Protein AF-A0A914QC14-F1 (afdb_monomer_lite)

InterPro domains:
  IPR008758 Peptidase S28 [PF05577] (25-174)
  IPR008758 Peptidase S28 [PF05577] (259-379)
  IPR029058 Alpha/Beta hydrolase fold [G3DSA:3.40.50.1820] (35-181)
  IPR029058 Alpha/Beta hydrolase fold [G3DSA:3.40.50.1820] (249-381)
  IPR029058 Alpha/Beta hydrolase fold [SSF53474] (281-379)
  IPR042269 Serine carboxypeptidase S28, SKS domain [G3DSA:1.20.120.980] (27-76)

Sequence (382 aa):
MNKPSKNKVLNLGLLYSHSGVYNFGQQRYKDLVQYLNYTSFDDLDRSAMRSWIWQTCNEFGFFGTTDSGNSFFGSRISLNFYIDICMDVFGYNVEKIKAGIAKTLKVYGGMENYTGTNVIAPRGSIDPWSALALKASNDSSVIPYLIEEGSHCSDMSPPSESDSESMKNLKALILQNIKKWIGVSPINNFVDARSSNNKQKKLYGSQITWGKDSGFYKYKPSKKQLRRSFGRYLHKEILMKKFTENAAYMNITQNAISQPADHFNKTDAKEWNQRFWNNSVFYKSDGPVFLMIDGEGPGGPSFINDENSPFLTWAKRFGADTYFLEHRGYGESLPTSEQSMETLKYISSEQALADIANFIEAINEIRPNSKWITFGGSYKYN

pLDDT: mean 76.1, std 24.61, range [22.84, 96.94]

Secondary structure (DSSP, 8-state):
--PPPTT-EE--TTS--SS------SEEHHHHHHHHH--BTTSHHHHHHHHHHHHIIIII------TTS-STTTT-S-HHHHHHHHHHHH---HHHHHHHHHHHHHHH-HHHH----SEEEEEESS-GGGGGS----SSTTEEEEEETT--TTGGGSPP-TT--HHHHHHHHHHHHHHHHHHT----S----TT--------S---PPPPPP----------HHHHHHHSPPPP--------B---TTSTTEEEEEEEEES-SS-TT---EEEEEEEEE-TT--TT--EEEEEP-SS---GGGGT-TTSHHHHHHHHHT-EEEEEPPTTBTTB-SSSB--TTTGGG-SHHHHHHHHHHHHHHHHHHSTTPPEEEE--GGGG-

Structure (mmCIF, N/CA/C/O backbone):
data_AF-A0A914QC14-F1
#
_entry.id   AF-A0A914QC14-F1
#
loop_
_atom_site.group_PDB
_atom_site.id
_atom_site.type_symbol
_atom_site.label_atom_id
_atom_site.label_alt_id
_atom_site.label_comp_id
_atom_site.label_asym_id
_atom_site.label_entity_id
_atom_site.label_seq_id
_atom_site.pdbx_PDB_ins_code
_atom_site.Cartn_x
_atom_site.Cartn_y
_atom_site.Cartn_z
_atom_site.occupancy
_atom_site.B_iso_or_equiv
_atom_site.auth_seq_id
_atom_site.auth_comp_id
_atom_site.auth_asym_id
_atom_site.auth_atom_id
_atom_site.pdbx_PDB_model_num
ATOM 1 N N . MET A 1 1 ? 13.593 -0.260 -38.660 1.00 33.50 1 MET A N 1
ATOM 2 C CA . MET A 1 1 ? 14.173 -0.623 -37.349 1.00 33.50 1 MET A CA 1
ATOM 3 C C . MET A 1 1 ? 15.282 0.369 -37.029 1.00 33.50 1 MET A C 1
ATOM 5 O O . MET A 1 1 ? 16.351 0.248 -37.601 1.00 33.50 1 MET A O 1
ATOM 9 N N . ASN A 1 2 ? 15.030 1.360 -36.173 1.00 27.19 2 ASN A N 1
ATOM 10 C CA . ASN A 1 2 ? 16.069 2.260 -35.663 1.00 27.19 2 ASN A CA 1
ATOM 11 C C . ASN A 1 2 ? 16.095 2.118 -34.141 1.00 27.19 2 ASN A C 1
ATOM 13 O O . ASN A 1 2 ? 15.114 2.450 -33.481 1.00 27.19 2 ASN A O 1
ATOM 17 N N . LYS A 1 3 ? 17.200 1.596 -33.593 1.00 27.02 3 LYS A N 1
ATOM 18 C CA . LYS A 1 3 ? 17.468 1.656 -32.150 1.00 27.02 3 LYS A CA 1
ATOM 19 C C . LYS A 1 3 ? 17.546 3.136 -31.748 1.00 27.02 3 LYS A C 1
ATOM 21 O O . LYS A 1 3 ? 18.296 3.869 -32.399 1.00 27.02 3 LYS A O 1
ATOM 26 N N . PRO A 1 4 ? 16.823 3.604 -30.716 1.00 34.03 4 PRO A N 1
ATOM 27 C CA . PRO A 1 4 ? 16.999 4.964 -30.230 1.00 34.03 4 PRO A CA 1
ATOM 28 C C . PRO A 1 4 ? 18.440 5.154 -29.736 1.00 34.03 4 PRO A C 1
ATOM 30 O O . PRO A 1 4 ? 19.022 4.279 -29.098 1.00 34.03 4 PRO A O 1
ATOM 33 N N . SER A 1 5 ? 19.023 6.301 -30.076 1.00 34.12 5 SER A N 1
ATOM 34 C CA . SER A 1 5 ? 20.368 6.725 -29.683 1.00 34.12 5 SER A CA 1
ATOM 35 C C . SER A 1 5 ? 20.618 6.552 -28.174 1.00 34.12 5 SER A C 1
ATOM 37 O O . SER A 1 5 ? 19.885 7.099 -27.350 1.00 34.12 5 SER A O 1
ATOM 39 N N . LYS A 1 6 ? 21.711 5.853 -27.823 1.00 40.03 6 LYS A N 1
ATOM 40 C CA . LYS A 1 6 ? 22.209 5.598 -26.451 1.00 40.03 6 LYS A CA 1
ATOM 41 C C . LYS A 1 6 ? 22.672 6.860 -25.690 1.00 40.03 6 LYS A C 1
ATOM 43 O O . LYS A 1 6 ? 23.253 6.733 -24.615 1.00 40.03 6 LYS A O 1
ATOM 48 N N . ASN A 1 7 ? 22.424 8.057 -26.232 1.00 33.75 7 ASN A N 1
ATOM 49 C CA . ASN A 1 7 ? 22.867 9.350 -25.697 1.00 33.75 7 ASN A CA 1
ATOM 50 C C . ASN A 1 7 ? 21.709 10.239 -25.206 1.00 33.75 7 ASN A C 1
ATOM 52 O O . ASN A 1 7 ? 21.864 11.457 -25.127 1.00 33.75 7 ASN A O 1
ATOM 56 N N . LYS A 1 8 ? 20.535 9.679 -24.883 1.00 41.84 8 LYS A N 1
ATOM 57 C CA . LYS A 1 8 ? 19.473 10.467 -24.244 1.00 41.84 8 LYS A CA 1
ATOM 58 C C . LYS A 1 8 ? 19.845 10.748 -22.788 1.00 41.84 8 LYS A C 1
ATOM 60 O O . LYS A 1 8 ? 19.833 9.858 -21.943 1.00 41.84 8 LYS A O 1
ATOM 65 N N . VAL A 1 9 ? 20.198 12.000 -22.534 1.00 39.09 9 VAL A N 1
ATOM 66 C CA . VAL A 1 9 ? 20.352 12.566 -21.200 1.00 39.09 9 VAL A CA 1
ATOM 67 C C . VAL A 1 9 ? 18.965 13.005 -20.732 1.00 39.09 9 VAL A C 1
ATOM 69 O O . VAL A 1 9 ? 18.362 13.888 -21.342 1.00 39.09 9 VAL A O 1
ATOM 72 N N . LEU A 1 10 ? 18.437 12.364 -19.690 1.00 42.88 10 LEU A N 1
ATOM 73 C CA . LEU A 1 10 ? 17.152 12.715 -19.087 1.00 42.88 10 LEU A CA 1
ATOM 74 C C . LEU A 1 10 ? 17.399 13.240 -17.672 1.00 42.88 10 LEU A C 1
ATOM 76 O O . LEU A 1 10 ? 18.077 12.602 -16.873 1.00 42.88 10 LEU A O 1
ATOM 80 N N . ASN A 1 11 ? 16.839 14.412 -17.366 1.00 36.12 11 ASN A N 1
ATOM 81 C CA . ASN A 1 11 ? 16.725 14.881 -15.987 1.00 36.12 11 ASN A CA 1
ATOM 82 C C . ASN A 1 11 ? 15.661 14.006 -15.309 1.00 36.12 11 ASN A C 1
ATOM 84 O O . ASN A 1 11 ? 14.465 14.228 -15.484 1.00 36.12 11 ASN A O 1
ATOM 88 N N . LEU A 1 12 ? 16.110 12.966 -14.606 1.00 41.97 12 LEU A N 1
ATOM 89 C CA . LEU A 1 12 ? 15.279 11.957 -13.937 1.00 41.97 12 LEU A CA 1
ATOM 90 C C . LEU A 1 12 ? 14.643 12.457 -12.625 1.00 41.97 12 LEU A C 1
ATOM 92 O O . LEU A 1 12 ? 13.890 11.718 -11.998 1.00 41.97 12 LEU A O 1
ATOM 96 N N . GLY A 1 13 ? 14.869 13.723 -12.251 1.00 34.31 13 GLY A N 1
ATOM 97 C CA . GLY A 1 13 ? 14.436 14.327 -10.979 1.00 34.31 13 GLY A CA 1
ATOM 98 C C . GLY A 1 13 ? 12.939 14.474 -10.764 1.00 34.31 13 GLY A C 1
ATOM 99 O O . GLY A 1 13 ? 12.525 15.047 -9.767 1.00 34.31 13 GLY A O 1
ATOM 100 N N . LEU A 1 14 ? 12.133 13.970 -11.693 1.00 35.50 14 LEU A N 1
ATOM 101 C CA . LEU A 1 14 ? 10.677 14.055 -11.675 1.00 35.50 14 LEU A CA 1
ATOM 102 C C . LEU A 1 14 ? 9.990 12.689 -11.614 1.00 35.50 14 LEU A C 1
ATOM 104 O O . LEU A 1 14 ? 8.766 12.652 -11.566 1.00 35.50 14 LEU A O 1
ATOM 108 N N . LEU A 1 15 ? 10.735 11.578 -11.653 1.00 41.34 15 LEU A N 1
ATOM 109 C CA . LEU A 1 15 ? 10.117 10.257 -11.785 1.00 41.34 15 LEU A CA 1
ATOM 110 C C . LEU A 1 15 ? 9.819 9.563 -10.455 1.00 41.34 15 LEU A C 1
ATOM 112 O O . LEU A 1 15 ? 8.885 8.771 -10.417 1.00 41.34 15 LEU A O 1
ATOM 116 N N . TYR A 1 16 ? 10.531 9.890 -9.373 1.00 46.12 16 TYR A N 1
ATOM 117 C CA . TYR A 1 16 ? 10.336 9.234 -8.079 1.00 46.12 16 TYR A CA 1
ATOM 118 C C . TYR A 1 16 ? 10.616 10.199 -6.926 1.00 46.12 16 TYR A C 1
ATOM 120 O O . TYR A 1 16 ? 11.764 10.448 -6.574 1.00 46.12 16 TYR A O 1
ATOM 128 N N . SER A 1 17 ? 9.554 10.764 -6.352 1.00 33.94 17 SER A N 1
ATOM 129 C CA . SER A 1 17 ? 9.610 11.554 -5.120 1.00 33.94 17 SER A CA 1
ATOM 130 C C . SER A 1 17 ? 8.842 10.838 -4.012 1.00 33.94 17 SER A C 1
ATOM 132 O O . SER A 1 17 ? 7.795 11.308 -3.579 1.00 33.94 17 SER A O 1
ATOM 134 N N . HIS A 1 18 ? 9.325 9.680 -3.583 1.00 37.69 18 HIS A N 1
ATOM 135 C CA . HIS A 1 18 ? 8.995 9.131 -2.271 1.00 37.69 18 HIS A CA 1
ATOM 136 C C . HIS A 1 18 ? 10.332 8.731 -1.630 1.00 37.69 18 HIS A C 1
ATOM 138 O O . HIS A 1 18 ? 11.091 7.996 -2.241 1.00 37.69 18 HIS A O 1
ATOM 144 N N . SER A 1 19 ? 10.608 9.327 -0.464 1.00 33.00 19 SER A N 1
ATOM 145 C CA . SER A 1 19 ? 11.722 9.123 0.490 1.00 33.00 19 SER A CA 1
ATOM 146 C C . SER A 1 19 ? 13.089 9.821 0.363 1.00 33.00 19 SER A C 1
ATOM 148 O O . SER A 1 19 ? 13.803 9.813 1.361 1.00 33.00 19 SER A O 1
ATOM 150 N N . GLY A 1 20 ? 13.451 10.571 -0.686 1.00 32.38 20 GLY A N 1
ATOM 151 C CA . GLY A 1 20 ? 14.731 11.303 -0.615 1.00 32.38 20 GLY A CA 1
ATOM 152 C C . GLY A 1 20 ? 15.033 12.256 -1.762 1.00 32.38 20 GLY A C 1
ATOM 153 O O . GLY A 1 20 ? 14.750 11.969 -2.922 1.00 32.38 20 GLY A O 1
ATOM 154 N N . VAL A 1 21 ? 15.632 13.407 -1.440 1.00 31.19 21 VAL A N 1
ATOM 155 C CA . VAL A 1 21 ? 16.166 14.369 -2.416 1.00 31.19 21 VAL A CA 1
ATOM 156 C C . VAL A 1 21 ? 17.409 13.760 -3.069 1.00 31.19 21 VAL A C 1
ATOM 158 O O . VAL A 1 21 ? 18.541 14.099 -2.732 1.00 31.19 21 VAL A O 1
ATOM 161 N N . TYR A 1 22 ? 17.213 12.850 -4.018 1.00 40.28 22 TYR A N 1
ATOM 162 C CA . TYR A 1 22 ? 18.273 12.489 -4.946 1.00 40.28 22 TYR A CA 1
ATOM 163 C C . TYR A 1 22 ? 18.320 13.547 -6.040 1.00 40.28 22 TYR A C 1
ATOM 165 O O . TYR A 1 22 ? 17.370 13.769 -6.791 1.00 40.28 22 TYR A O 1
ATOM 173 N N . ASN A 1 23 ? 19.446 14.251 -6.092 1.00 33.97 23 ASN A N 1
ATOM 174 C CA . ASN A 1 23 ? 19.709 15.294 -7.067 1.00 33.97 23 ASN A CA 1
ATOM 175 C C . ASN A 1 23 ? 19.972 14.622 -8.423 1.00 33.97 23 ASN A C 1
ATOM 177 O O . ASN A 1 23 ? 21.114 14.378 -8.812 1.00 33.97 23 ASN A O 1
ATOM 181 N N . PHE A 1 24 ? 18.901 14.246 -9.122 1.00 46.12 24 PHE A N 1
ATOM 182 C CA . PHE A 1 24 ? 18.956 13.732 -10.485 1.00 46.12 24 PHE A CA 1
ATOM 183 C C . PHE A 1 24 ? 19.306 14.878 -11.441 1.00 46.12 24 PHE A C 1
ATOM 185 O O . PHE A 1 24 ? 18.479 15.343 -12.230 1.00 46.12 24 PHE A O 1
ATOM 192 N N . GLY A 1 25 ? 20.558 15.329 -11.380 1.00 42.22 25 GLY A N 1
ATOM 193 C CA . GLY A 1 25 ? 21.195 15.929 -12.538 1.00 42.22 25 GLY A CA 1
ATOM 194 C C . GLY A 1 25 ? 21.170 14.946 -13.710 1.00 42.22 25 GLY A C 1
ATOM 195 O O . GLY A 1 25 ? 20.875 13.764 -13.543 1.00 42.22 25 GLY A O 1
ATOM 196 N N . GLN A 1 26 ? 21.476 15.456 -14.898 1.00 46.25 26 GLN A N 1
ATOM 197 C CA . GLN A 1 26 ? 21.616 14.729 -16.160 1.00 46.25 26 GLN A CA 1
ATOM 198 C C . GLN A 1 26 ? 22.252 13.326 -16.010 1.00 46.25 26 GLN A C 1
ATOM 200 O O . GLN A 1 26 ? 23.460 13.170 -16.169 1.00 46.25 26 GLN A O 1
ATOM 205 N N . GLN A 1 27 ? 21.450 12.292 -15.744 1.00 55.34 27 GLN A N 1
ATOM 206 C CA . GLN A 1 27 ? 21.916 10.910 -15.727 1.00 55.34 27 GLN A CA 1
ATOM 207 C C . GLN A 1 27 ? 21.651 10.284 -17.086 1.00 55.34 27 GLN A C 1
ATOM 209 O O . GLN A 1 27 ? 20.599 10.474 -17.711 1.00 55.34 27 GLN A O 1
ATOM 214 N N . ARG A 1 28 ? 22.642 9.548 -17.585 1.00 71.38 28 ARG A N 1
ATOM 215 C CA . ARG A 1 28 ? 22.473 8.768 -18.805 1.00 71.38 28 ARG A CA 1
ATOM 216 C C . ARG A 1 28 ? 21.724 7.503 -18.423 1.00 71.38 28 ARG A C 1
ATOM 218 O O . ARG A 1 28 ? 21.950 6.943 -17.359 1.00 71.38 28 ARG A O 1
ATOM 225 N N . TYR A 1 29 ? 20.906 6.997 -19.336 1.00 81.81 29 TYR A N 1
ATOM 226 C CA . TYR A 1 29 ? 20.197 5.721 -19.187 1.00 81.81 29 TYR A CA 1
ATOM 227 C C . TYR A 1 29 ? 21.062 4.582 -18.596 1.00 81.81 29 TYR A C 1
ATOM 229 O O . TYR A 1 29 ? 20.603 3.815 -17.757 1.00 81.81 29 TYR A O 1
ATOM 237 N N . LYS A 1 30 ? 22.345 4.508 -18.980 1.00 84.00 30 LYS A N 1
ATOM 238 C CA . LYS A 1 30 ? 23.296 3.511 -18.460 1.00 84.00 30 LYS A CA 1
ATOM 239 C C . LYS A 1 30 ? 23.539 3.610 -16.953 1.00 84.00 30 LYS A C 1
ATOM 241 O O . LYS A 1 30 ? 23.704 2.578 -16.316 1.00 84.00 30 LYS A O 1
ATOM 246 N N . ASP A 1 31 ? 23.579 4.824 -16.415 1.00 86.00 31 ASP A N 1
ATOM 247 C CA . ASP A 1 31 ? 23.855 5.067 -15.001 1.00 86.00 31 ASP A CA 1
ATOM 248 C C . ASP A 1 31 ? 22.650 4.588 -14.158 1.00 86.00 31 ASP A C 1
ATOM 250 O O . ASP A 1 31 ? 22.834 3.925 -13.141 1.00 86.00 31 ASP A O 1
ATOM 254 N N . LEU A 1 32 ? 21.419 4.781 -14.661 1.00 85.00 32 LEU A N 1
ATOM 255 C CA . LEU A 1 32 ? 20.192 4.231 -14.066 1.00 85.00 32 LEU A CA 1
ATOM 256 C C . LEU A 1 32 ? 20.164 2.696 -14.094 1.00 85.00 32 LEU A C 1
ATOM 258 O O . LEU A 1 32 ? 19.855 2.073 -13.083 1.00 85.00 32 LEU A O 1
ATOM 262 N N . VAL A 1 33 ? 20.493 2.075 -15.231 1.00 89.88 33 VAL A N 1
ATOM 263 C CA . VAL A 1 33 ? 20.567 0.604 -15.326 1.00 89.88 33 VAL A CA 1
ATOM 264 C C . VAL A 1 33 ? 21.618 0.057 -14.361 1.00 89.88 33 VAL A C 1
ATOM 266 O O . VAL A 1 33 ? 21.366 -0.928 -13.674 1.00 89.88 33 VAL A O 1
ATOM 269 N N . GLN A 1 34 ? 22.778 0.710 -14.261 1.00 89.44 34 GLN A N 1
ATOM 270 C CA . GLN A 1 34 ? 23.809 0.324 -13.303 1.00 89.44 34 GLN A CA 1
ATOM 271 C C . GLN A 1 34 ? 23.307 0.458 -11.862 1.00 89.44 34 GLN A C 1
ATOM 273 O O . GLN A 1 34 ? 23.490 -0.473 -11.086 1.00 89.44 34 GLN A O 1
ATOM 278 N N . TYR A 1 35 ? 22.643 1.567 -11.526 1.00 88.69 35 TYR A N 1
ATOM 279 C CA . TYR A 1 35 ? 22.046 1.792 -10.211 1.00 88.69 35 TYR A CA 1
ATOM 280 C C . TYR A 1 35 ? 21.027 0.703 -9.853 1.00 88.69 35 TYR A C 1
ATOM 282 O O . TYR A 1 35 ? 21.094 0.131 -8.770 1.00 88.69 35 TYR A O 1
ATOM 290 N N . LEU A 1 36 ? 20.136 0.354 -10.784 1.00 90.88 36 LEU A N 1
ATOM 291 C CA . LEU A 1 36 ? 19.129 -0.681 -10.568 1.00 90.88 36 LEU A CA 1
ATOM 292 C C . LEU A 1 36 ? 19.715 -2.094 -10.538 1.00 90.88 36 LEU A C 1
ATOM 294 O O . LEU A 1 36 ? 19.098 -2.957 -9.934 1.00 90.88 36 LEU A O 1
ATOM 298 N N . ASN A 1 37 ? 20.872 -2.358 -11.152 1.00 92.56 37 ASN A N 1
ATOM 299 C CA . ASN A 1 37 ? 21.506 -3.683 -11.145 1.00 92.56 37 ASN A CA 1
ATOM 300 C C . ASN A 1 37 ? 22.151 -4.063 -9.803 1.00 92.56 37 ASN A C 1
ATOM 302 O O . ASN A 1 37 ? 22.494 -5.229 -9.614 1.00 92.56 37 ASN A O 1
ATOM 306 N N . TYR A 1 38 ? 22.311 -3.123 -8.869 1.00 91.19 38 TYR A N 1
ATOM 307 C CA . TYR A 1 38 ? 22.756 -3.451 -7.517 1.00 91.19 38 TYR A CA 1
ATOM 308 C C . TYR A 1 38 ? 21.649 -4.188 -6.755 1.00 91.19 38 TYR A C 1
ATOM 310 O O . TYR A 1 38 ? 20.534 -3.690 -6.628 1.00 91.19 38 TYR A O 1
ATOM 318 N N . THR A 1 39 ? 21.970 -5.375 -6.241 1.00 92.88 39 THR A N 1
ATOM 319 C CA . THR A 1 39 ? 21.023 -6.259 -5.537 1.00 92.88 39 THR A CA 1
ATOM 320 C C . THR A 1 39 ? 21.121 -6.166 -4.014 1.00 92.88 39 THR A C 1
ATOM 322 O O . THR A 1 39 ? 20.262 -6.696 -3.317 1.00 92.88 39 THR A O 1
ATOM 325 N N . SER A 1 40 ? 22.169 -5.527 -3.494 1.00 90.00 40 SER A N 1
ATOM 326 C CA . SER A 1 40 ? 22.460 -5.438 -2.062 1.00 90.00 40 SER A CA 1
ATOM 327 C C . SER A 1 40 ? 21.568 -4.415 -1.345 1.00 90.00 40 SER A C 1
ATOM 329 O O . SER A 1 40 ? 21.224 -3.376 -1.908 1.00 90.00 40 SER A O 1
ATOM 331 N N . PHE A 1 41 ? 21.257 -4.711 -0.079 1.00 87.38 41 PHE A N 1
ATOM 332 C CA . PHE A 1 41 ? 20.430 -3.903 0.827 1.00 87.38 41 PHE A CA 1
ATOM 333 C C . PHE A 1 41 ? 21.204 -2.847 1.637 1.00 87.38 41 PHE A C 1
ATOM 335 O O . PHE A 1 41 ? 20.702 -2.313 2.619 1.00 87.38 41 PHE A O 1
ATOM 342 N N . ASP A 1 42 ? 22.437 -2.539 1.242 1.00 87.81 42 ASP A N 1
ATOM 343 C CA . ASP A 1 42 ? 23.289 -1.494 1.836 1.00 87.81 42 ASP A CA 1
ATOM 344 C C . ASP A 1 42 ? 22.731 -0.075 1.642 1.00 87.81 42 ASP A C 1
ATOM 346 O O . ASP A 1 42 ? 23.087 0.836 2.385 1.00 87.81 42 ASP A O 1
ATOM 350 N N . ASP A 1 43 ? 21.853 0.104 0.657 1.00 87.69 43 ASP A N 1
ATOM 351 C CA . ASP A 1 43 ? 21.133 1.344 0.379 1.00 87.69 43 ASP A CA 1
ATOM 352 C C . ASP A 1 43 ? 19.634 1.019 0.276 1.00 87.69 43 ASP A C 1
ATOM 354 O O . ASP A 1 43 ? 19.181 0.380 -0.684 1.00 87.69 43 ASP A O 1
ATOM 358 N N . LEU A 1 44 ? 18.869 1.412 1.299 1.00 85.56 44 LEU A N 1
ATOM 359 C CA . LEU A 1 44 ? 17.443 1.091 1.405 1.00 85.56 44 LEU A CA 1
ATOM 360 C C . LEU A 1 44 ? 16.594 1.842 0.374 1.00 85.56 44 LEU A C 1
ATOM 362 O O . LEU A 1 44 ? 15.606 1.282 -0.099 1.00 85.56 44 LEU A O 1
ATOM 366 N N . ASP A 1 45 ? 16.989 3.052 -0.029 1.00 84.19 45 ASP A N 1
ATOM 367 C CA . ASP A 1 45 ? 16.281 3.813 -1.064 1.00 84.19 45 ASP A CA 1
ATOM 368 C C . ASP A 1 45 ? 16.509 3.179 -2.442 1.00 84.19 45 ASP A C 1
ATOM 370 O O . ASP A 1 45 ? 15.567 2.989 -3.218 1.00 84.19 45 ASP A O 1
ATOM 374 N N . ARG A 1 46 ? 17.744 2.747 -2.734 1.00 87.00 46 ARG A N 1
ATOM 375 C CA . ARG A 1 46 ? 18.044 1.973 -3.950 1.00 87.00 46 ARG A CA 1
ATOM 376 C C . ARG A 1 46 ? 17.275 0.661 -3.988 1.00 87.00 46 ARG A C 1
ATOM 378 O O . ARG A 1 46 ? 16.740 0.284 -5.032 1.00 87.00 46 ARG A O 1
ATOM 385 N N . SER A 1 47 ? 17.211 -0.020 -2.850 1.00 89.25 47 SER A N 1
ATOM 386 C CA . SER A 1 47 ? 16.503 -1.292 -2.717 1.00 89.25 47 SER A CA 1
ATOM 387 C C . SER A 1 47 ? 14.995 -1.117 -2.899 1.00 89.25 47 SER A C 1
ATOM 389 O O . SER A 1 47 ? 14.367 -1.887 -3.627 1.00 89.25 47 SER A O 1
ATOM 391 N N . ALA A 1 48 ? 14.415 -0.065 -2.312 1.00 89.25 48 ALA A N 1
ATOM 392 C CA . ALA A 1 48 ? 13.018 0.311 -2.507 1.00 89.25 48 ALA A CA 1
ATOM 393 C C . ALA A 1 48 ? 12.724 0.621 -3.983 1.00 89.25 48 ALA A C 1
ATOM 395 O O . ALA A 1 48 ? 11.752 0.110 -4.543 1.00 89.25 48 ALA A O 1
ATOM 396 N N . MET A 1 49 ? 13.606 1.375 -4.648 1.00 89.06 49 MET A N 1
ATOM 397 C CA . MET A 1 49 ? 13.494 1.663 -6.079 1.00 89.06 49 MET A CA 1
ATOM 398 C C . MET A 1 49 ? 13.512 0.378 -6.912 1.00 89.06 49 MET A C 1
ATOM 400 O O . MET A 1 49 ? 12.658 0.184 -7.776 1.00 89.06 49 MET A O 1
ATOM 404 N N . ARG A 1 50 ? 14.461 -0.529 -6.657 1.00 92.81 50 ARG A N 1
ATOM 405 C CA . ARG A 1 50 ? 14.551 -1.799 -7.387 1.00 92.81 50 ARG A CA 1
ATOM 406 C C . ARG A 1 50 ? 13.308 -2.666 -7.167 1.00 92.81 50 ARG A C 1
ATOM 408 O O . ARG A 1 50 ? 12.799 -3.198 -8.154 1.00 92.81 50 ARG A O 1
ATOM 415 N N . SER A 1 51 ? 12.786 -2.753 -5.938 1.00 92.88 51 SER A N 1
ATOM 416 C CA . SER A 1 51 ? 11.505 -3.417 -5.633 1.00 92.88 51 SER A CA 1
ATOM 417 C C . SER A 1 51 ? 10.352 -2.811 -6.429 1.00 92.88 51 SER A C 1
ATOM 419 O O . SER A 1 51 ? 9.609 -3.534 -7.091 1.00 92.88 51 SER A O 1
ATOM 421 N N . TRP A 1 52 ? 10.234 -1.483 -6.434 1.00 91.69 52 TRP A N 1
ATOM 422 C CA . TRP A 1 52 ? 9.158 -0.793 -7.135 1.00 91.69 52 TRP A CA 1
ATOM 423 C C . TRP A 1 52 ? 9.192 -1.021 -8.650 1.00 91.69 52 TRP A C 1
ATOM 425 O O . TRP A 1 52 ? 8.173 -1.365 -9.258 1.00 91.69 52 TRP A O 1
ATOM 435 N N . ILE A 1 53 ? 10.367 -0.879 -9.276 1.00 93.38 53 ILE A N 1
ATOM 436 C CA . ILE A 1 53 ? 10.506 -1.134 -10.715 1.00 93.38 53 ILE A CA 1
ATOM 437 C C . ILE A 1 53 ? 10.243 -2.610 -11.016 1.00 93.38 53 ILE A C 1
ATOM 439 O O . ILE A 1 53 ? 9.561 -2.908 -11.995 1.00 93.38 53 ILE A O 1
ATOM 443 N N . TRP A 1 54 ? 10.716 -3.531 -10.172 1.00 94.94 54 TRP A N 1
ATOM 444 C CA . TRP A 1 54 ? 10.422 -4.953 -10.317 1.00 94.94 54 TRP A CA 1
ATOM 445 C C . TRP A 1 54 ? 8.912 -5.218 -10.353 1.00 94.94 54 TRP A C 1
ATOM 447 O O . TRP A 1 54 ? 8.422 -5.815 -11.312 1.00 94.94 54 TRP A O 1
ATOM 457 N N . GLN A 1 55 ? 8.157 -4.721 -9.372 1.00 93.81 55 GLN A N 1
ATOM 458 C CA . GLN A 1 55 ? 6.708 -4.920 -9.330 1.00 93.81 55 GLN A CA 1
ATOM 459 C C . GLN A 1 55 ? 5.987 -4.208 -10.476 1.00 93.81 55 GLN A C 1
ATOM 461 O O . GLN A 1 55 ? 5.028 -4.725 -11.041 1.00 93.81 55 GLN A O 1
ATOM 466 N N . THR A 1 56 ? 6.487 -3.055 -10.906 1.00 93.12 56 THR A N 1
ATOM 467 C CA . THR A 1 56 ? 5.960 -2.352 -12.076 1.00 93.12 56 THR A CA 1
ATOM 468 C C . THR A 1 56 ? 6.179 -3.153 -13.367 1.00 93.12 56 THR A C 1
ATOM 470 O O . THR A 1 56 ? 5.262 -3.268 -14.180 1.00 93.12 56 THR A O 1
ATOM 473 N N . CYS A 1 57 ? 7.346 -3.774 -13.544 1.00 95.44 57 CYS A N 1
ATOM 474 C CA . CYS A 1 57 ? 7.647 -4.638 -14.689 1.00 95.44 57 CYS A CA 1
ATOM 475 C C . CYS A 1 57 ? 6.920 -5.995 -14.633 1.00 95.44 57 CYS A C 1
ATOM 477 O O . CYS A 1 57 ? 6.630 -6.574 -15.681 1.00 95.44 57 CYS A O 1
ATOM 479 N N . ASN A 1 58 ? 6.653 -6.518 -13.433 1.00 95.00 58 ASN A N 1
ATOM 480 C CA . ASN A 1 58 ? 6.105 -7.859 -13.223 1.00 95.00 58 ASN A CA 1
ATOM 481 C C . ASN A 1 58 ? 4.581 -7.887 -13.011 1.00 95.00 58 ASN A C 1
ATOM 483 O O . ASN A 1 58 ? 3.942 -8.865 -13.386 1.00 95.00 58 ASN A O 1
ATOM 487 N N . GLU A 1 59 ? 3.984 -6.849 -12.423 1.00 94.44 59 GLU A N 1
ATOM 488 C CA . GLU A 1 59 ? 2.590 -6.870 -11.958 1.00 94.44 59 GLU A CA 1
ATOM 489 C C . GLU A 1 59 ? 1.761 -5.673 -12.430 1.00 94.44 59 GLU A C 1
ATOM 491 O O . GLU A 1 59 ? 0.640 -5.884 -12.890 1.00 94.44 59 GLU A O 1
ATOM 496 N N . PHE A 1 60 ? 2.260 -4.439 -12.304 1.00 91.38 60 PHE A N 1
ATOM 497 C CA . PHE A 1 60 ? 1.386 -3.254 -12.381 1.00 91.38 60 PHE A CA 1
ATOM 498 C C . PHE A 1 60 ? 1.401 -2.533 -13.726 1.00 91.38 60 PHE A C 1
ATOM 500 O O . PHE A 1 60 ? 0.388 -1.971 -14.135 1.00 91.38 60 PHE A O 1
ATOM 507 N N . GLY A 1 61 ? 2.534 -2.520 -14.430 1.00 91.06 61 GLY A N 1
ATOM 508 C CA . GLY A 1 61 ? 2.675 -1.743 -15.663 1.00 91.06 61 GLY A CA 1
ATOM 509 C C . GLY A 1 61 ? 2.539 -0.232 -15.462 1.00 91.06 61 GLY A C 1
ATOM 510 O O . GLY A 1 61 ? 2.087 0.467 -16.369 1.00 91.06 61 GLY A O 1
ATOM 511 N N . PHE A 1 62 ? 2.900 0.271 -14.278 1.00 88.75 62 PHE A N 1
ATOM 512 C CA . PHE A 1 62 ? 2.821 1.678 -13.889 1.00 88.75 62 PHE A CA 1
ATOM 513 C C . PHE A 1 62 ? 3.883 2.539 -14.604 1.00 88.75 62 PHE A C 1
ATOM 515 O O . PHE A 1 62 ? 4.889 2.959 -14.036 1.00 88.75 62 PHE A O 1
ATOM 522 N N . PHE A 1 63 ? 3.686 2.783 -15.900 1.00 89.44 63 PHE A N 1
ATOM 523 C CA . PHE A 1 63 ? 4.636 3.513 -16.742 1.00 89.44 63 PHE A CA 1
ATOM 524 C C . PHE A 1 63 ? 4.144 4.933 -17.049 1.00 89.44 63 PHE A C 1
ATOM 526 O O . PHE A 1 63 ? 3.268 5.140 -17.892 1.00 89.44 63 PHE A O 1
ATOM 533 N N . GLY A 1 64 ? 4.737 5.929 -16.385 1.00 85.94 64 GLY A N 1
ATOM 534 C CA . GLY A 1 64 ? 4.450 7.351 -16.598 1.00 85.94 64 GLY A CA 1
ATOM 535 C C . GLY A 1 64 ? 5.046 7.879 -17.904 1.00 85.94 64 GLY A C 1
ATOM 536 O O . GLY A 1 64 ? 6.172 8.368 -17.933 1.00 85.94 64 GLY A O 1
ATOM 537 N N . THR A 1 65 ? 4.303 7.780 -19.006 1.00 85.88 65 THR A N 1
ATOM 538 C CA . THR A 1 65 ? 4.788 8.210 -20.329 1.00 85.88 65 THR A CA 1
ATOM 539 C C . THR A 1 65 ? 4.349 9.627 -20.686 1.00 85.88 65 THR A C 1
ATOM 541 O O . THR A 1 65 ? 3.339 10.142 -20.209 1.00 85.88 65 THR A O 1
ATOM 544 N N . THR A 1 66 ? 5.097 10.253 -21.591 1.00 86.81 66 THR A N 1
ATOM 545 C CA . THR A 1 66 ? 4.751 11.529 -22.222 1.00 86.81 66 THR A CA 1
ATOM 546 C C . THR A 1 66 ? 4.536 11.355 -23.731 1.00 86.81 66 THR A C 1
ATOM 548 O O . THR A 1 66 ? 4.642 12.314 -24.494 1.00 86.81 66 THR A O 1
ATOM 551 N N . ASP A 1 67 ? 4.240 10.131 -24.184 1.00 84.44 67 ASP A N 1
ATOM 552 C CA . ASP A 1 67 ? 4.116 9.775 -25.608 1.00 84.44 67 ASP A CA 1
ATOM 553 C C . ASP A 1 67 ? 3.022 10.565 -26.342 1.00 84.44 67 ASP A C 1
ATOM 555 O O . ASP A 1 67 ? 3.097 10.732 -27.557 1.00 84.44 67 ASP A O 1
ATOM 559 N N . SER A 1 68 ? 2.037 11.111 -25.619 1.00 84.38 68 SER A N 1
ATOM 560 C CA . SER A 1 68 ? 0.995 11.959 -26.209 1.00 84.38 68 SER A CA 1
ATOM 561 C C . SER A 1 68 ? 1.527 13.277 -26.778 1.00 84.38 68 SER A C 1
ATOM 563 O O . SER A 1 68 ? 0.835 13.905 -27.572 1.00 84.38 68 SER A O 1
ATOM 565 N N . GLY A 1 69 ? 2.705 13.744 -26.341 1.00 81.88 69 GLY A N 1
ATOM 566 C CA . GLY A 1 69 ? 3.275 15.041 -26.726 1.00 81.88 69 GLY A CA 1
ATOM 567 C C . GLY A 1 69 ? 2.525 16.267 -26.186 1.00 81.88 69 GLY A C 1
ATOM 568 O O . GLY A 1 69 ? 3.058 17.370 -26.238 1.00 81.88 69 GLY A O 1
ATOM 569 N N . ASN A 1 70 ? 1.337 16.077 -25.607 1.00 81.25 70 ASN A N 1
ATOM 570 C CA . ASN A 1 70 ? 0.432 17.138 -25.153 1.00 81.25 70 ASN A CA 1
ATOM 571 C C . ASN A 1 70 ? 0.731 17.644 -23.732 1.00 81.25 70 ASN A C 1
ATOM 573 O O . ASN A 1 70 ? -0.013 18.460 -23.195 1.00 81.25 70 ASN A O 1
ATOM 577 N N . SER A 1 71 ? 1.790 17.141 -23.095 1.00 80.94 71 SER A N 1
ATOM 578 C CA . SER A 1 71 ? 2.214 17.594 -21.768 1.00 80.94 71 SER A CA 1
ATOM 579 C C . SER A 1 71 ? 3.274 18.691 -21.870 1.00 80.94 71 SER A C 1
ATOM 581 O O . SER A 1 71 ? 3.988 18.790 -22.868 1.00 80.94 71 SER A O 1
ATOM 583 N N . PHE A 1 72 ? 3.461 19.458 -20.794 1.00 80.06 72 PHE A N 1
ATOM 584 C CA . PHE A 1 72 ? 4.570 20.414 -20.677 1.00 80.06 72 PHE A CA 1
ATOM 585 C C . PHE A 1 72 ? 5.955 19.752 -20.859 1.00 80.06 72 PHE A C 1
ATOM 587 O O . PHE A 1 72 ? 6.925 20.406 -21.235 1.00 80.06 72 PHE A O 1
ATOM 594 N N . PHE A 1 73 ? 6.048 18.434 -20.650 1.00 78.06 73 PHE A N 1
ATOM 595 C CA . PHE A 1 73 ? 7.269 17.648 -20.835 1.00 78.06 73 PHE A CA 1
ATOM 596 C C . PHE A 1 73 ? 7.520 17.214 -22.293 1.00 78.06 73 PHE A C 1
ATOM 598 O O . PHE A 1 73 ? 8.559 16.610 -22.583 1.00 78.06 73 PHE A O 1
ATOM 605 N N . GLY A 1 74 ? 6.609 17.527 -23.225 1.00 81.88 74 GLY A N 1
ATOM 606 C CA . GLY A 1 74 ? 6.680 17.101 -24.624 1.00 81.88 74 GLY A CA 1
ATOM 607 C C . GLY A 1 74 ? 6.648 15.576 -24.757 1.00 81.88 74 GLY A C 1
ATOM 608 O O . GLY A 1 74 ? 5.917 14.911 -24.034 1.00 81.88 74 GLY A O 1
ATOM 609 N N . SER A 1 75 ? 7.457 15.007 -25.656 1.00 82.12 75 SER A N 1
ATOM 610 C CA . SER A 1 75 ? 7.543 13.559 -25.931 1.00 82.12 75 SER A CA 1
ATOM 611 C C . SER A 1 75 ? 8.874 12.937 -25.470 1.00 82.12 75 SER A C 1
ATOM 613 O O . SER A 1 75 ? 9.519 12.181 -26.203 1.00 82.12 75 SER A O 1
ATOM 615 N N . ARG A 1 76 ? 9.366 13.332 -24.287 1.00 78.69 76 ARG A N 1
ATOM 616 C CA . ARG A 1 76 ? 10.712 12.966 -23.810 1.00 78.69 76 ARG A CA 1
ATOM 617 C C . ARG A 1 76 ? 10.799 11.570 -23.190 1.00 78.69 76 ARG A C 1
ATOM 619 O O . ARG A 1 76 ? 11.850 10.942 -23.328 1.00 78.69 76 ARG A O 1
ATOM 626 N N . ILE A 1 77 ? 9.735 11.093 -22.542 1.00 82.69 77 ILE A N 1
ATOM 627 C CA . ILE A 1 77 ? 9.707 9.803 -21.835 1.00 82.69 77 ILE A CA 1
ATOM 628 C C . ILE A 1 77 ? 8.700 8.890 -22.535 1.00 82.69 77 ILE A C 1
ATOM 630 O O . ILE A 1 77 ? 7.495 9.026 -22.348 1.00 82.69 77 ILE A O 1
ATOM 634 N N . SER A 1 78 ? 9.197 7.972 -23.361 1.00 88.31 78 SER A N 1
ATOM 635 C CA . SER A 1 78 ? 8.353 7.019 -24.092 1.00 88.31 78 SER A CA 1
ATOM 636 C C . SER A 1 78 ? 8.150 5.719 -23.328 1.00 88.31 78 SER A C 1
ATOM 638 O O . SER A 1 78 ? 9.035 5.328 -22.574 1.00 88.31 78 SER A O 1
ATOM 640 N N . LEU A 1 79 ? 7.097 4.961 -23.627 1.00 89.56 79 LEU A N 1
ATOM 641 C CA . LEU A 1 79 ? 6.889 3.615 -23.079 1.00 89.56 79 LEU A CA 1
ATOM 642 C C . LEU A 1 79 ? 8.114 2.700 -23.256 1.00 89.56 79 LEU A C 1
ATOM 644 O O . LEU A 1 79 ? 8.478 1.963 -22.343 1.00 89.56 79 LEU A O 1
ATOM 648 N N . ASN A 1 80 ? 8.803 2.807 -24.399 1.00 90.44 80 ASN A N 1
ATOM 649 C CA . ASN A 1 80 ? 10.019 2.037 -24.669 1.00 90.44 80 ASN A CA 1
ATOM 650 C C . ASN A 1 80 ? 11.129 2.282 -23.640 1.00 90.44 80 ASN A C 1
ATOM 652 O O . ASN A 1 80 ? 11.887 1.369 -23.370 1.00 90.44 80 ASN A O 1
ATOM 656 N N . PHE A 1 81 ? 11.199 3.463 -23.017 1.00 90.12 81 PHE A N 1
ATOM 657 C CA . PHE A 1 81 ? 12.187 3.731 -21.969 1.00 90.12 81 PHE A CA 1
ATOM 658 C C . PHE A 1 81 ? 12.002 2.784 -20.778 1.00 90.12 81 PHE A C 1
ATOM 660 O O . PHE A 1 81 ? 12.972 2.225 -20.279 1.00 90.12 81 PHE A O 1
ATOM 667 N N . TYR A 1 82 ? 10.756 2.561 -20.358 1.00 91.69 82 TYR A N 1
ATOM 668 C CA . TYR A 1 82 ? 10.450 1.642 -19.266 1.00 91.69 82 TYR A CA 1
ATOM 669 C C . TYR A 1 82 ? 10.591 0.179 -19.679 1.00 91.69 82 TYR A C 1
ATOM 671 O O . TYR A 1 82 ? 11.115 -0.619 -18.908 1.00 91.69 82 TYR A O 1
ATOM 679 N N . ILE A 1 83 ? 10.169 -0.170 -20.900 1.00 93.94 83 ILE A N 1
ATOM 680 C CA . ILE A 1 83 ? 10.364 -1.522 -21.444 1.00 93.94 83 ILE A CA 1
ATOM 681 C C . ILE A 1 83 ? 11.857 -1.861 -21.497 1.00 93.94 83 ILE A C 1
ATOM 683 O O . ILE A 1 83 ? 12.236 -2.959 -21.099 1.00 93.94 83 ILE A O 1
ATOM 687 N N . ASP A 1 84 ? 12.693 -0.922 -21.941 1.00 93.50 84 ASP A N 1
ATOM 688 C CA . ASP A 1 84 ? 14.141 -1.100 -22.006 1.00 93.50 84 ASP A CA 1
ATOM 689 C C . ASP A 1 84 ? 14.715 -1.310 -20.592 1.00 93.50 84 ASP A C 1
ATOM 691 O O . ASP A 1 84 ? 15.490 -2.242 -20.403 1.00 93.50 84 ASP A O 1
ATOM 695 N N . ILE A 1 85 ? 14.266 -0.560 -19.570 1.00 93.56 85 ILE A N 1
ATOM 696 C CA . ILE A 1 85 ? 14.664 -0.800 -18.165 1.00 93.56 85 ILE A CA 1
ATOM 697 C C . ILE A 1 85 ? 14.266 -2.211 -17.716 1.00 93.56 85 ILE A C 1
ATOM 699 O O . ILE A 1 85 ? 15.095 -2.946 -17.179 1.00 93.56 85 ILE A O 1
ATOM 703 N N . CYS A 1 86 ? 13.011 -2.612 -17.944 1.00 96.06 86 CYS A N 1
ATOM 704 C CA . CYS A 1 86 ? 12.529 -3.942 -17.573 1.00 96.06 86 CYS A CA 1
ATOM 705 C C . CYS A 1 86 ? 13.335 -5.056 -18.258 1.00 96.06 86 CYS A C 1
ATOM 707 O O . CYS A 1 86 ? 13.625 -6.094 -17.655 1.00 96.06 86 CYS A O 1
ATOM 709 N N . MET A 1 87 ? 13.720 -4.839 -19.515 1.00 95.75 87 MET A N 1
ATOM 710 C CA . MET A 1 87 ? 14.503 -5.784 -20.297 1.00 95.75 87 MET A CA 1
ATOM 711 C C . MET A 1 87 ? 15.968 -5.831 -19.847 1.00 95.75 87 MET A C 1
ATOM 713 O O . MET A 1 87 ? 16.488 -6.923 -19.632 1.00 95.75 87 MET A O 1
ATOM 717 N N . ASP A 1 88 ? 16.616 -4.682 -19.668 1.00 94.81 88 ASP A N 1
ATOM 718 C CA . ASP A 1 88 ? 18.047 -4.583 -19.366 1.00 94.81 88 ASP A CA 1
ATOM 719 C C . ASP A 1 88 ? 18.380 -4.938 -17.908 1.00 94.81 88 ASP A C 1
ATOM 721 O O . ASP A 1 88 ? 19.470 -5.444 -17.645 1.00 94.81 88 ASP A O 1
ATOM 725 N N . VAL A 1 89 ? 17.460 -4.691 -16.966 1.00 94.56 89 VAL A N 1
ATOM 726 C CA . VAL A 1 89 ? 17.663 -4.965 -15.529 1.00 94.56 89 VAL A CA 1
ATOM 727 C C . VAL A 1 89 ? 17.115 -6.335 -15.123 1.00 94.56 89 VAL A C 1
ATOM 729 O O . VAL A 1 89 ? 17.742 -7.040 -14.333 1.00 94.56 89 VAL A O 1
ATOM 732 N N . PHE A 1 90 ? 15.946 -6.726 -15.645 1.00 95.62 90 PHE A N 1
ATOM 733 C CA . PHE A 1 90 ? 15.233 -7.930 -15.193 1.00 95.62 90 PHE A CA 1
ATOM 734 C C . PHE A 1 90 ? 15.048 -8.994 -16.285 1.00 95.62 90 PHE A C 1
ATOM 736 O O . PHE A 1 90 ? 14.560 -10.089 -16.006 1.00 95.62 90 PHE A O 1
ATOM 743 N N . GLY A 1 91 ? 15.407 -8.717 -17.544 1.00 94.88 91 GLY A N 1
ATOM 744 C CA . GLY A 1 91 ? 15.175 -9.647 -18.656 1.00 94.88 91 GLY A CA 1
ATOM 745 C C . GLY A 1 91 ? 13.691 -9.824 -19.006 1.00 94.88 91 GLY A C 1
ATOM 746 O O . GLY A 1 91 ? 13.283 -10.885 -19.503 1.00 94.88 91 GLY A O 1
ATOM 747 N N . TYR A 1 92 ? 12.856 -8.824 -18.697 1.00 94.12 92 TYR A N 1
ATOM 748 C CA . TYR A 1 92 ? 11.414 -8.847 -18.942 1.00 94.12 92 TYR A CA 1
ATOM 749 C C . TYR A 1 92 ? 11.091 -8.101 -20.233 1.00 94.12 92 TYR A C 1
ATOM 751 O O . TYR A 1 92 ? 11.194 -6.882 -20.317 1.00 94.12 92 TYR A O 1
ATOM 759 N N . ASN A 1 93 ? 10.697 -8.860 -21.255 1.00 94.44 93 ASN A N 1
ATOM 760 C CA . ASN A 1 93 ? 10.224 -8.308 -22.518 1.00 94.44 93 ASN A CA 1
ATOM 761 C C . ASN A 1 93 ? 8.743 -7.889 -22.420 1.00 94.44 93 ASN A C 1
ATOM 763 O O . ASN A 1 93 ? 8.046 -8.187 -21.449 1.00 94.44 93 ASN A O 1
ATOM 767 N N . VAL A 1 94 ? 8.240 -7.242 -23.474 1.00 95.88 94 VAL A N 1
ATOM 768 C CA . VAL A 1 94 ? 6.850 -6.755 -23.549 1.00 95.88 94 VAL A CA 1
ATOM 769 C C . VAL A 1 94 ? 5.818 -7.859 -23.297 1.00 95.88 94 VAL A C 1
ATOM 771 O O . VAL A 1 94 ? 4.786 -7.601 -22.681 1.00 95.88 94 VAL A O 1
ATOM 774 N N . GLU A 1 95 ? 6.075 -9.083 -23.757 1.00 96.75 95 GLU A N 1
ATOM 775 C CA . GLU A 1 95 ? 5.159 -10.213 -23.576 1.00 96.75 95 GLU A CA 1
ATOM 776 C C . GLU A 1 95 ? 5.044 -10.618 -22.105 1.00 96.75 95 GLU A C 1
ATOM 778 O O . GLU A 1 95 ? 3.929 -10.762 -21.604 1.00 96.75 95 GLU A O 1
ATOM 783 N N . LYS A 1 96 ? 6.175 -10.727 -21.394 1.00 95.69 96 LYS A N 1
ATOM 784 C CA . LYS A 1 96 ? 6.192 -11.008 -19.951 1.00 95.69 96 LYS A CA 1
ATOM 785 C C . LYS A 1 96 ? 5.493 -9.911 -19.154 1.00 95.69 96 LYS A C 1
ATOM 787 O O . LYS A 1 96 ? 4.657 -10.230 -18.315 1.00 95.69 96 LYS A O 1
ATOM 792 N N . ILE A 1 97 ? 5.776 -8.644 -19.465 1.00 96.44 97 ILE A N 1
ATOM 793 C CA . ILE A 1 97 ? 5.152 -7.491 -18.798 1.00 96.44 97 ILE A CA 1
ATOM 794 C C . ILE A 1 97 ? 3.626 -7.544 -18.971 1.00 96.44 97 ILE A C 1
ATOM 796 O O . ILE A 1 97 ? 2.878 -7.494 -17.997 1.00 96.44 97 ILE A O 1
ATOM 800 N N . LYS A 1 98 ? 3.141 -7.722 -20.208 1.00 96.94 98 LYS A N 1
ATOM 801 C CA . LYS A 1 98 ? 1.699 -7.832 -20.490 1.00 96.94 98 LYS A CA 1
ATOM 802 C C . LYS A 1 98 ? 1.054 -9.027 -19.793 1.00 96.94 98 LYS A C 1
ATOM 804 O O . LYS A 1 98 ? -0.062 -8.900 -19.296 1.00 96.94 98 LYS A O 1
ATOM 809 N N . ALA A 1 99 ? 1.728 -10.176 -19.766 1.00 96.88 99 ALA A N 1
ATOM 810 C CA . ALA A 1 99 ? 1.225 -11.370 -19.094 1.00 96.88 99 ALA A CA 1
ATOM 811 C C . ALA A 1 99 ? 1.099 -11.159 -17.578 1.00 96.88 99 ALA A C 1
ATOM 813 O O . ALA A 1 99 ? 0.089 -11.551 -16.992 1.00 96.88 99 ALA A O 1
ATOM 814 N N . GLY A 1 100 ? 2.085 -10.497 -16.970 1.00 95.81 100 GLY A N 1
ATOM 815 C CA . GLY A 1 100 ? 2.074 -10.094 -15.567 1.00 95.81 100 GLY A CA 1
ATOM 816 C C . GLY A 1 100 ? 0.892 -9.188 -15.231 1.00 95.81 100 GLY A C 1
ATOM 817 O O . GLY A 1 100 ? 0.058 -9.542 -14.401 1.00 95.81 100 GLY A O 1
ATOM 818 N N . ILE A 1 101 ? 0.729 -8.096 -15.983 1.00 95.06 101 ILE A N 1
ATOM 819 C CA . ILE A 1 101 ? -0.399 -7.160 -15.830 1.00 95.06 101 ILE A CA 1
ATOM 820 C C . ILE A 1 101 ? -1.743 -7.874 -15.998 1.00 95.06 101 ILE A C 1
ATOM 822 O O . ILE A 1 101 ? -2.660 -7.689 -15.199 1.00 95.06 101 ILE A O 1
ATOM 826 N N . ALA A 1 102 ? -1.875 -8.734 -17.011 1.00 95.69 102 ALA A N 1
ATOM 827 C CA . ALA A 1 102 ? -3.098 -9.499 -17.228 1.00 95.69 102 ALA A CA 1
ATOM 828 C C . ALA A 1 102 ? -3.396 -10.464 -16.067 1.00 95.69 102 ALA A C 1
ATOM 830 O O . ALA A 1 102 ? -4.562 -10.640 -15.709 1.00 95.69 102 ALA A O 1
ATOM 831 N N . LYS A 1 103 ? -2.366 -11.071 -15.455 1.00 94.88 103 LYS A N 1
ATOM 832 C CA . LYS A 1 103 ? -2.516 -11.895 -14.245 1.00 94.88 103 LYS A CA 1
ATOM 833 C C . LYS A 1 103 ? -3.033 -11.040 -13.085 1.00 94.88 103 LYS A C 1
ATOM 835 O O . LYS A 1 103 ? -4.034 -11.418 -12.481 1.00 94.88 103 LYS A O 1
ATOM 840 N N . THR A 1 104 ? -2.409 -9.895 -12.822 1.00 93.06 104 THR A N 1
ATOM 841 C CA . THR A 1 104 ? -2.797 -8.945 -11.765 1.00 93.06 104 THR A CA 1
ATOM 842 C C . THR A 1 104 ? -4.246 -8.486 -11.931 1.00 93.06 104 THR A C 1
ATOM 844 O O . THR A 1 104 ? -5.062 -8.656 -11.026 1.00 93.06 104 THR A O 1
ATOM 847 N N . LEU A 1 105 ? -4.620 -8.006 -13.122 1.00 92.31 105 LEU A N 1
ATOM 848 C CA . LEU A 1 105 ? -5.983 -7.553 -13.420 1.00 92.31 105 LEU A CA 1
ATOM 849 C C . LEU A 1 105 ? -7.018 -8.673 -13.303 1.00 92.31 105 LEU A C 1
ATOM 851 O O . LEU A 1 105 ? -8.144 -8.428 -12.882 1.00 92.31 105 LEU A O 1
ATOM 855 N N . LYS A 1 106 ? -6.654 -9.913 -13.640 1.00 92.75 106 LYS A N 1
ATOM 856 C CA . LYS A 1 106 ? -7.545 -11.067 -13.473 1.00 92.75 106 LYS A CA 1
ATOM 857 C C . LYS A 1 106 ? -7.832 -11.377 -12.002 1.00 92.75 106 LYS A C 1
ATOM 859 O O . LYS A 1 106 ? -8.903 -11.900 -11.705 1.00 92.75 106 LYS A O 1
ATOM 864 N N . VAL A 1 107 ? -6.883 -11.104 -11.107 1.00 90.12 107 VAL A N 1
ATOM 865 C CA . VAL A 1 107 ? -7.030 -11.353 -9.667 1.00 90.12 107 VAL A CA 1
ATOM 866 C C . VAL A 1 107 ? -7.758 -10.197 -8.983 1.00 90.12 107 VAL A C 1
ATOM 868 O O . VAL A 1 107 ? -8.711 -10.443 -8.249 1.00 90.12 107 VAL A O 1
ATOM 871 N N . TYR A 1 108 ? -7.342 -8.954 -9.240 1.00 89.75 108 TYR A N 1
ATOM 872 C CA . TYR A 1 108 ? -7.816 -7.781 -8.492 1.00 89.75 108 TYR A CA 1
ATOM 873 C C . TYR A 1 108 ? -8.911 -6.976 -9.208 1.00 89.75 108 TYR A C 1
ATOM 875 O O . TYR A 1 108 ? -9.570 -6.143 -8.591 1.00 89.75 108 TYR A O 1
ATOM 883 N N . GLY A 1 109 ? -9.128 -7.211 -10.504 1.00 88.69 109 GLY A N 1
ATOM 884 C CA . GLY A 1 109 ? -10.190 -6.584 -11.298 1.00 88.69 109 GLY A CA 1
ATOM 885 C C . GLY A 1 109 ? -9.900 -5.158 -11.783 1.00 88.69 109 GLY A C 1
ATOM 886 O O . GLY A 1 109 ? -10.558 -4.688 -12.716 1.00 88.69 109 GLY A O 1
ATOM 887 N N . GLY A 1 110 ? -8.907 -4.481 -11.201 1.00 87.00 110 GLY A N 1
ATOM 888 C CA . GLY A 1 110 ? -8.558 -3.096 -11.526 1.00 87.00 110 GLY A CA 1
ATOM 889 C C . GLY A 1 110 ? -9.723 -2.122 -11.306 1.00 87.00 110 GLY A C 1
ATOM 890 O O . GLY A 1 110 ? -10.657 -2.397 -10.553 1.00 87.00 110 GLY A O 1
ATOM 891 N N . MET A 1 111 ? -9.698 -0.986 -12.006 1.00 85.81 111 MET A N 1
ATOM 892 C CA . MET A 1 111 ? -10.703 0.081 -11.865 1.00 85.81 111 MET A CA 1
ATOM 893 C C . MET A 1 111 ? -12.135 -0.301 -12.253 1.00 85.81 111 MET A C 1
ATOM 895 O O . MET A 1 111 ? -13.070 0.382 -11.844 1.00 85.81 111 MET A O 1
ATOM 899 N N . GLU A 1 112 ? -12.317 -1.301 -13.113 1.00 84.31 112 GLU A N 1
ATOM 900 C CA . GLU A 1 112 ? -13.625 -1.598 -13.712 1.00 84.31 112 GLU A CA 1
ATOM 901 C C . GLU A 1 112 ? -14.290 -2.826 -13.091 1.00 84.31 112 GLU A C 1
ATOM 903 O O . GLU A 1 112 ? -15.514 -2.895 -13.028 1.00 84.31 112 GLU A O 1
ATOM 908 N N . ASN A 1 113 ? -13.494 -3.788 -12.612 1.00 88.12 113 ASN A N 1
ATOM 909 C CA . ASN A 1 113 ? -13.990 -5.080 -12.139 1.00 88.12 113 ASN A CA 1
ATOM 910 C C . ASN A 1 113 ? -13.613 -5.360 -10.681 1.00 88.12 113 ASN A C 1
ATOM 912 O O . ASN A 1 113 ? -13.524 -6.521 -10.290 1.00 88.12 113 ASN A O 1
ATOM 916 N N . TYR A 1 114 ? -13.375 -4.323 -9.875 1.00 89.31 114 TYR A N 1
ATOM 917 C CA . TYR A 1 114 ? -13.112 -4.477 -8.447 1.00 89.31 114 TYR A CA 1
ATOM 918 C C . TYR A 1 114 ? -14.264 -5.216 -7.745 1.00 89.31 114 TYR A C 1
ATOM 920 O O . TYR A 1 114 ? -15.422 -4.802 -7.823 1.00 89.31 114 TYR A O 1
ATOM 928 N N . THR A 1 115 ? -13.952 -6.306 -7.037 1.00 89.25 115 THR A N 1
ATOM 929 C CA . THR A 1 115 ? -14.952 -7.167 -6.371 1.00 89.25 115 THR A CA 1
ATOM 930 C C . THR A 1 115 ? -14.863 -7.166 -4.845 1.00 89.25 115 THR A C 1
ATOM 932 O O . THR A 1 115 ? -15.467 -8.024 -4.198 1.00 89.25 115 THR A O 1
ATOM 935 N N . GLY A 1 116 ? -14.064 -6.276 -4.254 1.00 89.00 116 GLY A N 1
ATOM 936 C CA . GLY A 1 116 ? -13.986 -6.150 -2.800 1.00 89.00 116 GLY A CA 1
ATOM 937 C C . GLY A 1 116 ? -15.270 -5.577 -2.195 1.00 89.00 116 GLY A C 1
ATOM 938 O O . GLY A 1 116 ? -16.176 -5.137 -2.900 1.00 89.00 116 GLY A O 1
ATOM 939 N N . THR A 1 117 ? -15.343 -5.579 -0.867 1.00 92.75 117 THR A N 1
ATOM 940 C CA . THR A 1 117 ? -16.495 -5.082 -0.099 1.00 92.75 117 THR A CA 1
ATOM 941 C C . THR A 1 117 ? -16.016 -4.236 1.068 1.00 92.75 117 THR A C 1
ATOM 943 O O . THR A 1 117 ? -14.927 -4.485 1.579 1.00 92.75 117 THR A O 1
ATOM 946 N N . ASN A 1 118 ? -16.860 -3.328 1.555 1.00 94.12 118 ASN A N 1
ATOM 947 C CA . ASN A 1 118 ? -16.583 -2.458 2.702 1.00 94.12 118 ASN A CA 1
ATOM 948 C C . ASN A 1 118 ? -15.334 -1.588 2.493 1.00 94.12 118 ASN A C 1
ATOM 950 O O . ASN A 1 118 ? -14.412 -1.603 3.306 1.00 94.12 118 ASN A O 1
ATOM 954 N N . VAL A 1 119 ? -15.314 -0.828 1.398 1.00 94.44 119 VAL A N 1
ATOM 955 C CA . VAL A 1 119 ? -14.182 0.034 1.035 1.00 94.44 119 VAL A CA 1
ATOM 956 C C . VAL A 1 119 ? -14.673 1.441 0.753 1.00 94.44 119 VAL A C 1
ATOM 958 O O . VAL A 1 119 ? -15.628 1.633 0.007 1.00 94.44 119 VAL A O 1
ATOM 961 N N . ILE A 1 120 ? -14.008 2.437 1.332 1.00 94.88 120 ILE A N 1
ATOM 962 C CA . ILE A 1 120 ? -14.116 3.820 0.868 1.00 94.88 120 ILE A CA 1
ATOM 963 C C . ILE A 1 120 ? -12.877 4.101 0.039 1.00 94.88 120 ILE A C 1
ATOM 965 O O . ILE A 1 120 ? -11.763 3.780 0.438 1.00 94.88 120 ILE A O 1
ATOM 969 N N . ALA A 1 121 ? -13.120 4.671 -1.128 1.00 93.50 121 ALA A N 1
ATOM 970 C CA . ALA A 1 121 ? -12.204 4.740 -2.242 1.00 93.50 121 ALA A CA 1
ATOM 971 C C . ALA A 1 121 ? -12.030 6.216 -2.653 1.00 93.50 121 ALA A C 1
ATOM 973 O O . ALA A 1 121 ? -12.577 6.641 -3.679 1.00 93.50 121 ALA A O 1
ATOM 974 N N . PRO A 1 122 ? -11.388 7.045 -1.804 1.00 93.50 122 PRO A N 1
ATOM 975 C CA . PRO A 1 122 ? -11.256 8.466 -2.067 1.00 93.50 122 PRO A CA 1
ATOM 976 C C . PRO A 1 122 ? -10.220 8.730 -3.162 1.00 93.50 122 PRO A C 1
ATOM 978 O O . PRO A 1 122 ? -9.173 8.094 -3.219 1.00 93.50 122 PRO A O 1
ATOM 981 N N . ARG A 1 123 ? -10.503 9.702 -4.029 1.00 92.06 123 ARG A N 1
ATOM 982 C CA . ARG A 1 123 ? -9.570 10.192 -5.049 1.00 92.06 123 ARG A CA 1
ATOM 983 C C . ARG A 1 123 ? -9.658 11.705 -5.168 1.00 92.06 123 ARG A C 1
ATOM 985 O O . ARG A 1 123 ? -10.749 12.269 -5.115 1.00 92.06 123 ARG A O 1
ATOM 992 N N . GLY A 1 124 ? -8.521 12.362 -5.356 1.00 92.69 124 GLY A N 1
ATOM 993 C CA . GLY A 1 124 ? -8.458 13.805 -5.571 1.00 92.69 124 GLY A CA 1
ATOM 994 C C . GLY A 1 124 ? -8.905 14.211 -6.976 1.00 92.69 124 GLY A C 1
ATOM 995 O O . GLY A 1 124 ? -8.704 13.463 -7.926 1.00 92.69 124 GLY A O 1
ATOM 996 N N . SER A 1 125 ? -9.510 15.382 -7.148 1.00 93.31 125 SER A N 1
ATOM 997 C CA . SER A 1 125 ? -9.826 15.923 -8.488 1.00 93.31 125 SER A CA 1
ATOM 998 C C . SER A 1 125 ? -8.603 16.505 -9.200 1.00 93.31 125 SER A C 1
ATOM 1000 O O . SER A 1 125 ? -8.541 16.464 -10.426 1.00 93.31 125 SER A O 1
ATOM 1002 N N . ILE A 1 126 ? -7.615 16.988 -8.439 1.00 92.12 126 ILE A N 1
ATOM 1003 C CA . ILE A 1 126 ? -6.344 17.516 -8.961 1.00 92.12 126 ILE A CA 1
ATOM 1004 C C . ILE A 1 126 ? -5.189 16.512 -8.830 1.00 92.12 126 ILE A C 1
ATOM 1006 O O . ILE A 1 126 ? -4.057 16.816 -9.199 1.00 92.12 126 ILE A O 1
ATOM 1010 N N . ASP A 1 127 ? -5.465 15.317 -8.302 1.00 89.75 127 ASP A N 1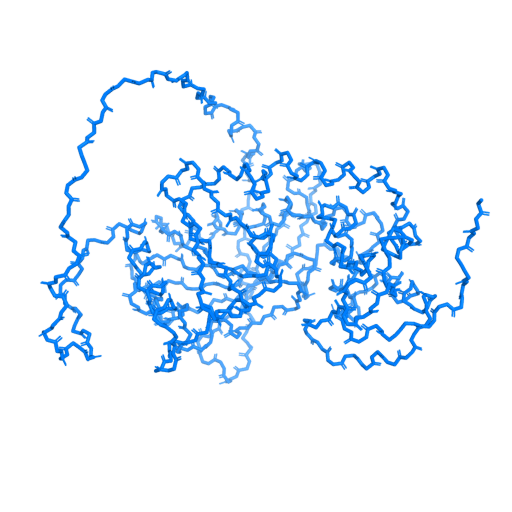
ATOM 1011 C CA . ASP A 1 127 ? -4.503 14.221 -8.243 1.00 89.75 127 ASP A CA 1
ATOM 1012 C C . ASP A 1 127 ? -4.368 13.567 -9.635 1.00 89.75 127 ASP A C 1
ATOM 1014 O O . ASP A 1 127 ? -5.353 13.008 -10.132 1.00 89.75 127 ASP A O 1
ATOM 1018 N N . PRO A 1 128 ? -3.181 13.582 -10.275 1.00 86.75 128 PRO A N 1
ATOM 1019 C CA . PRO A 1 128 ? -2.985 12.916 -11.564 1.00 86.75 128 PRO A CA 1
ATOM 1020 C C . PRO A 1 128 ? -3.301 11.412 -11.513 1.00 86.75 128 PRO A C 1
ATOM 1022 O O . PRO A 1 128 ? -3.719 10.839 -12.521 1.00 86.75 128 PRO A O 1
ATOM 1025 N N . TRP A 1 129 ? -3.180 10.776 -10.343 1.00 85.12 129 TRP A N 1
ATOM 1026 C CA . TRP A 1 129 ? -3.478 9.355 -10.154 1.00 85.12 129 TRP A CA 1
ATOM 1027 C C . TRP A 1 129 ? -4.976 9.046 -10.086 1.00 85.12 129 TRP A C 1
ATOM 1029 O O . TRP A 1 129 ? -5.383 7.903 -10.272 1.00 85.12 129 TRP A O 1
ATOM 1039 N N . SER A 1 130 ? -5.829 10.063 -9.939 1.00 86.62 130 SER A N 1
ATOM 1040 C CA . SER A 1 130 ? -7.293 9.928 -9.952 1.00 86.62 130 SER A CA 1
ATOM 1041 C C . SER A 1 130 ? -7.831 9.301 -11.241 1.00 86.62 130 SER A C 1
ATOM 1043 O O . SER A 1 130 ? -8.907 8.698 -11.254 1.00 86.62 130 SER A O 1
ATOM 1045 N N . ALA A 1 131 ? -7.072 9.407 -12.337 1.00 86.06 131 ALA A N 1
ATOM 1046 C CA . ALA A 1 131 ? -7.392 8.755 -13.600 1.00 86.06 131 ALA A CA 1
ATOM 1047 C C . ALA A 1 131 ? -7.429 7.221 -13.488 1.00 86.06 131 ALA A C 1
ATOM 1049 O O . ALA A 1 131 ? -8.222 6.608 -14.211 1.00 86.06 131 ALA A O 1
ATOM 1050 N N . LEU A 1 132 ? -6.611 6.661 -12.585 1.00 85.75 132 LEU A N 1
ATOM 1051 C CA . LEU A 1 132 ? -6.403 5.233 -12.323 1.00 85.75 132 LEU A CA 1
ATOM 1052 C C . LEU A 1 132 ? -7.187 4.706 -11.106 1.00 85.75 132 LEU A C 1
ATOM 1054 O O . LEU A 1 132 ? -7.122 3.521 -10.800 1.00 85.75 132 LEU A O 1
ATOM 1058 N N . ALA A 1 133 ? -7.933 5.566 -10.415 1.00 86.19 133 ALA A N 1
ATOM 1059 C CA . ALA A 1 133 ? -8.706 5.177 -9.244 1.00 86.19 133 ALA A CA 1
ATOM 1060 C C . ALA A 1 133 ? -10.058 4.550 -9.624 1.00 86.19 133 ALA A C 1
ATOM 1062 O O . ALA A 1 133 ? -10.642 4.874 -10.660 1.00 86.19 133 ALA A O 1
ATOM 1063 N N . LEU A 1 134 ? -10.599 3.706 -8.738 1.00 88.94 134 LEU A N 1
ATOM 1064 C CA . LEU A 1 134 ? -11.962 3.175 -8.834 1.00 88.94 134 LEU A CA 1
ATOM 1065 C C . LEU A 1 134 ? -12.981 4.317 -9.010 1.00 88.94 134 LEU A C 1
ATOM 1067 O O . LEU A 1 134 ? -13.006 5.265 -8.223 1.00 88.94 134 LEU A O 1
ATOM 1071 N N . LYS A 1 135 ? -13.828 4.235 -10.044 1.00 87.31 135 LYS A N 1
ATOM 1072 C CA . LYS A 1 135 ? -14.824 5.284 -10.368 1.00 87.31 135 LYS A CA 1
ATOM 1073 C C . LYS A 1 135 ? -16.256 4.865 -10.070 1.00 87.31 135 LYS A C 1
ATOM 1075 O O . LYS A 1 135 ? -17.091 5.720 -9.796 1.00 87.31 135 LYS A O 1
ATOM 1080 N N . ALA A 1 136 ? -16.531 3.569 -10.122 1.00 87.94 136 ALA A N 1
ATOM 1081 C CA . ALA A 1 136 ? -17.839 2.992 -9.866 1.00 87.94 136 ALA A CA 1
ATOM 1082 C C . ALA A 1 136 ? -17.671 1.599 -9.255 1.00 87.94 136 ALA A C 1
ATOM 1084 O O . ALA A 1 136 ? -16.648 0.950 -9.452 1.00 87.94 136 ALA A O 1
ATOM 1085 N N . SER A 1 137 ? -18.683 1.141 -8.525 1.00 88.62 137 SER A N 1
ATOM 1086 C CA . SER A 1 137 ? -18.771 -0.233 -8.039 1.00 88.62 137 SER A CA 1
ATOM 1087 C C . SER A 1 137 ? -20.218 -0.705 -8.102 1.00 88.62 137 SER A C 1
ATOM 1089 O O . SER A 1 137 ? -21.143 0.082 -7.906 1.00 88.62 137 SER A O 1
ATOM 1091 N N . ASN A 1 138 ? -20.405 -2.001 -8.352 1.00 87.81 138 ASN A N 1
ATOM 1092 C CA . ASN A 1 138 ? -21.714 -2.651 -8.278 1.00 87.81 138 ASN A CA 1
ATOM 1093 C C . ASN A 1 138 ? -22.090 -3.043 -6.838 1.00 87.81 138 ASN A C 1
ATOM 1095 O O . ASN A 1 138 ? -23.243 -3.392 -6.579 1.00 87.81 138 ASN A O 1
ATOM 1099 N N . ASP A 1 139 ? -21.136 -3.007 -5.903 1.00 90.62 139 ASP A N 1
ATOM 1100 C CA . ASP A 1 139 ? -21.379 -3.315 -4.497 1.00 90.62 139 ASP A CA 1
ATOM 1101 C C . ASP A 1 139 ? -21.647 -2.038 -3.690 1.00 90.62 139 ASP A C 1
ATOM 1103 O O . ASP A 1 139 ? -20.808 -1.146 -3.604 1.00 90.62 139 ASP A O 1
ATOM 1107 N N . SER A 1 140 ? -22.811 -1.980 -3.039 1.00 90.31 140 SER A N 1
ATOM 1108 C CA . SER A 1 140 ? -23.246 -0.836 -2.220 1.00 90.31 140 SER A CA 1
ATOM 1109 C C . SER A 1 140 ? -22.360 -0.523 -1.003 1.00 90.31 140 SER A C 1
ATOM 1111 O O . SER A 1 140 ? -22.509 0.534 -0.390 1.00 90.31 140 SER A O 1
ATOM 1113 N N . SER A 1 141 ? -21.483 -1.447 -0.603 1.00 91.44 141 SER A N 1
ATOM 1114 C CA . SER A 1 141 ? -20.516 -1.261 0.483 1.00 91.44 141 SER A CA 1
ATOM 1115 C C . SER A 1 141 ? -19.188 -0.658 0.020 1.00 91.44 141 SER A C 1
ATOM 1117 O O . SER A 1 141 ? -18.345 -0.343 0.862 1.00 91.44 141 SER A O 1
ATOM 1119 N N . VAL A 1 142 ? -19.002 -0.501 -1.292 1.00 93.88 142 VAL A N 1
ATOM 1120 C CA . VAL A 1 142 ? -17.830 0.128 -1.896 1.00 93.88 142 VAL A CA 1
ATOM 1121 C C . VAL A 1 142 ? -18.210 1.524 -2.363 1.00 93.88 142 VAL A C 1
ATOM 1123 O O . VAL A 1 142 ? -19.122 1.691 -3.169 1.00 93.88 142 VAL A O 1
ATOM 1126 N N . ILE A 1 143 ? -17.510 2.533 -1.853 1.00 94.69 143 ILE A N 1
ATOM 1127 C CA . ILE A 1 143 ? -17.836 3.940 -2.070 1.00 94.69 143 ILE A CA 1
ATOM 1128 C C . ILE A 1 143 ? -16.650 4.641 -2.738 1.00 94.69 143 ILE A C 1
ATOM 1130 O O . ILE A 1 143 ? -15.775 5.161 -2.040 1.00 94.69 143 ILE A O 1
ATOM 1134 N N . PRO A 1 144 ? -16.609 4.685 -4.081 1.00 93.75 144 PRO A N 1
ATOM 1135 C CA . PRO A 1 144 ? -15.754 5.614 -4.809 1.00 93.75 144 PRO A CA 1
ATOM 1136 C C . PRO A 1 144 ? -16.150 7.052 -4.464 1.00 93.75 144 PRO A C 1
ATOM 1138 O O . PRO A 1 144 ? -17.327 7.403 -4.561 1.00 93.75 144 PRO A O 1
ATOM 1141 N N . TYR A 1 145 ? -15.194 7.889 -4.064 1.00 94.94 145 TYR A N 1
ATOM 1142 C CA . TYR A 1 145 ? -15.477 9.264 -3.646 1.00 94.94 145 TYR A CA 1
ATOM 1143 C C . TYR A 1 145 ? -14.495 10.250 -4.280 1.00 94.94 145 TYR A C 1
ATOM 1145 O O . TYR A 1 145 ? -13.288 10.134 -4.095 1.00 94.94 145 TYR A O 1
ATOM 1153 N N . LEU A 1 146 ? -15.003 11.241 -5.016 1.00 94.88 146 LEU A N 1
ATOM 1154 C CA . LEU A 1 146 ? -14.184 12.314 -5.580 1.00 94.88 146 LEU A CA 1
ATOM 1155 C C . LEU A 1 146 ? -14.089 13.473 -4.587 1.00 94.88 146 LEU A C 1
ATOM 1157 O O . LEU A 1 146 ? -15.102 14.038 -4.184 1.00 94.88 146 LEU A O 1
ATOM 1161 N N . ILE A 1 147 ? -12.869 13.833 -4.205 1.00 94.69 147 ILE A N 1
ATOM 1162 C CA . ILE A 1 147 ? -12.581 14.997 -3.378 1.00 94.69 147 ILE A CA 1
ATOM 1163 C C . ILE A 1 147 ? -12.336 16.194 -4.299 1.00 94.69 147 ILE A C 1
ATOM 1165 O O . ILE A 1 147 ? -11.281 16.303 -4.935 1.00 94.69 147 ILE A O 1
ATOM 1169 N N . GLU A 1 148 ? -13.299 17.111 -4.357 1.00 94.00 148 GLU A N 1
ATOM 1170 C CA . GLU A 1 148 ? -13.105 18.387 -5.050 1.00 94.00 148 GLU A CA 1
ATOM 1171 C C . GLU A 1 148 ? -11.955 19.175 -4.407 1.00 94.00 148 GLU A C 1
ATOM 1173 O O . GLU A 1 148 ? -11.865 19.268 -3.179 1.00 94.00 148 GLU A O 1
ATOM 1178 N N . GLU A 1 149 ? -11.047 19.662 -5.258 1.00 90.69 149 GLU A N 1
ATOM 1179 C CA . GLU A 1 149 ? -9.758 20.293 -4.918 1.00 90.69 149 GLU A CA 1
ATOM 1180 C C . GLU A 1 149 ? -8.779 19.401 -4.129 1.00 90.69 149 GLU A C 1
ATOM 1182 O O . GLU A 1 149 ? -7.702 19.843 -3.731 1.00 90.69 149 GLU A O 1
ATOM 1187 N N . GLY A 1 150 ? -9.111 18.122 -3.928 1.00 89.69 150 GLY A N 1
ATOM 1188 C CA . GLY A 1 150 ? -8.251 17.172 -3.233 1.00 89.69 150 GLY A CA 1
ATOM 1189 C C . GLY A 1 150 ? -7.001 16.836 -4.042 1.00 89.69 150 GLY A C 1
ATOM 1190 O O . GLY A 1 150 ? -7.096 16.449 -5.210 1.00 89.69 150 GLY A O 1
ATOM 1191 N N . SER A 1 151 ? -5.840 16.945 -3.400 1.00 89.56 151 SER A N 1
ATOM 1192 C CA . SER A 1 151 ? -4.561 16.445 -3.908 1.00 89.56 151 SER A CA 1
ATOM 1193 C C . SER A 1 151 ? -4.309 15.008 -3.440 1.00 89.56 151 SER A C 1
ATOM 1195 O O . SER A 1 151 ? -5.137 14.406 -2.744 1.00 89.56 151 SER A O 1
ATOM 1197 N N . HIS A 1 152 ? -3.167 14.451 -3.838 1.00 86.19 152 HIS A N 1
ATOM 1198 C CA . HIS A 1 152 ? -2.796 13.070 -3.562 1.00 86.19 152 HIS A CA 1
ATOM 1199 C C . HIS A 1 152 ? -2.828 12.722 -2.065 1.00 86.19 152 HIS A C 1
ATOM 1201 O O . HIS A 1 152 ? -2.130 13.349 -1.270 1.00 86.19 152 HIS A O 1
ATOM 1207 N N . CYS A 1 153 ? -3.649 11.729 -1.697 1.00 86.38 153 CYS A N 1
ATOM 1208 C CA . CYS A 1 153 ? -3.840 11.236 -0.322 1.00 86.38 153 CYS A CA 1
ATOM 1209 C C . CYS A 1 153 ? -4.120 12.338 0.725 1.00 86.38 153 CYS A C 1
ATOM 1211 O O . CYS A 1 153 ? -3.833 12.179 1.914 1.00 86.38 153 CYS A O 1
ATOM 1213 N N . SER A 1 154 ? -4.666 13.480 0.295 1.00 88.00 154 SER A N 1
ATOM 1214 C CA . SER A 1 154 ? -4.949 14.637 1.159 1.00 88.00 154 SER A CA 1
ATOM 1215 C C . SER A 1 154 ? -5.946 14.329 2.281 1.00 88.00 154 SER A C 1
ATOM 1217 O O . SER A 1 154 ? -5.935 14.982 3.323 1.00 88.00 154 SER A O 1
ATOM 1219 N N . ASP A 1 155 ? -6.768 13.296 2.114 1.00 87.44 155 ASP A N 1
ATOM 1220 C CA . ASP A 1 155 ? -7.697 12.784 3.119 1.00 87.44 155 ASP A CA 1
ATOM 1221 C C . ASP A 1 155 ? -7.001 12.190 4.349 1.00 87.44 155 ASP A C 1
ATOM 1223 O O . ASP A 1 155 ? -7.580 12.191 5.438 1.00 87.44 155 ASP A O 1
ATOM 1227 N N . MET A 1 156 ? -5.741 11.767 4.206 1.00 86.69 156 MET A N 1
ATOM 1228 C CA . MET A 1 156 ? -4.926 11.252 5.307 1.00 86.69 156 MET A CA 1
ATOM 1229 C C . MET A 1 156 ? -4.357 12.359 6.208 1.00 86.69 156 MET A C 1
ATOM 1231 O O . MET A 1 156 ? -3.806 12.058 7.266 1.00 86.69 156 MET A O 1
ATOM 1235 N N . SER A 1 157 ? -4.492 13.632 5.823 1.00 85.81 157 SER A N 1
ATOM 1236 C CA . SER A 1 157 ? -4.023 14.769 6.623 1.00 85.81 157 SER A CA 1
ATOM 1237 C C . SER A 1 157 ? -5.017 15.150 7.732 1.00 85.81 157 SER A C 1
ATOM 1239 O O . SER A 1 157 ? -6.233 14.993 7.546 1.00 85.81 157 SER A O 1
ATOM 1241 N N . PRO A 1 158 ? -4.540 15.690 8.876 1.00 84.81 158 PRO A N 1
ATOM 1242 C CA . PRO A 1 158 ? -5.392 16.186 9.958 1.00 84.81 158 PRO A CA 1
ATOM 1243 C C . PRO A 1 158 ? -6.547 17.071 9.464 1.00 84.81 158 PRO A C 1
ATOM 1245 O O . PRO A 1 158 ? -6.392 17.792 8.477 1.00 84.81 158 PRO A O 1
ATOM 1248 N N . PRO A 1 159 ? -7.731 17.034 10.104 1.00 84.50 159 PRO A N 1
ATOM 1249 C CA . PRO A 1 159 ? -8.789 18.006 9.837 1.00 84.50 159 PRO A CA 1
ATOM 1250 C C . PRO A 1 159 ? -8.277 19.444 9.966 1.00 84.50 159 PRO A C 1
ATOM 1252 O O . PRO A 1 159 ? -7.691 19.800 10.986 1.00 84.50 159 PRO A O 1
ATOM 1255 N N . SER A 1 160 ? -8.539 20.268 8.953 1.00 85.81 160 SER A N 1
ATOM 1256 C CA . SER A 1 160 ? -8.187 21.691 8.943 1.00 85.81 160 SER A CA 1
ATOM 1257 C C . SER A 1 160 ? -9.428 22.563 8.759 1.00 85.81 160 SER A C 1
ATOM 1259 O O . SER A 1 160 ? -10.394 22.172 8.100 1.00 85.81 160 SER A O 1
ATOM 1261 N N . GLU A 1 161 ? -9.407 23.787 9.292 1.00 87.31 161 GLU A N 1
ATOM 1262 C CA . GLU A 1 161 ? -10.456 24.780 9.014 1.00 87.31 161 GLU A CA 1
ATOM 1263 C C . GLU A 1 161 ? -10.511 25.139 7.518 1.00 87.31 161 GLU A C 1
ATOM 1265 O O . GLU A 1 161 ? -11.595 25.398 6.987 1.00 87.31 161 GLU A O 1
ATOM 1270 N N . SER A 1 162 ? -9.363 25.048 6.834 1.00 89.00 162 SER A N 1
ATOM 1271 C CA . SER A 1 162 ? -9.214 25.245 5.389 1.00 89.00 162 SER A CA 1
ATOM 1272 C C . SER A 1 162 ? -9.675 24.057 4.537 1.00 89.00 162 SER A C 1
ATOM 1274 O O . SER A 1 162 ? -9.607 24.152 3.315 1.00 89.00 162 SER A O 1
ATOM 1276 N N . ASP A 1 163 ? -10.105 22.938 5.137 1.00 90.56 163 ASP A N 1
ATOM 1277 C CA . ASP A 1 163 ? -10.589 21.785 4.371 1.00 90.56 163 ASP A CA 1
ATOM 1278 C C . ASP A 1 163 ? -11.805 22.184 3.520 1.00 90.56 163 ASP A C 1
ATOM 1280 O O . ASP A 1 163 ? -12.748 22.827 4.010 1.00 90.56 163 ASP A O 1
ATOM 1284 N N . SER A 1 164 ? -11.805 21.748 2.255 1.00 93.19 164 SER A N 1
ATOM 1285 C CA . SER A 1 164 ? -12.951 21.910 1.362 1.00 93.19 164 SER A CA 1
ATOM 1286 C C . SER A 1 164 ? -14.182 21.201 1.936 1.00 93.19 164 SER A C 1
ATOM 1288 O O . SER A 1 164 ? -14.081 20.241 2.708 1.00 93.19 164 SER A O 1
ATOM 1290 N N . GLU A 1 165 ? -15.376 21.643 1.545 1.00 94.56 165 GLU A N 1
ATOM 1291 C CA . GLU A 1 165 ? -16.615 20.995 1.994 1.00 94.56 165 GLU A CA 1
ATOM 1292 C C . GLU A 1 165 ? -16.653 19.514 1.577 1.00 94.56 165 GLU A C 1
ATOM 1294 O O . GLU A 1 165 ? -17.087 18.649 2.336 1.00 94.56 165 GLU A O 1
ATOM 1299 N N . SER A 1 166 ? -16.099 19.197 0.401 1.00 94.38 166 SER A N 1
ATOM 1300 C CA . SER A 1 166 ? -15.957 17.822 -0.080 1.00 94.38 166 SER A CA 1
ATOM 1301 C C . SER A 1 166 ? -15.074 16.968 0.836 1.00 94.38 166 SER A C 1
ATOM 1303 O O . SER A 1 166 ? -15.415 15.815 1.108 1.00 94.38 166 SER A O 1
ATOM 1305 N N . MET A 1 167 ? -13.970 17.527 1.343 1.00 93.88 167 MET A N 1
ATOM 1306 C CA . MET A 1 167 ? -13.075 16.856 2.291 1.00 93.88 167 MET A CA 1
ATOM 1307 C C . MET A 1 167 ? -13.751 16.632 3.651 1.00 93.88 167 MET A C 1
ATOM 1309 O O . MET A 1 167 ? -13.677 15.539 4.217 1.00 93.88 167 MET A O 1
ATOM 1313 N N . LYS A 1 168 ? -14.470 17.639 4.165 1.00 93.06 168 LYS A N 1
ATOM 1314 C CA . LYS A 1 168 ? -15.233 17.530 5.422 1.00 93.06 168 LYS A CA 1
ATOM 1315 C C . LYS A 1 168 ? -16.294 16.430 5.333 1.00 93.06 168 LYS A C 1
ATOM 1317 O O . LYS A 1 168 ? -16.386 15.587 6.230 1.00 93.06 168 LYS A O 1
ATOM 1322 N N . ASN A 1 169 ? -17.026 16.383 4.219 1.00 94.69 169 ASN A N 1
ATOM 1323 C CA . ASN A 1 169 ? -18.016 15.344 3.940 1.00 94.69 169 ASN A CA 1
ATOM 1324 C C . ASN A 1 169 ? -17.390 13.946 3.866 1.00 94.69 169 ASN A C 1
ATOM 1326 O O . ASN A 1 169 ? -17.924 13.014 4.471 1.00 94.69 169 ASN A O 1
ATOM 1330 N N . LEU A 1 170 ? -16.234 13.797 3.210 1.00 94.81 170 LEU A N 1
ATOM 1331 C CA . LEU A 1 170 ? -15.504 12.528 3.173 1.00 94.81 170 LEU A CA 1
ATOM 1332 C C . LEU A 1 170 ? -15.092 12.066 4.577 1.00 94.81 170 LEU A C 1
ATOM 1334 O O . LEU A 1 170 ? -15.365 10.928 4.955 1.00 94.81 170 LEU A O 1
ATOM 1338 N N . LYS A 1 171 ? -14.468 12.936 5.380 1.00 92.06 171 LYS A N 1
ATOM 1339 C CA . LYS A 1 171 ? -14.026 12.584 6.742 1.00 92.06 171 LYS A CA 1
ATOM 1340 C C . LYS A 1 171 ? -15.213 12.160 7.622 1.00 92.06 171 LYS A C 1
ATOM 1342 O O . LYS A 1 171 ? -15.110 11.192 8.380 1.00 92.06 171 LYS A O 1
ATOM 1347 N N . ALA A 1 172 ? -16.367 12.819 7.484 1.00 92.50 172 ALA A N 1
ATOM 1348 C CA . ALA A 1 172 ? -17.605 12.418 8.153 1.00 92.50 172 ALA A CA 1
ATOM 1349 C C . ALA A 1 172 ? -18.138 11.060 7.651 1.00 92.50 172 ALA A C 1
ATOM 1351 O O . ALA A 1 172 ? -18.553 10.224 8.458 1.00 92.50 172 ALA A O 1
ATOM 1352 N N . LEU A 1 173 ? -18.093 10.815 6.339 1.00 94.31 173 LEU A N 1
ATOM 1353 C CA . LEU A 1 173 ? -18.501 9.554 5.716 1.00 94.31 173 LEU A CA 1
ATOM 1354 C C . LEU A 1 173 ? -17.628 8.375 6.171 1.00 94.31 173 LEU A C 1
ATOM 1356 O O . LEU A 1 173 ? -18.163 7.308 6.488 1.00 94.31 173 LEU A O 1
ATOM 1360 N N . ILE A 1 174 ? -16.308 8.567 6.252 1.00 93.69 174 ILE A N 1
ATOM 1361 C CA . ILE A 1 174 ? -15.368 7.562 6.768 1.00 93.69 174 ILE A CA 1
ATOM 1362 C C . ILE A 1 174 ? -15.726 7.213 8.211 1.00 93.69 174 ILE A C 1
ATOM 1364 O O . ILE A 1 174 ? -15.942 6.046 8.531 1.00 93.69 174 ILE A O 1
ATOM 1368 N N . LEU A 1 175 ? -15.908 8.220 9.067 1.00 91.50 175 LEU A N 1
ATOM 1369 C CA . LEU A 1 175 ? -16.325 8.024 10.457 1.00 91.50 175 LEU A CA 1
ATOM 1370 C C . LEU A 1 175 ? -17.637 7.239 10.595 1.00 91.50 175 LEU A C 1
ATOM 1372 O O . LEU A 1 175 ? -17.765 6.395 11.486 1.00 91.50 175 LEU A O 1
ATOM 1376 N N . GLN A 1 176 ? -18.629 7.522 9.748 1.00 92.38 176 GLN A N 1
ATOM 1377 C CA . GLN A 1 176 ? -19.909 6.811 9.758 1.00 92.38 176 GLN A CA 1
ATOM 1378 C C . GLN A 1 176 ? -19.760 5.346 9.334 1.00 92.38 176 GLN A C 1
ATOM 1380 O O . GLN A 1 176 ? -20.361 4.465 9.952 1.00 92.38 176 GLN A O 1
ATOM 1385 N N . ASN A 1 177 ? -18.943 5.067 8.319 1.00 94.12 177 ASN A N 1
ATOM 1386 C CA . ASN A 1 177 ? -18.712 3.699 7.864 1.00 94.12 177 ASN A CA 1
ATOM 1387 C C . ASN A 1 177 ? -17.867 2.898 8.849 1.00 94.12 177 ASN A C 1
ATOM 1389 O O . ASN A 1 177 ? -18.223 1.757 9.125 1.00 94.12 177 ASN A O 1
ATOM 1393 N N . ILE A 1 178 ? -16.850 3.502 9.473 1.00 93.31 178 ILE A N 1
ATOM 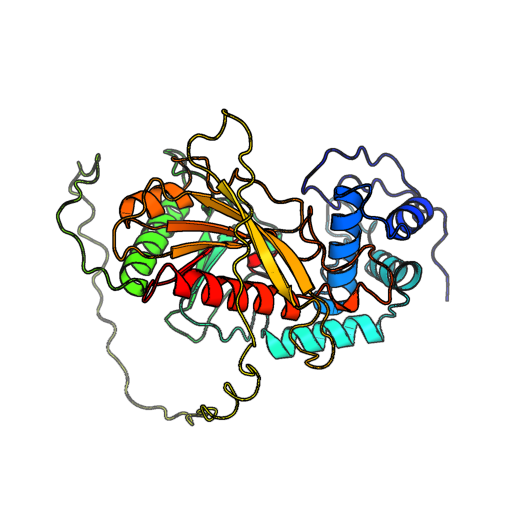1394 C CA . ILE A 1 178 ? -16.107 2.859 10.563 1.00 93.31 178 ILE A CA 1
ATOM 1395 C C . ILE A 1 178 ? -17.084 2.419 11.658 1.00 93.31 178 ILE A C 1
ATOM 1397 O O . ILE A 1 178 ? -17.101 1.237 11.987 1.00 93.31 178 ILE A O 1
ATOM 1401 N N . LYS A 1 179 ? -17.967 3.311 12.144 1.00 91.50 179 LYS A N 1
ATOM 1402 C CA . LYS A 1 179 ? -19.016 2.974 13.136 1.00 91.50 179 LYS A CA 1
ATOM 1403 C C . LYS A 1 179 ? -19.864 1.779 12.704 1.00 91.50 179 LYS A C 1
ATOM 1405 O O . LYS A 1 179 ? -20.077 0.854 13.488 1.00 91.50 179 LYS A O 1
ATOM 1410 N N . LYS A 1 180 ? -20.332 1.799 11.453 1.00 91.38 180 LYS A N 1
ATOM 1411 C CA . LYS A 1 180 ? -21.149 0.733 10.865 1.00 91.38 180 LYS A CA 1
ATOM 1412 C C . LYS A 1 180 ? -20.395 -0.599 10.821 1.00 91.38 180 LYS A C 1
ATOM 1414 O O . LYS A 1 180 ? -20.965 -1.620 11.188 1.00 91.38 180 LYS A O 1
ATOM 1419 N N . TRP A 1 181 ? -19.136 -0.599 10.387 1.00 92.50 181 TRP A N 1
ATOM 1420 C CA . TRP A 1 181 ? -18.336 -1.812 10.200 1.00 92.50 181 TRP A CA 1
ATOM 1421 C C . TRP A 1 181 ? -17.879 -2.438 11.518 1.00 92.50 181 TRP A C 1
ATOM 1423 O O . TRP A 1 181 ? -17.887 -3.663 11.642 1.00 92.50 181 TRP A O 1
ATOM 1433 N N . ILE A 1 182 ? -17.554 -1.623 12.525 1.00 90.94 182 ILE A N 1
ATOM 1434 C CA . ILE A 1 182 ? -17.206 -2.125 13.863 1.00 90.94 182 ILE A CA 1
ATOM 1435 C C . ILE A 1 182 ? -18.443 -2.505 14.698 1.00 90.94 182 ILE A C 1
ATOM 1437 O O . ILE A 1 182 ? -18.299 -3.114 15.752 1.00 90.94 182 ILE A O 1
ATOM 1441 N N . GLY A 1 183 ? -19.65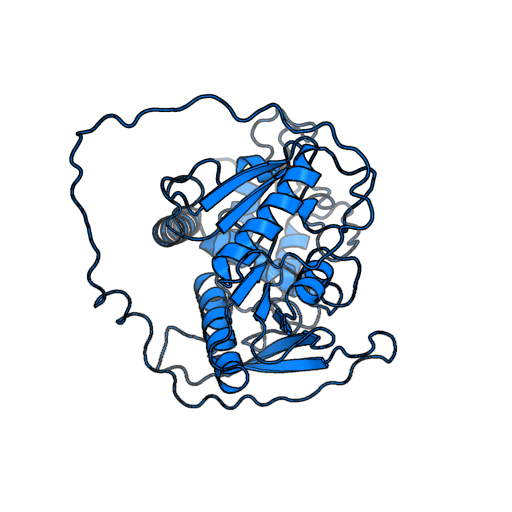7 -2.182 14.234 1.00 83.50 183 GLY A N 1
ATOM 1442 C CA . GLY A 1 183 ? -20.911 -2.538 14.907 1.00 83.50 183 GLY A CA 1
ATOM 1443 C C . GLY A 1 183 ? -21.275 -1.645 16.099 1.00 83.50 183 GLY A C 1
ATOM 1444 O O . GLY A 1 183 ? -22.077 -2.045 16.941 1.00 83.50 183 GLY A O 1
ATOM 1445 N N . VAL A 1 184 ? -20.715 -0.434 16.185 1.00 66.00 184 VAL A N 1
ATOM 1446 C CA . VAL A 1 184 ? -21.032 0.531 17.247 1.00 66.00 184 VAL A CA 1
ATOM 1447 C C . VAL A 1 184 ? -22.287 1.317 16.848 1.00 66.00 184 VAL A C 1
ATOM 1449 O O . VAL A 1 184 ? -22.269 2.100 15.896 1.00 66.00 184 VAL A O 1
ATOM 1452 N N . SER A 1 185 ? -23.389 1.117 17.583 1.00 42.47 185 SER A N 1
ATOM 1453 C CA . SER A 1 185 ? -24.587 1.973 17.484 1.00 42.47 185 SER A CA 1
ATOM 1454 C C . SER A 1 185 ? -24.234 3.428 17.837 1.00 42.47 185 SER A C 1
ATOM 1456 O O . SER A 1 185 ? -23.277 3.637 18.584 1.00 42.47 185 SER A O 1
ATOM 1458 N N . PRO A 1 186 ? -24.955 4.454 17.333 1.00 38.88 186 PRO A N 1
ATOM 1459 C CA . PRO A 1 186 ? -24.608 5.853 17.583 1.00 38.88 186 PRO A CA 1
ATOM 1460 C C . PRO A 1 186 ? -24.486 6.131 19.089 1.00 38.88 186 PRO A C 1
ATOM 1462 O O . PRO A 1 186 ? -25.477 6.131 19.814 1.00 38.88 186 PRO A O 1
ATOM 1465 N N . ILE A 1 187 ? -23.261 6.344 19.575 1.00 40.50 187 ILE A N 1
ATOM 1466 C CA . ILE A 1 187 ? -23.026 6.765 20.957 1.00 40.50 187 ILE A CA 1
ATOM 1467 C C . ILE A 1 187 ? -23.495 8.219 21.061 1.00 40.50 187 ILE A C 1
ATOM 1469 O O . ILE A 1 187 ? -22.839 9.118 20.538 1.00 40.50 187 ILE A O 1
ATOM 1473 N N . ASN A 1 188 ? -24.622 8.443 21.740 1.00 35.53 188 ASN A N 1
ATOM 1474 C CA . ASN A 1 188 ? -25.233 9.762 21.963 1.00 35.53 188 ASN A CA 1
ATOM 1475 C C . ASN A 1 188 ? -24.450 10.680 22.924 1.00 35.53 188 ASN A C 1
ATOM 1477 O O . ASN A 1 188 ? -24.903 11.782 23.207 1.00 35.53 188 ASN A O 1
ATOM 1481 N N . ASN A 1 189 ? -23.273 10.274 23.408 1.00 33.00 189 ASN A N 1
ATOM 1482 C CA . ASN A 1 189 ? -22.522 11.005 24.435 1.00 33.00 189 ASN A CA 1
ATOM 1483 C C . ASN A 1 189 ? -21.153 11.504 23.952 1.00 33.00 189 ASN A C 1
ATOM 1485 O O . ASN A 1 189 ? -20.171 11.439 24.685 1.00 33.00 189 ASN A O 1
ATOM 1489 N N . PHE A 1 190 ? -21.081 12.024 22.728 1.00 37.62 190 PHE A N 1
ATOM 1490 C CA . PHE A 1 190 ? -19.973 12.893 22.334 1.00 37.62 190 PHE A CA 1
ATOM 1491 C C . PHE A 1 190 ? -20.540 14.221 21.855 1.00 37.62 190 PHE A C 1
ATOM 1493 O O . PHE A 1 190 ? -21.111 14.314 20.772 1.00 37.62 190 PHE A O 1
ATOM 1500 N N . VAL A 1 191 ? -20.396 15.235 22.705 1.00 29.97 191 VAL A N 1
ATOM 1501 C CA . VAL A 1 191 ? -20.586 16.631 22.327 1.00 29.97 191 VAL A CA 1
ATOM 1502 C C . VAL A 1 191 ? -19.469 16.957 21.341 1.00 29.97 191 VAL A C 1
ATOM 1504 O O . VAL A 1 191 ? -18.308 17.058 21.736 1.00 29.97 191 VAL A O 1
ATOM 1507 N N . ASP A 1 192 ? -19.806 17.077 20.057 1.00 33.25 192 ASP A N 1
ATOM 1508 C CA . ASP A 1 192 ? -18.929 17.736 19.094 1.00 33.25 192 ASP A CA 1
ATOM 1509 C C . ASP A 1 192 ? -18.710 19.162 19.612 1.00 33.25 192 ASP A C 1
ATOM 1511 O O . ASP A 1 192 ? -19.627 19.994 19.628 1.00 33.25 192 ASP A O 1
ATOM 1515 N N . ALA A 1 193 ? -17.498 19.448 20.084 1.00 33.44 193 ALA A N 1
ATOM 1516 C CA . ALA A 1 193 ? -17.084 20.818 20.306 1.00 33.44 193 ALA A CA 1
ATOM 1517 C C . ALA A 1 193 ? -17.197 21.537 18.951 1.00 33.44 193 ALA A C 1
ATOM 1519 O O . ALA A 1 193 ? -16.420 21.264 18.039 1.00 33.44 193 ALA A O 1
ATOM 1520 N N . ARG A 1 194 ? -18.189 22.437 18.860 1.00 34.94 194 ARG A N 1
ATOM 1521 C CA . ARG A 1 194 ? -18.643 23.246 17.704 1.00 34.94 194 ARG A CA 1
ATOM 1522 C C . ARG A 1 194 ? -19.866 22.752 16.910 1.00 34.94 194 ARG A C 1
ATOM 1524 O O . ARG A 1 194 ? -20.054 23.152 15.766 1.00 34.94 194 ARG A O 1
ATOM 1531 N N . SER A 1 195 ? -20.809 22.060 17.550 1.00 31.41 195 SER A N 1
ATOM 1532 C CA . SER A 1 195 ? -22.227 22.148 17.150 1.00 31.41 195 SER A CA 1
ATOM 1533 C C . SER A 1 195 ? -22.899 23.373 17.796 1.00 31.41 195 SER A C 1
ATOM 1535 O O . SER A 1 195 ? -23.692 23.258 18.731 1.00 31.41 195 SER A O 1
ATOM 1537 N N . SER A 1 196 ? -22.621 24.565 17.275 1.00 31.23 196 SER A N 1
ATOM 1538 C CA . SER A 1 196 ? -23.494 25.726 17.468 1.00 31.23 196 SER A CA 1
ATOM 1539 C C . SER A 1 196 ? -23.724 26.396 16.119 1.00 31.23 196 SER A C 1
ATOM 1541 O O . SER A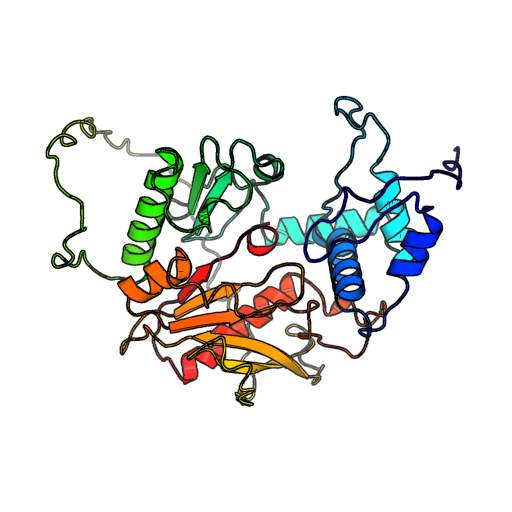 1 196 ? -23.066 27.373 15.784 1.00 31.23 196 SER A O 1
ATOM 1543 N N . ASN A 1 197 ? -24.621 25.825 15.316 1.00 27.39 197 ASN A N 1
ATOM 1544 C CA . ASN A 1 197 ? -25.638 26.601 14.607 1.00 27.39 197 ASN A CA 1
ATOM 1545 C C . ASN A 1 197 ? -26.655 25.666 13.939 1.00 27.39 197 ASN A C 1
ATOM 1547 O O . ASN A 1 197 ? -26.395 25.000 12.940 1.00 27.39 197 ASN A O 1
ATOM 1551 N N . ASN A 1 198 ? -27.859 25.651 14.512 1.00 33.56 198 ASN A N 1
ATOM 1552 C CA . ASN A 1 198 ? -29.065 25.074 13.930 1.00 33.56 198 ASN A CA 1
ATOM 1553 C C . ASN A 1 198 ? -29.391 25.780 12.604 1.00 33.56 198 ASN A C 1
ATOM 1555 O O . ASN A 1 198 ? -30.046 26.820 12.627 1.00 33.56 198 ASN A O 1
ATOM 1559 N N . LYS A 1 199 ? -28.953 25.239 11.456 1.00 29.53 199 LYS A N 1
ATOM 1560 C CA . LYS A 1 199 ? -29.469 25.637 10.125 1.00 29.53 199 LYS A CA 1
ATOM 1561 C C . LYS A 1 199 ? -29.178 24.654 8.972 1.00 29.53 199 LYS A C 1
ATOM 1563 O O . LYS A 1 199 ? -29.097 25.071 7.826 1.00 29.53 199 LYS A O 1
ATOM 1568 N N . GLN A 1 200 ? -29.098 23.345 9.231 1.00 31.91 200 GLN A N 1
ATOM 1569 C CA . GLN A 1 200 ? -28.939 22.323 8.171 1.00 31.91 200 GLN A CA 1
ATOM 1570 C C . GLN A 1 200 ? -29.980 21.191 8.253 1.00 31.91 200 GLN A C 1
ATOM 1572 O O . GLN A 1 200 ? -29.711 20.026 7.991 1.00 31.91 200 GLN A O 1
ATOM 1577 N N . LYS A 1 201 ? -31.226 21.540 8.591 1.00 29.28 201 LYS A N 1
ATOM 1578 C CA . LYS A 1 201 ? -32.382 20.630 8.531 1.00 29.28 201 LYS A CA 1
ATOM 1579 C C . LYS A 1 201 ? -33.263 20.955 7.317 1.00 29.28 201 LYS A C 1
ATOM 1581 O O . LYS A 1 201 ? -34.422 21.321 7.467 1.00 29.28 201 LYS A O 1
ATOM 1586 N N . LYS A 1 202 ? -32.700 20.906 6.105 1.00 27.41 202 LYS A N 1
ATOM 1587 C CA . LYS A 1 202 ? -33.469 20.978 4.847 1.00 27.41 202 LYS A CA 1
ATOM 1588 C C . LYS A 1 202 ? -32.566 20.640 3.660 1.00 27.41 202 LYS A C 1
ATOM 1590 O O . LYS A 1 202 ? -32.013 21.554 3.075 1.00 27.41 202 LYS A O 1
ATOM 1595 N N . LEU A 1 203 ? -32.373 19.352 3.353 1.00 28.05 203 LEU A N 1
ATOM 1596 C CA . LEU A 1 203 ? -31.943 18.863 2.024 1.00 28.05 203 LEU A CA 1
ATOM 1597 C C . LEU A 1 203 ? -31.868 17.323 1.955 1.00 28.05 203 LEU A C 1
ATOM 1599 O O . LEU A 1 203 ? -30.967 16.774 1.353 1.00 28.05 203 LEU A O 1
ATOM 1603 N N . TYR A 1 204 ? -32.821 16.598 2.545 1.00 27.03 204 TYR A N 1
ATOM 1604 C CA . TYR A 1 204 ? -33.068 15.198 2.168 1.00 27.03 204 TYR A CA 1
ATOM 1605 C C . TYR A 1 204 ? -34.567 14.939 2.256 1.00 27.03 204 TYR A C 1
ATOM 1607 O O . TYR A 1 204 ? -35.117 14.615 3.304 1.00 27.03 204 TYR A O 1
ATOM 1615 N N . GLY A 1 205 ? -35.236 15.190 1.138 1.00 25.00 205 GLY A N 1
ATOM 1616 C CA . GLY A 1 205 ? -36.665 15.005 0.966 1.00 25.00 205 GLY A CA 1
ATOM 1617 C C . GLY A 1 205 ? -36.976 14.835 -0.511 1.00 25.00 205 GLY A C 1
ATOM 1618 O O . GLY A 1 205 ? -37.384 15.781 -1.169 1.00 25.00 205 GLY A O 1
ATOM 1619 N N . SER A 1 206 ? -36.753 13.637 -1.036 1.00 26.64 206 SER A N 1
ATOM 1620 C CA . SER A 1 206 ? -37.604 13.065 -2.080 1.00 26.64 206 SER A CA 1
ATOM 1621 C C . SER A 1 206 ? -37.413 11.551 -2.093 1.00 26.64 206 SER A C 1
ATOM 1623 O O . SER A 1 206 ? -36.306 11.025 -2.170 1.00 26.64 206 SER A O 1
ATOM 1625 N N . GLN A 1 207 ? -38.534 10.866 -1.893 1.00 26.47 207 GLN A N 1
ATOM 1626 C CA . GLN A 1 207 ? -38.681 9.421 -1.924 1.00 26.47 207 GLN A CA 1
ATOM 1627 C C . GLN A 1 207 ? -38.385 8.913 -3.339 1.00 26.47 207 GLN A C 1
ATOM 1629 O O . GLN A 1 207 ? -39.012 9.371 -4.291 1.00 26.47 207 GLN A O 1
ATOM 1634 N N . ILE A 1 208 ? -37.488 7.937 -3.472 1.00 25.86 208 ILE A N 1
ATOM 1635 C CA . ILE A 1 208 ? -37.388 7.111 -4.679 1.00 25.86 208 ILE A CA 1
ATOM 1636 C C . ILE A 1 208 ? -38.081 5.783 -4.362 1.00 25.86 208 ILE A C 1
ATOM 1638 O O . ILE A 1 208 ? -37.708 5.076 -3.425 1.00 25.86 208 ILE A O 1
ATOM 1642 N N . THR A 1 209 ? -39.144 5.487 -5.105 1.00 22.84 209 THR A N 1
ATOM 1643 C CA . THR A 1 209 ? -39.919 4.247 -5.027 1.00 22.84 209 THR A CA 1
ATOM 1644 C C . THR A 1 209 ? -39.247 3.145 -5.849 1.00 22.84 209 THR A C 1
ATOM 1646 O O . THR A 1 209 ? -38.740 3.378 -6.943 1.00 22.84 209 THR A O 1
ATOM 1649 N N . TRP A 1 210 ? -39.222 1.929 -5.301 1.00 24.89 210 TRP A N 1
ATOM 1650 C CA . TRP A 1 210 ? -38.582 0.757 -5.901 1.00 24.89 210 TRP A CA 1
ATOM 1651 C C . TRP A 1 210 ? -39.480 0.118 -6.967 1.00 24.89 210 TRP A C 1
ATOM 1653 O O . TRP A 1 210 ? -40.576 -0.348 -6.654 1.00 24.89 210 TRP A O 1
ATOM 1663 N N . GLY A 1 211 ? -38.993 0.041 -8.207 1.00 24.66 211 GLY A N 1
ATOM 1664 C CA . GLY A 1 211 ? -39.545 -0.837 -9.238 1.00 24.66 211 GLY A CA 1
ATOM 1665 C C . GLY A 1 211 ? -39.109 -2.282 -8.994 1.00 24.66 211 GLY A C 1
ATOM 1666 O O . GLY A 1 211 ? -37.921 -2.558 -8.832 1.00 24.66 211 GLY A O 1
ATOM 1667 N N . LYS A 1 212 ? -40.081 -3.196 -8.921 1.00 30.89 212 LYS A N 1
ATOM 1668 C CA . LYS A 1 212 ? -39.858 -4.645 -8.918 1.00 30.89 212 LYS A CA 1
ATOM 1669 C C . LYS A 1 212 ? -39.562 -5.122 -10.345 1.00 30.89 212 LYS A C 1
ATOM 1671 O O . LYS A 1 212 ? -40.076 -4.553 -11.299 1.00 30.89 212 LYS A O 1
ATOM 1676 N N . ASP A 1 213 ? -38.795 -6.206 -10.410 1.00 29.66 213 ASP A N 1
ATOM 1677 C CA . ASP A 1 213 ? -38.563 -7.086 -11.561 1.00 29.66 213 ASP A CA 1
ATOM 1678 C C . ASP A 1 213 ? -37.432 -6.713 -12.532 1.00 29.66 213 ASP A C 1
ATOM 1680 O O . ASP A 1 213 ? -37.612 -6.031 -13.532 1.00 29.66 213 ASP A O 1
ATOM 1684 N N . SER A 1 214 ? -36.274 -7.336 -12.303 1.00 25.17 214 SER A N 1
ATOM 1685 C CA . SER A 1 214 ? -35.512 -7.990 -13.374 1.00 25.17 214 SER A CA 1
ATOM 1686 C C . SER A 1 214 ? -34.555 -9.004 -12.746 1.00 25.17 214 SER A C 1
ATOM 1688 O O . SER A 1 214 ? -33.618 -8.643 -12.030 1.00 25.17 214 SER A O 1
ATOM 1690 N N . GLY A 1 215 ? -34.850 -10.288 -12.947 1.00 31.14 215 GLY A N 1
ATOM 1691 C CA . GLY A 1 215 ? -34.052 -11.397 -12.444 1.00 31.14 215 GLY A CA 1
ATOM 1692 C C . GLY A 1 215 ? -32.662 -11.440 -13.075 1.00 31.14 215 GLY A C 1
ATOM 1693 O O . GLY A 1 215 ? -32.520 -11.347 -14.289 1.00 31.14 215 GLY A O 1
ATOM 1694 N N . PHE A 1 216 ? -31.646 -11.652 -12.238 1.00 22.94 216 PHE A N 1
ATOM 1695 C CA . PHE A 1 216 ? -30.290 -11.973 -12.670 1.00 22.94 216 PHE A CA 1
ATOM 1696 C C . PHE A 1 216 ? -29.761 -13.169 -11.877 1.00 22.94 216 PHE A C 1
ATOM 1698 O O . PHE A 1 216 ? -29.942 -13.282 -10.660 1.00 22.94 216 PHE A O 1
ATOM 1705 N N . TYR A 1 217 ? -29.145 -14.096 -12.607 1.00 22.86 217 TYR A N 1
ATOM 1706 C CA . TYR A 1 217 ? -28.588 -15.345 -12.110 1.00 22.86 217 TYR A CA 1
ATOM 1707 C C . TYR A 1 217 ? -27.572 -15.091 -10.986 1.00 22.86 217 TYR A C 1
ATOM 1709 O O . TYR A 1 217 ? -26.528 -14.475 -11.186 1.00 22.86 217 TYR A O 1
ATOM 1717 N N . LYS A 1 218 ? -27.861 -15.619 -9.791 1.00 24.19 218 LYS A N 1
ATOM 1718 C CA . LYS A 1 218 ? -26.917 -15.673 -8.668 1.00 24.19 218 LYS A CA 1
ATOM 1719 C C . LYS A 1 218 ? -25.831 -16.707 -8.963 1.00 24.19 218 LYS A C 1
ATOM 1721 O O . LYS A 1 218 ? -25.996 -17.880 -8.630 1.00 24.19 218 LYS A O 1
ATOM 1726 N N . TYR A 1 219 ? -24.695 -16.280 -9.507 1.00 25.55 219 TYR A N 1
ATOM 1727 C CA . TYR A 1 219 ? -23.466 -17.057 -9.374 1.00 25.55 219 TYR A CA 1
ATOM 1728 C C . TYR A 1 219 ? -22.928 -16.873 -7.949 1.00 25.55 219 TYR A C 1
ATOM 1730 O O . TYR A 1 219 ? -22.346 -15.849 -7.606 1.00 25.55 219 TYR A O 1
ATOM 1738 N N . LYS A 1 220 ? -23.184 -17.858 -7.081 1.00 24.11 220 LYS A N 1
ATOM 1739 C CA . LYS A 1 220 ? -22.517 -17.996 -5.781 1.00 24.11 220 LYS A CA 1
ATOM 1740 C C . LYS A 1 220 ? -21.309 -18.915 -5.979 1.00 24.11 220 LYS A C 1
ATOM 1742 O O . LYS A 1 220 ? -21.528 -20.120 -6.127 1.00 24.11 220 LYS A O 1
ATOM 1747 N N . PRO A 1 221 ? -20.057 -18.426 -5.939 1.00 26.06 221 PRO A N 1
ATOM 1748 C CA . PRO A 1 221 ? -18.928 -19.335 -5.860 1.00 26.06 221 PRO A CA 1
ATOM 1749 C C . PRO A 1 221 ? -19.047 -20.138 -4.561 1.00 26.06 221 PRO A C 1
ATOM 1751 O O . PRO A 1 221 ? -19.361 -19.607 -3.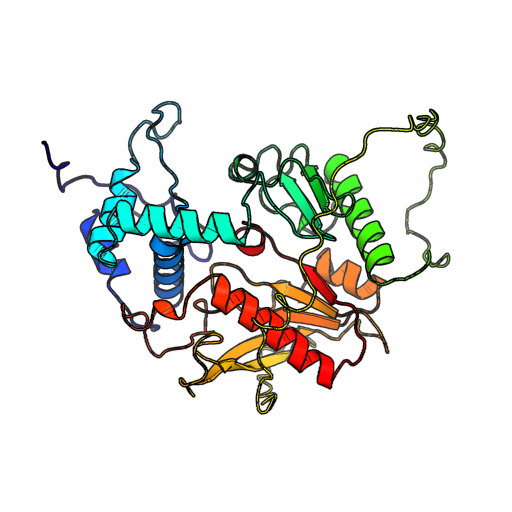490 1.00 26.06 221 PRO A O 1
ATOM 1754 N N . SER A 1 222 ? -18.862 -21.454 -4.658 1.00 23.97 222 SER A N 1
ATOM 1755 C CA . SER A 1 222 ? -18.964 -22.325 -3.492 1.00 23.97 222 SER A CA 1
ATOM 1756 C C . SER A 1 222 ? -17.892 -21.934 -2.466 1.00 23.97 222 SER A C 1
ATOM 1758 O O . SER A 1 222 ? -16.715 -21.790 -2.803 1.00 23.97 222 SER A O 1
ATOM 1760 N N . LYS A 1 223 ? -18.266 -21.848 -1.181 1.00 32.28 223 LYS A N 1
ATOM 1761 C CA . LYS A 1 223 ? -17.353 -21.633 -0.033 1.00 32.28 223 LYS A CA 1
ATOM 1762 C C . LYS A 1 223 ? -16.164 -22.620 0.017 1.00 32.28 223 LYS A C 1
ATOM 1764 O O . LYS A 1 223 ? -15.255 -22.460 0.825 1.00 32.28 223 LYS A O 1
ATOM 1769 N N . LYS A 1 224 ? -16.170 -23.656 -0.829 1.00 28.91 224 LYS A N 1
ATOM 1770 C CA . LYS A 1 224 ? -15.137 -24.687 -0.947 1.00 28.91 224 LYS A CA 1
ATOM 1771 C C . LYS A 1 224 ? -13.941 -24.256 -1.814 1.00 28.91 224 LYS A C 1
ATOM 1773 O O . LYS A 1 224 ? -12.871 -24.829 -1.640 1.00 28.91 224 LYS A O 1
ATOM 1778 N N . GLN A 1 225 ? -14.084 -23.257 -2.694 1.00 28.67 225 GLN A N 1
ATOM 1779 C CA . GLN A 1 225 ? -12.962 -22.712 -3.482 1.00 28.67 225 GLN A CA 1
ATOM 1780 C C . GLN A 1 225 ? -12.101 -21.730 -2.673 1.00 28.67 225 GLN A C 1
ATOM 1782 O O . GLN A 1 225 ? -10.886 -21.878 -2.666 1.00 28.67 225 GLN A O 1
ATOM 1787 N N . LEU A 1 226 ? -12.713 -20.837 -1.888 1.00 30.45 226 LEU A N 1
ATOM 1788 C CA . LEU A 1 226 ? -11.994 -19.903 -1.002 1.00 30.45 226 LEU A CA 1
ATOM 1789 C C . LEU A 1 226 ? -11.250 -20.592 0.159 1.00 30.45 226 LEU A C 1
ATOM 1791 O O . LEU A 1 226 ? -10.245 -20.084 0.635 1.00 30.45 226 LEU A O 1
ATOM 1795 N N . ARG A 1 227 ? -11.694 -21.781 0.598 1.00 30.89 227 ARG A N 1
ATOM 1796 C CA . ARG A 1 227 ? -10.983 -22.573 1.626 1.00 30.89 227 ARG A CA 1
ATOM 1797 C C . ARG A 1 227 ? -9.820 -23.406 1.078 1.00 30.89 227 ARG A C 1
ATOM 1799 O O . ARG A 1 227 ? -9.108 -24.014 1.868 1.00 30.89 227 ARG A O 1
ATOM 1806 N N . ARG A 1 228 ? -9.644 -23.501 -0.246 1.00 30.70 228 ARG A N 1
ATOM 1807 C CA . ARG A 1 228 ? -8.555 -24.287 -0.852 1.00 30.70 228 ARG A CA 1
ATOM 1808 C C . ARG A 1 228 ? -7.263 -23.488 -1.048 1.00 30.70 228 ARG A C 1
ATOM 1810 O O . ARG A 1 228 ? -6.222 -24.121 -1.174 1.00 30.70 228 ARG A O 1
ATOM 1817 N N . SER A 1 229 ? -7.317 -22.156 -1.023 1.00 33.84 229 SER A N 1
ATOM 1818 C CA . SER A 1 229 ? -6.142 -21.278 -1.143 1.00 33.84 229 SER A CA 1
ATOM 1819 C C . SER A 1 229 ? -5.446 -20.985 0.190 1.00 33.84 229 SER A C 1
ATOM 1821 O O . SER A 1 229 ? -4.244 -20.766 0.197 1.00 33.84 229 SER A O 1
ATOM 1823 N N . PHE A 1 230 ? -6.148 -21.067 1.322 1.00 36.12 230 PHE A N 1
ATOM 1824 C CA . PHE A 1 230 ? -5.565 -20.827 2.647 1.00 36.12 230 PHE A CA 1
ATOM 1825 C C . PHE A 1 230 ? -5.403 -22.149 3.406 1.00 36.12 230 PHE A C 1
ATOM 1827 O O . PHE A 1 230 ? -6.313 -22.639 4.079 1.00 36.12 230 PHE A O 1
ATOM 1834 N N . GLY A 1 231 ? -4.248 -22.791 3.211 1.00 33.06 231 GLY A N 1
ATOM 1835 C CA . GLY A 1 231 ? -3.835 -23.954 3.994 1.00 33.06 231 GLY A CA 1
ATOM 1836 C C . GLY A 1 231 ? -3.564 -23.566 5.448 1.00 33.06 231 GLY A C 1
ATOM 1837 O O . GLY A 1 231 ? -3.085 -22.475 5.711 1.00 33.06 231 GLY A O 1
ATOM 1838 N N . ARG A 1 232 ? -3.879 -24.466 6.386 1.00 36.00 232 ARG A N 1
ATOM 1839 C CA . ARG A 1 232 ? -3.607 -24.309 7.825 1.00 36.00 232 ARG A CA 1
ATOM 1840 C C . ARG A 1 232 ? -2.119 -23.999 8.041 1.00 36.00 232 ARG A C 1
ATOM 1842 O O . ARG A 1 232 ? -1.294 -24.848 7.709 1.00 36.00 232 ARG A O 1
ATOM 1849 N N . TYR A 1 233 ? -1.811 -22.818 8.567 1.00 41.06 233 TYR A N 1
ATOM 1850 C CA . TYR A 1 233 ? -0.455 -22.402 8.924 1.00 41.06 233 TYR A CA 1
ATOM 1851 C C . TYR A 1 233 ? 0.003 -23.117 10.207 1.00 41.06 233 TYR A C 1
ATOM 1853 O O . TYR A 1 233 ? -0.756 -23.229 11.173 1.00 41.06 233 TYR A O 1
ATOM 1861 N N . LEU A 1 234 ? 1.220 -23.670 10.167 1.00 35.03 234 LEU A N 1
ATOM 1862 C CA . LEU A 1 234 ? 1.924 -24.281 11.297 1.00 35.03 234 LEU A CA 1
ATOM 1863 C C . LEU A 1 234 ? 2.609 -23.174 12.124 1.00 35.03 234 LEU A C 1
ATOM 1865 O O . LEU A 1 234 ? 3.162 -22.255 11.540 1.00 35.03 234 LEU A O 1
ATOM 1869 N N . HIS A 1 235 ? 2.547 -23.303 13.454 1.00 33.16 235 HIS A N 1
ATOM 1870 C CA . HIS A 1 235 ? 3.251 -22.549 14.510 1.00 33.16 235 HIS A CA 1
ATOM 1871 C C . HIS A 1 235 ? 3.468 -21.032 14.339 1.00 33.16 235 HIS A C 1
ATOM 1873 O O . HIS A 1 235 ? 4.458 -20.568 13.791 1.00 33.16 235 HIS A O 1
ATOM 1879 N N . LYS A 1 236 ? 2.571 -20.259 14.964 1.00 43.81 236 LYS A N 1
ATOM 1880 C CA . LYS A 1 236 ? 2.704 -18.820 15.207 1.00 43.81 236 LYS A CA 1
ATOM 1881 C C . LYS A 1 236 ? 3.510 -18.578 16.484 1.00 43.81 236 LYS A C 1
ATOM 1883 O O . LYS A 1 236 ? 2.945 -18.452 17.565 1.00 43.81 236 LYS A O 1
ATOM 1888 N N . GLU A 1 237 ? 4.833 -18.521 16.386 1.00 37.81 237 GLU A N 1
ATOM 1889 C CA . GLU A 1 237 ? 5.606 -17.822 17.415 1.00 37.81 237 GLU A CA 1
ATOM 1890 C C . GLU A 1 237 ? 5.651 -16.339 17.047 1.00 37.81 237 GLU A C 1
ATOM 1892 O O . GLU A 1 237 ? 6.407 -15.908 16.177 1.00 37.81 237 GLU A O 1
ATOM 1897 N N . ILE A 1 238 ? 4.835 -15.528 17.727 1.00 42.72 238 ILE A N 1
ATOM 1898 C CA . ILE A 1 238 ? 5.087 -14.089 17.781 1.00 42.72 238 ILE A CA 1
ATOM 1899 C C . ILE A 1 238 ? 6.352 -13.913 18.624 1.00 42.72 238 ILE A C 1
ATOM 1901 O O . ILE A 1 238 ? 6.288 -13.742 19.842 1.00 42.72 238 ILE A O 1
ATOM 1905 N N . LEU A 1 239 ? 7.519 -13.952 17.985 1.00 38.88 239 LEU A N 1
ATOM 1906 C CA . LEU A 1 239 ? 8.749 -13.465 18.595 1.00 38.88 239 LEU A CA 1
ATOM 1907 C C . LEU A 1 239 ? 8.647 -11.938 18.689 1.00 38.88 239 LEU A C 1
ATOM 1909 O O . LEU A 1 239 ? 9.208 -11.209 17.876 1.00 38.88 239 LEU A O 1
ATOM 1913 N N . MET A 1 240 ? 7.907 -11.443 19.689 1.00 39.53 240 MET A N 1
ATOM 1914 C CA . MET A 1 240 ? 7.887 -10.024 20.047 1.00 39.53 240 MET A CA 1
ATOM 1915 C C . MET A 1 240 ? 9.271 -9.631 20.558 1.00 39.53 240 MET A C 1
ATOM 1917 O O . MET A 1 240 ? 9.533 -9.594 21.761 1.00 39.53 240 MET A O 1
ATOM 1921 N N . LYS A 1 241 ? 10.190 -9.332 19.648 1.00 39.94 241 LYS A N 1
ATOM 1922 C CA . LYS A 1 241 ? 11.432 -8.671 20.012 1.00 39.94 241 LYS A CA 1
ATOM 1923 C C . LYS A 1 241 ? 11.117 -7.183 20.126 1.00 39.94 241 LYS A C 1
ATOM 1925 O O . LYS A 1 241 ? 11.051 -6.487 19.118 1.00 39.94 241 LYS A O 1
ATOM 1930 N N . LYS A 1 242 ? 10.857 -6.718 21.354 1.00 38.38 242 LYS A N 1
ATOM 1931 C CA . LYS A 1 242 ? 10.704 -5.286 21.641 1.00 38.38 242 LYS A CA 1
ATOM 1932 C C . LYS A 1 242 ? 12.001 -4.577 21.268 1.00 38.38 242 LYS A C 1
ATOM 1934 O O . LYS A 1 242 ? 13.020 -4.771 21.929 1.00 38.38 242 LYS A O 1
ATOM 1939 N N . PHE A 1 243 ? 11.940 -3.726 20.257 1.00 43.16 243 PHE A N 1
ATOM 1940 C CA . PHE A 1 243 ? 12.938 -2.698 20.023 1.00 43.16 243 PHE A CA 1
ATOM 1941 C C . PHE A 1 243 ? 12.348 -1.387 20.546 1.00 43.16 243 PHE A C 1
ATOM 1943 O O . PHE A 1 243 ? 11.393 -0.841 19.996 1.00 43.16 243 PHE A O 1
ATOM 1950 N N . THR A 1 244 ? 12.851 -0.917 21.686 1.00 40.16 244 THR A N 1
ATOM 1951 C CA . THR A 1 244 ? 12.546 0.431 22.177 1.00 40.16 244 THR A CA 1
ATOM 1952 C C . THR A 1 244 ? 13.361 1.425 21.365 1.00 40.16 244 THR A C 1
ATOM 1954 O O . THR A 1 244 ? 14.569 1.530 21.573 1.00 40.16 244 THR A O 1
ATOM 1957 N N . GLU A 1 245 ? 12.720 2.140 20.443 1.00 45.59 245 GLU A N 1
ATOM 1958 C CA . GLU A 1 245 ? 13.320 3.308 19.798 1.00 45.59 245 GLU A CA 1
ATOM 1959 C C . GLU A 1 245 ? 12.979 4.602 20.550 1.00 45.59 245 GLU A C 1
ATOM 1961 O O . GLU A 1 245 ? 11.930 4.715 21.176 1.00 45.59 245 GLU A O 1
ATOM 1966 N N . ASN A 1 246 ? 13.933 5.536 20.483 1.00 43.84 246 ASN A N 1
ATOM 1967 C CA . ASN A 1 246 ? 13.951 6.948 20.884 1.00 43.84 246 ASN A CA 1
ATOM 1968 C C . ASN A 1 246 ? 12.851 7.497 21.818 1.00 43.84 246 ASN A C 1
ATOM 1970 O O . ASN A 1 246 ? 11.667 7.528 21.497 1.00 43.84 246 ASN A O 1
ATOM 1974 N N . ALA A 1 247 ? 13.299 8.166 22.888 1.00 46.19 247 ALA A N 1
ATOM 1975 C CA . ALA A 1 247 ? 12.482 8.917 23.853 1.00 46.19 247 ALA A CA 1
ATOM 1976 C C . ALA A 1 247 ? 11.574 10.021 23.251 1.00 46.19 247 ALA A C 1
ATOM 1978 O O . ALA A 1 247 ? 10.768 10.602 23.973 1.00 46.19 247 ALA A O 1
ATOM 1979 N N . ALA A 1 248 ? 11.691 10.315 21.950 1.00 49.94 248 ALA A N 1
ATOM 1980 C CA . ALA A 1 248 ? 10.842 11.262 21.226 1.00 49.94 248 ALA A CA 1
ATOM 1981 C C . ALA A 1 248 ? 9.425 10.725 20.936 1.00 49.94 248 ALA A C 1
ATOM 1983 O O . ALA A 1 248 ? 8.503 11.519 20.761 1.00 49.94 248 ALA A O 1
ATOM 1984 N N . TYR A 1 249 ? 9.240 9.401 20.909 1.00 56.00 249 TYR A N 1
ATOM 1985 C CA . TYR A 1 249 ? 7.978 8.746 20.554 1.00 56.00 249 TYR A CA 1
ATOM 1986 C C . TYR A 1 249 ? 7.398 8.014 21.769 1.00 56.00 249 TYR A C 1
ATOM 1988 O O . TYR A 1 249 ? 7.462 6.787 21.874 1.00 56.00 249 TYR A O 1
ATOM 1996 N N . MET A 1 250 ? 6.881 8.767 22.746 1.00 55.69 250 MET A N 1
ATOM 1997 C CA . MET A 1 250 ? 6.302 8.170 23.954 1.00 55.69 250 MET A CA 1
ATOM 1998 C C . MET A 1 250 ? 5.188 7.171 23.580 1.00 55.69 250 MET A C 1
ATOM 2000 O O . MET A 1 250 ? 4.214 7.537 22.933 1.00 55.69 250 MET A O 1
ATOM 2004 N N . ASN A 1 251 ? 5.324 5.920 24.039 1.00 73.62 251 ASN A N 1
ATOM 2005 C CA . ASN A 1 251 ? 4.361 4.808 23.922 1.00 73.62 251 ASN A CA 1
ATOM 2006 C C . ASN A 1 251 ? 4.286 4.042 22.585 1.00 73.62 251 ASN A C 1
ATOM 2008 O O . ASN A 1 251 ? 3.426 3.168 22.458 1.00 73.62 251 ASN A O 1
ATOM 2012 N N . ILE A 1 252 ? 5.187 4.279 21.627 1.00 86.19 252 ILE A N 1
ATOM 2013 C CA . ILE A 1 252 ? 5.278 3.451 20.412 1.00 86.19 252 ILE A CA 1
ATOM 2014 C C . ILE A 1 252 ? 6.301 2.335 20.624 1.00 86.19 252 ILE A C 1
ATOM 2016 O O . ILE A 1 252 ? 7.406 2.572 21.107 1.00 86.19 252 ILE A O 1
ATOM 2020 N N . THR A 1 253 ? 5.947 1.106 20.250 1.00 86.94 253 THR A N 1
ATOM 2021 C CA . THR A 1 253 ? 6.891 -0.020 20.250 1.00 86.94 253 THR A CA 1
ATOM 2022 C C . THR A 1 253 ? 7.147 -0.496 18.834 1.00 86.94 253 THR A C 1
ATOM 2024 O O . THR A 1 253 ? 6.200 -0.732 18.085 1.00 86.94 253 THR A O 1
ATOM 2027 N N . GLN A 1 254 ? 8.420 -0.661 18.477 1.00 88.56 254 GLN A N 1
ATOM 2028 C CA . GLN A 1 254 ? 8.811 -1.377 17.272 1.00 88.56 254 GLN A CA 1
ATOM 2029 C C . GLN A 1 254 ? 8.975 -2.858 17.608 1.00 88.56 254 GLN A C 1
ATOM 2031 O O . GLN A 1 254 ? 9.621 -3.225 18.592 1.00 88.56 254 GLN A O 1
ATOM 2036 N N . ASN A 1 255 ? 8.383 -3.710 16.785 1.00 89.00 255 ASN A N 1
ATOM 2037 C CA . ASN A 1 255 ? 8.405 -5.156 16.929 1.00 89.00 255 ASN A CA 1
ATOM 2038 C C . ASN A 1 255 ? 8.619 -5.797 15.553 1.00 89.00 255 ASN A C 1
ATOM 2040 O O . ASN A 1 255 ? 8.634 -5.116 14.526 1.00 89.00 255 ASN A O 1
ATOM 2044 N N . ALA A 1 256 ? 8.772 -7.116 15.538 1.00 89.69 256 ALA A N 1
ATOM 2045 C CA . ALA A 1 256 ? 8.791 -7.892 14.311 1.00 89.69 256 ALA A CA 1
ATOM 2046 C C . ALA A 1 256 ? 7.890 -9.124 14.428 1.00 89.69 256 ALA A C 1
ATOM 2048 O O . ALA A 1 256 ? 7.643 -9.615 15.531 1.00 89.69 256 ALA A O 1
ATOM 2049 N N . ILE A 1 257 ? 7.388 -9.597 13.293 1.00 90.00 257 ILE A N 1
ATOM 2050 C CA . ILE A 1 257 ? 6.618 -10.834 13.159 1.00 90.00 257 ILE A CA 1
ATOM 2051 C C . ILE A 1 257 ? 7.354 -11.785 12.210 1.00 90.00 257 ILE A C 1
ATOM 2053 O O . ILE A 1 257 ? 7.862 -11.342 11.179 1.00 90.00 257 ILE A O 1
ATOM 2057 N N . SER A 1 258 ? 7.410 -13.078 12.549 1.00 92.50 258 SER A N 1
ATOM 2058 C CA . SER A 1 258 ? 7.925 -14.092 11.622 1.00 92.50 258 SER A CA 1
ATOM 2059 C C . SER A 1 258 ? 6.923 -14.319 10.489 1.00 92.50 258 SER A C 1
ATOM 2061 O O . SER A 1 258 ? 5.733 -14.537 10.734 1.00 92.50 258 SER A O 1
ATOM 2063 N N . GLN A 1 259 ? 7.406 -14.255 9.254 1.00 93.81 259 GLN A N 1
ATOM 2064 C CA . GLN A 1 259 ? 6.647 -14.481 8.031 1.00 93.81 259 GLN A CA 1
ATOM 2065 C C . GLN A 1 259 ? 7.334 -15.561 7.184 1.00 93.81 259 GLN A C 1
ATOM 2067 O O . GLN A 1 259 ? 8.565 -15.577 7.084 1.00 93.81 259 GLN A O 1
ATOM 2072 N N . PRO A 1 260 ? 6.576 -16.423 6.488 1.00 93.06 260 PRO A N 1
ATOM 2073 C CA . PRO A 1 260 ? 7.113 -17.242 5.410 1.00 93.06 260 PRO A CA 1
ATOM 2074 C C . PRO A 1 260 ? 7.736 -16.373 4.311 1.00 93.06 260 PRO A C 1
ATOM 2076 O O . PRO A 1 260 ? 7.167 -15.365 3.885 1.00 93.06 260 PRO A O 1
ATOM 2079 N N . ALA A 1 261 ? 8.881 -16.783 3.770 1.00 92.38 261 ALA A N 1
ATOM 2080 C CA . ALA A 1 261 ? 9.418 -16.162 2.560 1.00 92.38 261 ALA A CA 1
ATOM 2081 C C . ALA A 1 261 ? 8.483 -16.404 1.364 1.00 92.38 261 ALA A C 1
ATOM 2083 O O . ALA A 1 261 ? 8.351 -15.528 0.513 1.00 92.38 261 ALA A O 1
ATOM 2084 N N . ASP A 1 262 ? 7.779 -17.541 1.335 1.00 94.44 262 ASP A N 1
ATOM 2085 C CA . ASP A 1 262 ? 6.778 -17.869 0.323 1.00 94.44 262 ASP A CA 1
ATOM 2086 C C . ASP A 1 262 ? 5.496 -18.432 0.945 1.00 94.44 262 ASP A C 1
ATOM 2088 O O . ASP A 1 262 ? 5.457 -19.580 1.386 1.00 94.44 262 ASP A O 1
ATOM 2092 N N . HIS A 1 263 ? 4.410 -17.661 0.926 1.00 93.44 263 HIS A N 1
ATOM 2093 C CA . HIS A 1 263 ? 3.113 -18.125 1.424 1.00 93.44 263 HIS A CA 1
ATOM 2094 C C . HIS A 1 263 ? 2.475 -19.213 0.547 1.00 93.44 263 HIS A C 1
ATOM 2096 O O . HIS A 1 263 ? 1.559 -19.916 0.986 1.00 93.44 263 HIS A O 1
ATOM 2102 N N . PHE A 1 264 ? 2.947 -19.380 -0.691 1.00 93.19 264 PHE A N 1
ATOM 2103 C CA . PHE A 1 264 ? 2.333 -20.249 -1.694 1.00 93.19 264 PHE A CA 1
ATOM 2104 C C . PHE A 1 264 ? 3.166 -21.498 -1.999 1.00 93.19 264 PHE A C 1
ATOM 2106 O O . PHE A 1 264 ? 2.666 -22.415 -2.658 1.00 93.19 264 PHE A O 1
ATOM 2113 N N . ASN A 1 265 ? 4.384 -21.601 -1.456 1.00 90.56 265 ASN A N 1
ATOM 2114 C CA . ASN A 1 265 ? 5.213 -22.800 -1.525 1.00 90.56 265 ASN A CA 1
ATOM 2115 C C . ASN A 1 265 ? 5.426 -23.439 -0.145 1.00 90.56 265 ASN A C 1
ATOM 2117 O O . ASN A 1 265 ? 6.382 -23.150 0.560 1.00 90.56 265 ASN A O 1
ATOM 2121 N N . LYS A 1 266 ? 4.594 -24.429 0.186 1.00 81.94 266 LYS A N 1
ATOM 2122 C CA . LYS A 1 266 ? 4.648 -25.148 1.475 1.00 81.94 266 LYS A CA 1
ATOM 2123 C C . LYS A 1 266 ? 5.913 -25.978 1.710 1.00 81.94 266 LYS A C 1
ATOM 2125 O O . LYS A 1 266 ? 6.090 -26.496 2.806 1.00 81.94 266 LYS A O 1
ATOM 2130 N N . THR A 1 267 ? 6.718 -26.202 0.673 1.00 88.00 267 THR A N 1
ATOM 2131 C CA . THR A 1 267 ? 7.990 -26.930 0.804 1.00 88.00 267 THR A CA 1
ATOM 2132 C C . THR A 1 267 ? 9.154 -26.000 1.128 1.00 88.00 267 THR A C 1
ATOM 2134 O O . THR A 1 267 ? 10.196 -26.475 1.571 1.00 88.00 267 THR A O 1
ATOM 2137 N N . ASP A 1 268 ? 8.975 -24.690 0.930 1.00 84.81 268 ASP A N 1
ATOM 2138 C CA . ASP A 1 268 ? 9.940 -23.678 1.334 1.00 84.81 268 ASP A CA 1
ATOM 2139 C C . ASP A 1 268 ? 9.721 -23.363 2.818 1.00 84.81 268 ASP A C 1
ATOM 2141 O O . ASP A 1 268 ? 8.705 -22.793 3.206 1.00 84.81 268 ASP A O 1
ATOM 2145 N N . ALA A 1 269 ? 10.660 -23.794 3.658 1.00 85.94 269 ALA A N 1
ATOM 2146 C CA . ALA A 1 269 ? 10.625 -23.559 5.100 1.00 85.94 269 ALA A CA 1
ATOM 2147 C C . ALA A 1 269 ? 11.320 -22.246 5.499 1.00 85.94 269 ALA A C 1
ATOM 2149 O O . ALA A 1 269 ? 11.568 -22.016 6.681 1.00 85.94 269 ALA A O 1
ATOM 2150 N N . LYS A 1 270 ? 11.714 -21.411 4.529 1.00 90.19 270 LYS A N 1
ATOM 2151 C CA . LYS A 1 270 ? 12.394 -20.154 4.817 1.00 90.19 270 LYS A CA 1
ATOM 2152 C C . LYS A 1 270 ? 11.425 -19.159 5.450 1.00 90.19 270 LYS A C 1
ATOM 2154 O O . LYS A 1 270 ? 10.374 -18.863 4.887 1.00 90.19 270 LYS A O 1
ATOM 2159 N N . GLU A 1 271 ? 11.845 -18.582 6.566 1.00 91.38 271 GLU A N 1
ATOM 2160 C CA . GLU A 1 271 ? 11.141 -17.511 7.265 1.00 91.38 271 GLU A CA 1
ATOM 2161 C C . GLU A 1 271 ? 12.005 -16.250 7.352 1.00 91.38 271 GLU A C 1
ATOM 2163 O O . GLU A 1 271 ? 13.227 -16.290 7.170 1.00 91.38 271 GLU A O 1
ATOM 2168 N N . TRP A 1 272 ? 11.358 -15.120 7.610 1.00 92.56 272 TRP A N 1
ATOM 2169 C CA . TRP A 1 272 ? 11.984 -13.815 7.778 1.00 92.56 272 TRP A CA 1
ATOM 2170 C C . TRP A 1 272 ? 11.167 -12.952 8.742 1.00 92.56 272 TRP A C 1
ATOM 2172 O O . TRP A 1 272 ? 10.012 -13.246 9.032 1.00 92.56 272 TRP A O 1
ATOM 2182 N N . ASN A 1 273 ? 11.773 -11.882 9.251 1.00 93.00 273 ASN A N 1
ATOM 2183 C CA . ASN A 1 273 ? 11.132 -10.989 10.211 1.00 93.00 273 ASN A CA 1
ATOM 2184 C C . ASN A 1 273 ? 10.620 -9.730 9.510 1.00 93.00 273 ASN A C 1
ATOM 2186 O O . ASN A 1 273 ? 11.418 -8.948 8.997 1.00 93.00 273 ASN A O 1
ATOM 2190 N N . GLN A 1 274 ? 9.309 -9.510 9.543 1.00 94.44 274 GLN A N 1
ATOM 2191 C CA . GLN A 1 274 ? 8.677 -8.282 9.067 1.00 94.44 274 GLN A CA 1
ATOM 2192 C C . GLN A 1 274 ? 8.499 -7.299 10.218 1.00 94.44 274 GLN A C 1
ATOM 2194 O O . GLN A 1 274 ? 7.972 -7.664 11.272 1.00 94.44 274 GLN A O 1
ATOM 2199 N N . ARG A 1 275 ? 8.923 -6.048 10.033 1.00 93.50 275 ARG A N 1
ATOM 2200 C CA . ARG A 1 275 ? 8.807 -5.007 11.057 1.00 93.50 275 ARG A CA 1
ATOM 2201 C C . ARG A 1 275 ? 7.399 -4.442 11.125 1.00 93.50 275 ARG A C 1
ATOM 2203 O O . ARG A 1 275 ? 6.717 -4.255 10.120 1.00 93.50 275 ARG A O 1
ATOM 2210 N N . PHE A 1 276 ? 6.993 -4.098 12.338 1.00 93.31 276 PHE A N 1
ATOM 2211 C CA . PHE A 1 276 ? 5.792 -3.317 12.572 1.00 93.31 276 PHE A CA 1
ATOM 2212 C C . PHE A 1 276 ? 5.942 -2.442 13.813 1.00 93.31 276 PHE A C 1
ATOM 2214 O O . PHE A 1 276 ? 6.729 -2.730 14.717 1.00 93.31 276 PHE A O 1
ATOM 2221 N N . TRP A 1 277 ? 5.136 -1.392 13.883 1.00 93.06 277 TRP A N 1
ATOM 2222 C CA . TRP A 1 277 ? 5.025 -0.539 15.054 1.00 93.06 277 TRP A CA 1
ATOM 2223 C C . TRP A 1 277 ? 3.626 -0.647 15.629 1.00 93.06 277 TRP A C 1
ATOM 2225 O O . TRP A 1 277 ? 2.646 -0.822 14.902 1.00 93.06 277 TRP A O 1
ATOM 2235 N N . ASN A 1 278 ? 3.538 -0.542 16.947 1.00 93.12 278 ASN A N 1
ATOM 2236 C CA . ASN A 1 278 ? 2.282 -0.564 17.674 1.00 93.12 278 ASN A CA 1
ATOM 2237 C C . ASN A 1 278 ? 2.195 0.630 18.622 1.00 93.12 278 ASN A C 1
ATOM 2239 O O . ASN A 1 278 ? 3.150 0.923 19.345 1.00 93.12 278 ASN A O 1
ATOM 2243 N N . ASN A 1 279 ? 1.031 1.276 18.621 1.00 92.00 279 ASN A N 1
ATOM 2244 C CA . ASN A 1 279 ? 0.664 2.311 19.572 1.00 92.00 279 ASN A CA 1
ATOM 2245 C C . ASN A 1 279 ? -0.711 1.981 20.175 1.00 92.00 279 ASN A C 1
ATOM 2247 O O . ASN A 1 279 ? -1.750 2.133 19.526 1.00 92.00 279 ASN A O 1
ATOM 2251 N N . SER A 1 280 ? -0.710 1.542 21.435 1.00 91.62 280 SER A N 1
ATOM 2252 C CA . SER A 1 280 ? -1.926 1.175 22.171 1.00 91.62 280 SER A CA 1
ATOM 2253 C C . SER A 1 280 ? -2.428 2.277 23.110 1.00 91.62 280 SER A C 1
ATOM 2255 O O . SER A 1 280 ? -3.259 1.997 23.970 1.00 91.62 280 SER A O 1
ATOM 2257 N N . VAL A 1 281 ? -1.965 3.530 22.975 1.00 90.25 281 VAL A N 1
ATOM 2258 C CA . VAL A 1 281 ? -2.313 4.628 23.905 1.00 90.25 281 VAL A CA 1
ATOM 2259 C C . VAL A 1 281 ? -3.826 4.859 24.040 1.00 90.25 281 VAL A C 1
ATOM 2261 O O . VAL A 1 281 ? -4.305 5.266 25.097 1.00 90.25 281 VAL A O 1
ATOM 2264 N N . PHE A 1 282 ? -4.596 4.561 22.990 1.00 91.50 282 PHE A N 1
ATOM 2265 C CA . PHE A 1 282 ? -6.052 4.707 22.975 1.00 91.50 282 PHE A CA 1
ATOM 2266 C C . PHE A 1 282 ? -6.820 3.392 23.086 1.00 91.50 282 PHE A C 1
ATOM 2268 O O . PHE A 1 282 ? -8.052 3.420 23.097 1.00 91.50 282 PHE A O 1
ATOM 2275 N N . TYR A 1 283 ? -6.128 2.256 23.169 1.00 92.50 283 TYR A N 1
ATOM 2276 C CA . TYR A 1 283 ? -6.773 0.953 23.164 1.00 92.50 283 TYR A CA 1
ATOM 2277 C C . TYR A 1 283 ? -7.654 0.770 24.406 1.00 92.50 283 TYR A C 1
ATOM 2279 O O . TYR A 1 283 ? -7.224 0.976 25.543 1.00 92.50 283 TYR A O 1
ATOM 2287 N N . LYS A 1 284 ? -8.908 0.375 24.185 1.00 90.69 284 LYS A N 1
ATOM 2288 C CA . LYS A 1 284 ? -9.855 -0.027 25.235 1.00 90.69 284 LYS A CA 1
ATOM 2289 C C . LYS A 1 284 ? -10.135 -1.520 25.103 1.00 90.69 284 LYS A C 1
ATOM 2291 O O . LYS A 1 284 ? -10.064 -2.049 23.998 1.00 90.69 284 LYS A O 1
ATOM 2296 N N . SER A 1 285 ? -10.483 -2.188 26.210 1.00 82.94 285 SER A N 1
ATOM 2297 C CA . SER A 1 285 ? -10.911 -3.598 26.172 1.00 82.94 285 SER A CA 1
ATOM 2298 C C . SER A 1 285 ? -11.965 -3.798 25.083 1.00 82.94 285 SER A C 1
ATOM 2300 O O . SER A 1 285 ? -12.913 -3.016 25.007 1.00 82.94 285 SER A O 1
ATOM 2302 N N . ASP A 1 286 ? -11.764 -4.812 24.239 1.00 82.38 286 ASP A N 1
ATOM 2303 C CA . ASP A 1 286 ? -12.640 -5.170 23.112 1.00 82.38 286 ASP A CA 1
ATOM 2304 C C . ASP A 1 286 ? -12.752 -4.103 22.003 1.00 82.38 286 ASP A C 1
ATOM 2306 O O . ASP A 1 286 ? -13.647 -4.154 21.155 1.00 82.38 286 ASP A O 1
ATOM 2310 N N . GLY A 1 287 ? -11.832 -3.135 21.981 1.00 90.44 287 GLY A N 1
ATOM 2311 C CA . GLY A 1 287 ? -11.719 -2.148 20.915 1.00 90.44 287 GLY A CA 1
ATOM 2312 C C . GLY A 1 287 ? -11.369 -2.772 19.554 1.00 90.44 287 GLY A C 1
ATOM 2313 O O . GLY A 1 287 ? -10.807 -3.874 19.481 1.00 90.44 287 GLY A O 1
ATOM 2314 N N . PRO A 1 288 ? -11.687 -2.084 18.440 1.00 95.75 288 PRO A N 1
ATOM 2315 C CA . PRO A 1 288 ? -11.254 -2.520 17.119 1.00 95.75 288 PRO A CA 1
ATOM 2316 C C . PRO A 1 288 ? -9.730 -2.403 16.973 1.00 95.75 288 PRO A C 1
ATOM 2318 O O . PRO A 1 288 ? -9.060 -1.727 17.750 1.00 95.75 288 PRO A O 1
ATOM 2321 N N . VAL A 1 289 ? -9.186 -3.027 15.936 1.00 96.44 289 VAL A N 1
ATOM 2322 C CA . VAL A 1 289 ? -7.787 -2.879 15.536 1.00 96.44 289 VAL A CA 1
ATOM 2323 C C . VAL A 1 289 ? -7.726 -2.076 14.246 1.00 96.44 289 VAL A C 1
ATOM 2325 O O . VAL A 1 289 ? -8.410 -2.385 13.268 1.00 96.44 289 VAL A O 1
ATOM 2328 N N . PHE A 1 290 ? -6.924 -1.018 14.249 1.00 96.38 290 PHE A N 1
ATOM 2329 C CA . PHE A 1 290 ? -6.642 -0.196 13.083 1.00 96.38 290 PHE A CA 1
ATOM 2330 C C . PHE A 1 290 ? -5.257 -0.543 12.549 1.00 96.38 290 PHE A C 1
ATOM 2332 O O . PHE A 1 290 ? -4.269 -0.484 13.281 1.00 96.38 290 PHE A O 1
ATOM 2339 N N . LEU A 1 291 ? -5.188 -0.888 11.268 1.00 96.00 291 LEU A N 1
ATOM 2340 C CA . LEU A 1 291 ? -3.948 -1.244 10.590 1.00 96.00 291 LEU A CA 1
ATOM 2341 C C . LEU A 1 291 ? -3.669 -0.253 9.467 1.00 96.00 291 LEU A C 1
ATOM 2343 O O . LEU A 1 291 ? -4.428 -0.176 8.504 1.00 96.00 291 LEU A O 1
ATOM 2347 N N . MET A 1 292 ? -2.566 0.474 9.575 1.00 93.38 292 MET A N 1
ATOM 2348 C CA . MET A 1 292 ? -1.978 1.196 8.457 1.00 93.38 292 MET A CA 1
ATOM 2349 C C . MET A 1 292 ? -1.050 0.246 7.696 1.00 93.38 292 MET A C 1
ATOM 2351 O O . MET A 1 292 ? -0.091 -0.278 8.265 1.00 93.38 292 MET A O 1
ATOM 2355 N N . ILE A 1 293 ? -1.344 0.017 6.420 1.00 89.25 293 ILE A N 1
ATOM 2356 C CA . ILE A 1 293 ? -0.443 -0.697 5.504 1.00 89.25 293 ILE A CA 1
ATOM 2357 C C . ILE A 1 293 ? 0.630 0.306 5.061 1.00 89.25 293 ILE A C 1
ATOM 2359 O O . ILE A 1 293 ? 0.303 1.483 4.921 1.00 89.25 293 ILE A O 1
ATOM 2363 N N . ASP A 1 294 ? 1.889 -0.093 4.877 1.00 83.00 294 ASP A N 1
ATOM 2364 C CA . ASP A 1 294 ? 2.979 0.793 4.428 1.00 83.00 294 ASP A CA 1
ATOM 2365 C C . ASP A 1 294 ? 3.176 0.827 2.893 1.00 83.00 294 ASP A C 1
ATOM 2367 O O . ASP A 1 294 ? 2.571 0.036 2.170 1.00 83.00 294 ASP A O 1
ATOM 2371 N N . GLY A 1 295 ? 3.813 1.890 2.390 1.00 79.31 295 GLY A N 1
ATOM 2372 C CA . GLY A 1 295 ? 3.964 2.222 0.971 1.00 79.31 295 GLY A CA 1
ATOM 2373 C C . GLY A 1 295 ? 5.332 1.819 0.424 1.00 79.31 295 GLY A C 1
ATOM 2374 O O . GLY A 1 295 ? 6.002 0.955 0.979 1.00 79.31 295 GLY A O 1
ATOM 2375 N N . GLU A 1 296 ? 5.749 2.451 -0.672 1.00 79.25 296 GLU A N 1
ATOM 2376 C CA . GLU A 1 296 ? 6.960 2.102 -1.423 1.00 79.25 296 GLU A CA 1
ATOM 2377 C C . GLU A 1 296 ? 8.241 2.707 -0.830 1.00 79.25 296 GLU A C 1
ATOM 2379 O O . GLU A 1 296 ? 9.000 3.393 -1.517 1.00 79.25 296 GLU A O 1
ATOM 2384 N N . GLY A 1 297 ? 8.497 2.484 0.456 1.00 81.81 297 GLY A N 1
ATOM 2385 C CA . GLY A 1 297 ? 9.690 3.009 1.110 1.00 81.81 297 GLY A CA 1
ATOM 2386 C C . GLY A 1 297 ? 9.904 2.451 2.512 1.00 81.81 297 GLY A C 1
ATOM 2387 O O . GLY A 1 297 ? 9.093 1.658 2.986 1.00 81.81 297 GLY A O 1
ATOM 2388 N N . PRO A 1 298 ? 11.009 2.835 3.172 1.00 82.88 298 PRO A N 1
ATOM 2389 C CA . PRO A 1 298 ? 11.259 2.446 4.551 1.00 82.88 298 PRO A CA 1
ATOM 2390 C C . PRO A 1 298 ? 10.144 2.919 5.482 1.00 82.88 298 PRO A C 1
ATOM 2392 O O . PRO A 1 298 ? 9.746 4.089 5.452 1.00 82.88 298 PRO A O 1
ATOM 2395 N N . GLY A 1 299 ? 9.672 2.011 6.329 1.00 82.69 299 GLY A N 1
ATOM 2396 C CA . GLY A 1 299 ? 8.614 2.288 7.278 1.00 82.69 299 GLY A CA 1
ATOM 2397 C C . GLY A 1 299 ? 9.088 3.138 8.450 1.00 82.69 299 GLY A C 1
ATOM 2398 O O . GLY A 1 299 ? 10.276 3.230 8.768 1.00 82.69 299 GLY A O 1
ATOM 2399 N N . GLY A 1 300 ? 8.130 3.747 9.145 1.00 82.50 300 GLY A N 1
ATOM 2400 C CA . GLY A 1 300 ? 8.413 4.516 10.347 1.00 82.50 300 GLY A CA 1
ATOM 2401 C C . GLY A 1 300 ? 7.170 4.777 11.192 1.00 82.50 300 GLY A C 1
ATOM 2402 O O . GLY A 1 300 ? 6.042 4.674 10.707 1.00 82.50 300 GLY A O 1
ATOM 2403 N N . PRO A 1 301 ? 7.347 5.178 12.463 1.00 80.81 301 PRO A N 1
ATOM 2404 C CA . PRO A 1 301 ? 6.238 5.369 13.395 1.00 80.81 301 PRO A CA 1
ATOM 2405 C C . PRO A 1 301 ? 5.376 6.607 13.091 1.00 80.81 301 PRO A C 1
ATOM 2407 O O . PRO A 1 301 ? 4.406 6.855 13.802 1.00 80.81 301 PRO A O 1
ATOM 2410 N N . SER A 1 302 ? 5.704 7.399 12.063 1.00 78.31 302 SER A N 1
ATOM 2411 C CA . SER A 1 302 ? 5.082 8.700 11.774 1.00 78.31 302 SER A CA 1
ATOM 2412 C C . SER A 1 302 ? 3.554 8.630 11.667 1.00 78.31 302 SER A C 1
ATOM 2414 O O . SER A 1 302 ? 2.864 9.460 12.260 1.00 78.31 302 SER A O 1
ATOM 2416 N N . PHE A 1 303 ? 3.016 7.601 11.005 1.00 77.19 303 PHE A N 1
ATOM 2417 C CA . PHE A 1 303 ? 1.569 7.403 10.844 1.00 77.19 303 PHE A CA 1
ATOM 2418 C C . PHE A 1 303 ? 0.829 7.045 12.138 1.00 77.19 303 PHE A C 1
ATOM 2420 O O . PHE A 1 303 ? -0.392 7.175 12.195 1.00 77.19 303 PHE A O 1
ATOM 2427 N N . ILE A 1 304 ? 1.547 6.597 13.170 1.00 85.88 304 ILE A N 1
ATOM 2428 C CA . ILE A 1 304 ? 0.969 6.203 14.461 1.00 85.88 304 ILE A CA 1
ATOM 2429 C C . ILE A 1 304 ? 1.538 7.020 15.624 1.00 85.88 304 ILE A C 1
ATOM 2431 O O . ILE A 1 304 ? 1.446 6.599 16.777 1.00 85.88 304 ILE A O 1
ATOM 2435 N N . ASN A 1 305 ? 2.102 8.192 15.324 1.00 86.00 305 ASN A N 1
ATOM 2436 C CA . ASN A 1 305 ? 2.667 9.112 16.309 1.00 86.00 305 ASN A CA 1
ATOM 2437 C C . ASN A 1 305 ? 1.928 10.456 16.397 1.00 86.00 305 ASN A C 1
ATOM 2439 O O . ASN A 1 305 ? 1.879 11.058 17.464 1.00 86.00 305 ASN A O 1
ATOM 2443 N N . ASP A 1 306 ? 1.345 10.943 15.300 1.00 84.50 306 ASP A N 1
ATOM 2444 C CA . ASP A 1 306 ? 0.625 12.220 15.316 1.00 84.50 306 ASP A CA 1
ATOM 2445 C C . ASP A 1 306 ? -0.815 12.045 15.819 1.00 84.50 306 ASP A C 1
ATOM 2447 O O . ASP A 1 306 ? -1.690 11.590 15.077 1.00 84.50 306 ASP A O 1
ATOM 2451 N N . GLU A 1 307 ? -1.080 12.421 17.075 1.00 84.44 307 GLU A N 1
ATOM 2452 C CA . GLU A 1 307 ? -2.425 12.377 17.671 1.00 84.44 307 GLU A CA 1
ATOM 2453 C C . GLU A 1 307 ? -3.464 13.205 16.899 1.00 84.44 307 GLU A C 1
ATOM 2455 O O . GLU A 1 307 ? -4.660 12.922 17.003 1.00 84.44 307 GLU A O 1
ATOM 2460 N N . ASN A 1 308 ? -3.032 14.195 16.111 1.00 84.25 308 ASN A N 1
ATOM 2461 C CA . ASN A 1 308 ? -3.921 15.017 15.290 1.00 84.25 308 ASN A CA 1
ATOM 2462 C C . ASN A 1 308 ? -4.219 14.384 13.926 1.00 84.25 308 ASN A C 1
ATOM 2464 O O . ASN A 1 308 ? -5.135 14.831 13.230 1.00 84.25 308 ASN A O 1
ATOM 2468 N N . SER A 1 309 ? -3.492 13.331 13.537 1.00 86.12 309 SER A N 1
ATOM 2469 C CA . SER A 1 309 ? -3.788 12.589 12.314 1.00 86.12 309 SER A CA 1
ATOM 2470 C C . SER A 1 309 ? -5.216 12.026 12.360 1.00 86.12 309 SER A C 1
ATOM 2472 O O . SER A 1 309 ? -5.700 11.638 13.434 1.00 86.12 309 SER A O 1
ATOM 2474 N N . PRO A 1 310 ? -5.921 11.925 11.216 1.00 85.81 310 PRO A N 1
ATOM 2475 C CA . PRO A 1 310 ? -7.240 11.301 11.168 1.00 85.81 310 PRO A CA 1
ATOM 2476 C C . PRO A 1 310 ? -7.210 9.877 11.724 1.00 85.81 310 PRO A C 1
ATOM 2478 O O . PRO A 1 310 ? -8.100 9.492 12.479 1.00 85.81 310 PRO A O 1
ATOM 2481 N N . PHE A 1 311 ? -6.144 9.130 11.424 1.00 90.12 311 PHE A N 1
ATOM 2482 C CA . PHE A 1 311 ? -5.940 7.763 11.888 1.00 90.12 311 PHE A CA 1
ATOM 2483 C C . PHE A 1 311 ? -5.962 7.660 13.422 1.00 90.12 311 PHE A C 1
ATOM 2485 O O . PHE A 1 311 ? -6.792 6.929 13.973 1.00 90.12 311 PHE A O 1
ATOM 2492 N N . LEU A 1 312 ? -5.133 8.442 14.129 1.00 89.75 312 LEU A N 1
ATOM 2493 C CA . LEU A 1 312 ? -5.105 8.416 15.596 1.00 89.75 312 LEU A CA 1
ATOM 2494 C C . LEU A 1 312 ? -6.306 9.118 16.239 1.00 89.75 312 LEU A C 1
ATOM 2496 O O . LEU A 1 312 ? -6.796 8.661 17.274 1.00 89.75 312 LEU A O 1
ATOM 2500 N N . THR A 1 313 ? -6.856 10.158 15.612 1.00 90.56 313 THR A N 1
ATOM 2501 C CA . THR A 1 313 ? -8.090 10.804 16.087 1.00 90.56 313 THR A CA 1
ATOM 2502 C C . THR A 1 313 ? -9.267 9.822 16.072 1.00 90.56 313 THR A C 1
ATOM 2504 O O . THR A 1 313 ? -10.068 9.770 17.013 1.00 90.56 313 THR A O 1
ATOM 2507 N N . TRP A 1 314 ? -9.383 9.003 15.025 1.00 91.75 314 TRP A N 1
ATOM 2508 C CA . TRP A 1 314 ? -10.403 7.960 14.951 1.00 91.75 314 TRP A CA 1
ATOM 2509 C C . TRP A 1 314 ? -10.102 6.811 15.912 1.00 91.75 314 TRP A C 1
ATOM 2511 O O . TRP A 1 314 ? -11.022 6.359 16.594 1.00 91.75 314 TRP A O 1
ATOM 2521 N N . ALA A 1 315 ? -8.839 6.399 16.053 1.00 92.81 315 ALA A N 1
ATOM 2522 C CA . ALA A 1 315 ? -8.451 5.396 17.043 1.00 92.81 315 ALA A CA 1
ATOM 2523 C C . ALA A 1 315 ? -8.853 5.821 18.464 1.00 92.81 315 ALA A C 1
ATOM 2525 O O . ALA A 1 315 ? -9.531 5.070 19.165 1.00 92.81 315 ALA A O 1
ATOM 2526 N N . LYS A 1 316 ? -8.570 7.074 18.846 1.00 92.06 316 LYS A N 1
ATOM 2527 C CA . LYS A 1 316 ? -9.011 7.691 20.107 1.00 92.06 316 LYS A CA 1
ATOM 2528 C C . LYS A 1 316 ? -10.524 7.650 20.285 1.00 92.06 316 LYS A C 1
ATOM 2530 O O . LYS A 1 316 ? -11.018 7.325 21.366 1.00 92.06 316 LYS A O 1
ATOM 2535 N N . ARG A 1 317 ? -11.274 7.950 19.220 1.00 91.38 317 ARG A N 1
ATOM 2536 C CA . ARG A 1 317 ? -12.744 7.951 19.238 1.00 91.38 317 ARG A CA 1
ATOM 2537 C C . ARG A 1 317 ? -13.334 6.556 19.452 1.00 91.38 317 ARG A C 1
ATOM 2539 O O . ARG A 1 317 ? -14.336 6.435 20.153 1.00 91.38 317 ARG A O 1
ATOM 2546 N N . PHE A 1 318 ? -12.737 5.528 18.852 1.00 92.38 318 PHE A N 1
ATOM 2547 C CA . PHE A 1 318 ? -13.259 4.156 18.880 1.00 92.38 318 PHE A CA 1
ATOM 2548 C C . PHE A 1 318 ? -12.584 3.245 19.906 1.00 92.38 318 PHE A C 1
ATOM 2550 O O . PHE A 1 318 ? -13.025 2.114 20.083 1.00 92.38 318 PHE A O 1
ATOM 2557 N N . GLY A 1 319 ? -11.564 3.735 20.611 1.00 93.81 319 GLY A N 1
ATOM 2558 C CA . GLY A 1 319 ? -10.777 2.927 21.536 1.00 93.81 319 GLY A CA 1
ATOM 2559 C C . GLY A 1 319 ? -9.921 1.880 20.819 1.00 93.81 319 GLY A C 1
ATOM 2560 O O . GLY A 1 319 ? -9.781 0.771 21.329 1.00 93.81 319 GLY A O 1
ATOM 2561 N N . ALA A 1 320 ? -9.445 2.193 19.610 1.00 94.94 320 ALA A N 1
ATOM 2562 C CA . ALA A 1 320 ? -8.772 1.231 18.747 1.00 94.94 320 ALA A CA 1
ATOM 2563 C C . ALA A 1 320 ? -7.323 0.980 19.180 1.00 94.94 320 ALA A C 1
ATOM 2565 O O . ALA A 1 320 ? -6.626 1.910 19.592 1.00 94.94 320 ALA A O 1
ATOM 2566 N N . ASP A 1 321 ? -6.862 -0.258 19.021 1.00 94.50 321 ASP A N 1
ATOM 2567 C CA . ASP A 1 321 ? -5.430 -0.557 19.006 1.00 94.50 321 ASP A CA 1
ATOM 2568 C C . ASP A 1 321 ? -4.866 -0.257 17.623 1.00 94.50 321 ASP A C 1
ATOM 2570 O O . ASP A 1 321 ? -5.525 -0.551 16.623 1.00 94.50 321 ASP A O 1
ATOM 2574 N N . THR A 1 322 ? -3.671 0.322 17.541 1.00 95.12 322 THR A N 1
ATOM 2575 C CA . THR A 1 322 ? -3.137 0.783 16.258 1.00 95.12 322 THR A CA 1
ATOM 2576 C C . THR A 1 322 ? -1.824 0.123 15.892 1.00 95.12 322 THR A C 1
ATOM 2578 O O . THR A 1 322 ? -0.927 -0.042 16.722 1.00 95.12 322 THR A O 1
ATOM 2581 N N . TYR A 1 323 ? -1.721 -0.251 14.621 1.00 94.88 323 TYR A N 1
ATOM 2582 C CA . TYR A 1 323 ? -0.556 -0.905 14.051 1.00 94.88 323 TYR A CA 1
ATOM 2583 C C . TYR A 1 323 ? -0.169 -0.259 12.726 1.00 94.88 323 TYR A C 1
ATOM 2585 O O . TYR A 1 323 ? -1.027 0.152 11.944 1.00 94.88 323 TYR A O 1
ATOM 2593 N N . PHE A 1 324 ? 1.132 -0.225 12.473 1.00 94.19 324 PHE A N 1
ATOM 2594 C CA . PHE A 1 324 ? 1.727 0.104 11.185 1.00 94.19 324 PHE A CA 1
ATOM 2595 C C . PHE A 1 324 ? 2.633 -1.050 10.772 1.00 94.19 324 PHE A C 1
ATOM 2597 O O . PHE A 1 324 ? 3.569 -1.365 11.504 1.00 94.19 324 PHE A O 1
ATOM 2604 N N . LEU A 1 325 ? 2.340 -1.694 9.645 1.00 94.31 325 LEU A N 1
ATOM 2605 C CA . LEU A 1 325 ? 3.088 -2.851 9.150 1.00 94.31 325 LEU A CA 1
ATOM 2606 C C . LEU A 1 325 ? 3.957 -2.427 7.965 1.00 94.31 325 LEU A C 1
ATOM 2608 O O . LEU A 1 325 ? 3.408 -2.026 6.939 1.00 94.31 325 LEU A O 1
ATOM 2612 N N . GLU A 1 326 ? 5.282 -2.531 8.107 1.00 93.31 326 GLU A N 1
ATOM 2613 C CA . GLU A 1 326 ? 6.218 -2.217 7.022 1.00 93.31 326 GLU A CA 1
ATOM 2614 C C . GLU A 1 326 ? 6.017 -3.194 5.864 1.00 93.31 326 GLU A C 1
ATOM 2616 O O . GLU A 1 326 ? 5.860 -4.406 6.055 1.00 93.31 326 GLU A O 1
ATOM 2621 N N . HIS A 1 327 ? 5.990 -2.667 4.646 1.00 92.06 327 HIS A N 1
ATOM 2622 C CA . HIS A 1 327 ? 5.672 -3.461 3.476 1.00 92.06 327 HIS A CA 1
ATOM 2623 C C . HIS A 1 327 ? 6.843 -4.387 3.124 1.00 92.06 327 HIS A C 1
ATOM 2625 O O . HIS A 1 327 ? 8.002 -3.975 3.105 1.00 92.06 327 HIS A O 1
ATOM 2631 N N . ARG A 1 328 ? 6.547 -5.648 2.783 1.00 93.25 328 ARG A N 1
ATOM 2632 C CA . ARG A 1 328 ? 7.559 -6.591 2.290 1.00 93.25 328 ARG A CA 1
ATOM 2633 C C . ARG A 1 328 ? 8.325 -5.994 1.109 1.00 93.25 328 ARG A C 1
ATOM 2635 O O . ARG A 1 328 ? 7.713 -5.517 0.155 1.00 93.25 328 ARG A O 1
ATOM 2642 N N . GLY A 1 329 ? 9.649 -6.124 1.136 1.00 90.44 329 GLY A N 1
ATOM 2643 C CA . GLY A 1 329 ? 10.534 -5.670 0.063 1.00 90.44 329 GLY A CA 1
ATOM 2644 C C . GLY A 1 329 ? 10.928 -4.197 0.165 1.00 90.44 329 GLY A C 1
ATOM 2645 O O . GLY A 1 329 ? 11.612 -3.706 -0.735 1.00 90.44 329 GLY A O 1
ATOM 2646 N N . TYR A 1 330 ? 10.532 -3.522 1.245 1.00 91.12 330 TYR A N 1
ATOM 2647 C CA . TYR A 1 330 ? 10.857 -2.133 1.538 1.00 91.12 330 TYR A CA 1
ATOM 2648 C C . TYR A 1 330 ? 11.422 -2.000 2.954 1.00 91.12 330 TYR A C 1
ATOM 2650 O O . TYR A 1 330 ? 11.160 -2.837 3.821 1.00 91.12 330 TYR A O 1
ATOM 2658 N N . GLY A 1 331 ? 12.229 -0.957 3.169 1.00 90.06 331 GLY A N 1
ATOM 2659 C CA . GLY A 1 331 ? 12.909 -0.733 4.442 1.00 90.06 331 GLY A CA 1
ATOM 2660 C C . GLY A 1 331 ? 13.720 -1.947 4.883 1.00 90.06 331 GLY A C 1
ATOM 2661 O O . GLY A 1 331 ? 14.462 -2.522 4.091 1.00 90.06 331 GLY A O 1
ATOM 2662 N N . GLU A 1 332 ? 13.564 -2.351 6.141 1.00 90.75 332 GLU A N 1
ATOM 2663 C CA . GLU A 1 332 ? 14.255 -3.530 6.681 1.00 90.75 332 GLU A CA 1
ATOM 2664 C C . GLU A 1 332 ? 13.398 -4.807 6.634 1.00 90.75 332 GLU A C 1
ATOM 2666 O O . GLU A 1 332 ? 13.860 -5.884 7.016 1.00 90.75 332 GLU A O 1
ATOM 2671 N N . SER A 1 333 ? 12.169 -4.724 6.120 1.00 93.56 333 SER A N 1
ATOM 2672 C CA . SER A 1 333 ? 11.258 -5.856 5.939 1.00 93.56 333 SER A CA 1
ATOM 2673 C C . SER A 1 333 ? 11.578 -6.640 4.668 1.00 93.56 333 SER A C 1
ATOM 2675 O O . SER A 1 333 ? 10.840 -6.640 3.676 1.00 93.56 333 SER A O 1
ATOM 2677 N N . LEU A 1 334 ? 12.717 -7.328 4.711 1.00 91.62 334 LEU A N 1
ATOM 2678 C CA . LEU A 1 334 ? 13.358 -7.948 3.559 1.00 91.62 334 LEU A CA 1
ATOM 2679 C C . LEU A 1 334 ? 13.374 -9.484 3.697 1.00 91.62 334 LEU A C 1
ATOM 2681 O O . LEU A 1 334 ? 14.032 -10.013 4.594 1.00 91.62 334 LEU A O 1
ATOM 2685 N N . PRO A 1 335 ? 12.700 -10.239 2.804 1.00 91.44 335 PRO A N 1
ATOM 2686 C CA . PRO A 1 335 ? 12.599 -11.701 2.916 1.00 91.44 335 PRO A CA 1
ATOM 2687 C C . PRO A 1 335 ? 13.897 -12.453 2.577 1.00 91.44 335 PRO A C 1
ATOM 2689 O O . PRO A 1 335 ? 13.999 -13.676 2.725 1.00 91.44 335 PRO A O 1
ATOM 2692 N N . THR A 1 336 ? 14.902 -11.747 2.064 1.00 91.44 336 THR A N 1
ATOM 2693 C CA . THR A 1 336 ? 16.154 -12.301 1.546 1.00 91.44 336 THR A CA 1
ATOM 2694 C C . THR A 1 336 ? 17.343 -11.429 1.943 1.00 91.44 336 THR A C 1
ATOM 2696 O O . THR A 1 336 ? 17.171 -10.365 2.521 1.00 91.44 336 THR A O 1
ATOM 2699 N N . SER A 1 337 ? 18.562 -11.890 1.653 1.00 89.25 337 SER A N 1
ATOM 2700 C CA . SER A 1 337 ? 19.798 -11.123 1.869 1.00 89.25 337 SER A CA 1
ATOM 2701 C C . SER A 1 337 ? 20.137 -10.175 0.716 1.00 89.25 337 SER A C 1
ATOM 2703 O O . SER A 1 337 ? 21.015 -9.333 0.860 1.00 89.25 337 SER A O 1
ATOM 2705 N N . GLU A 1 338 ? 19.468 -10.330 -0.429 1.00 91.62 338 GLU A N 1
ATOM 2706 C CA . GLU A 1 338 ? 19.608 -9.476 -1.611 1.00 91.62 338 GLU A CA 1
ATOM 2707 C C . GLU A 1 338 ? 18.373 -9.561 -2.527 1.00 91.62 338 GLU A C 1
ATOM 2709 O O . GLU A 1 338 ? 17.534 -10.458 -2.378 1.00 91.62 338 GLU A O 1
ATOM 2714 N N . GLN A 1 339 ? 18.302 -8.680 -3.525 1.00 91.62 339 GLN A N 1
ATOM 2715 C CA . GLN A 1 339 ? 17.273 -8.584 -4.570 1.00 91.62 339 GLN A CA 1
ATOM 2716 C C . GLN A 1 339 ? 17.765 -9.120 -5.930 1.00 91.62 339 GLN A C 1
ATOM 2718 O O . GLN A 1 339 ? 17.630 -8.455 -6.968 1.00 91.62 339 GLN A O 1
ATOM 2723 N N . SER A 1 340 ? 18.377 -10.306 -5.945 1.00 93.00 340 SER A N 1
ATOM 2724 C CA . SER A 1 340 ? 18.709 -11.014 -7.185 1.00 93.00 340 SER A CA 1
ATOM 2725 C C . SER A 1 340 ? 17.442 -11.438 -7.943 1.00 93.00 340 SER A C 1
ATOM 2727 O O . SER A 1 340 ? 16.330 -11.420 -7.414 1.00 93.00 340 SER A O 1
ATOM 2729 N N . MET A 1 341 ? 17.583 -11.852 -9.203 1.00 91.62 341 MET A N 1
ATOM 2730 C CA . MET A 1 341 ? 16.436 -12.322 -9.993 1.00 91.62 341 MET A CA 1
ATOM 2731 C C . MET A 1 341 ? 15.743 -13.543 -9.373 1.00 91.62 341 MET A C 1
ATOM 2733 O O . MET A 1 341 ? 14.531 -13.709 -9.502 1.00 91.62 341 MET A O 1
ATOM 2737 N N . GLU A 1 342 ? 16.497 -14.384 -8.672 1.00 90.69 342 GLU A N 1
ATOM 2738 C CA . GLU A 1 342 ? 16.009 -15.574 -7.981 1.00 90.69 342 GLU A CA 1
ATOM 2739 C C . GLU A 1 342 ? 15.221 -15.228 -6.713 1.00 90.69 342 GLU A C 1
ATOM 2741 O O . GLU A 1 342 ? 14.321 -15.982 -6.332 1.00 90.69 342 GLU A O 1
ATOM 2746 N N . THR A 1 343 ? 15.544 -14.107 -6.059 1.00 92.25 343 THR A N 1
ATOM 2747 C CA . THR A 1 343 ? 14.907 -13.675 -4.807 1.00 92.25 343 THR A CA 1
ATOM 2748 C C . THR A 1 343 ? 13.753 -12.705 -5.025 1.00 92.25 343 THR A C 1
ATOM 2750 O O . THR A 1 343 ? 12.801 -12.716 -4.246 1.00 92.25 343 THR A O 1
ATOM 2753 N N . LEU A 1 344 ? 13.766 -11.929 -6.113 1.00 92.12 344 LEU A N 1
ATOM 2754 C CA . LEU A 1 344 ? 12.706 -10.971 -6.448 1.00 92.12 344 LEU A CA 1
ATOM 2755 C C . LEU A 1 344 ? 11.321 -11.613 -6.602 1.00 92.12 344 LEU A C 1
ATOM 2757 O O . LEU A 1 344 ? 10.312 -10.952 -6.374 1.00 92.12 344 LEU A O 1
ATOM 2761 N N . LYS A 1 345 ? 11.242 -12.921 -6.876 1.00 89.62 345 LYS A N 1
ATOM 2762 C CA . LYS A 1 345 ? 9.975 -13.678 -6.856 1.00 89.62 345 LYS A CA 1
ATOM 2763 C C . LYS A 1 345 ? 9.216 -13.574 -5.521 1.00 89.62 345 LYS A C 1
ATOM 2765 O O . LYS A 1 345 ? 8.003 -13.759 -5.501 1.00 89.62 345 LYS A O 1
ATOM 2770 N N . TYR A 1 346 ? 9.915 -13.300 -4.417 1.00 92.94 346 TYR A N 1
ATOM 2771 C CA . TYR A 1 346 ? 9.304 -13.124 -3.101 1.00 92.94 346 TYR A CA 1
ATOM 2772 C C . TYR A 1 346 ? 8.702 -11.727 -2.914 1.00 92.94 346 TYR A C 1
ATOM 2774 O O . TYR A 1 346 ? 7.944 -11.535 -1.968 1.00 92.94 346 TYR A O 1
ATOM 2782 N N . ILE A 1 347 ? 8.996 -10.773 -3.804 1.00 93.75 347 ILE A N 1
ATOM 2783 C CA . ILE A 1 347 ? 8.449 -9.414 -3.808 1.00 93.75 347 ILE A CA 1
ATOM 2784 C C . ILE A 1 347 ? 7.313 -9.368 -4.833 1.00 93.75 347 ILE A C 1
ATOM 2786 O O . ILE A 1 347 ? 7.538 -9.224 -6.035 1.00 93.75 347 ILE A O 1
ATOM 2790 N N . SER A 1 348 ? 6.085 -9.557 -4.353 1.00 93.62 348 SER A N 1
ATOM 2791 C CA . SER A 1 348 ? 4.867 -9.440 -5.159 1.00 93.62 348 SER A CA 1
ATOM 2792 C C . SER A 1 348 ? 3.689 -8.976 -4.309 1.00 93.62 348 SER A C 1
ATOM 2794 O O . SER A 1 348 ? 3.675 -9.191 -3.093 1.00 93.62 348 SER A O 1
ATOM 2796 N N . SER A 1 349 ? 2.681 -8.398 -4.963 1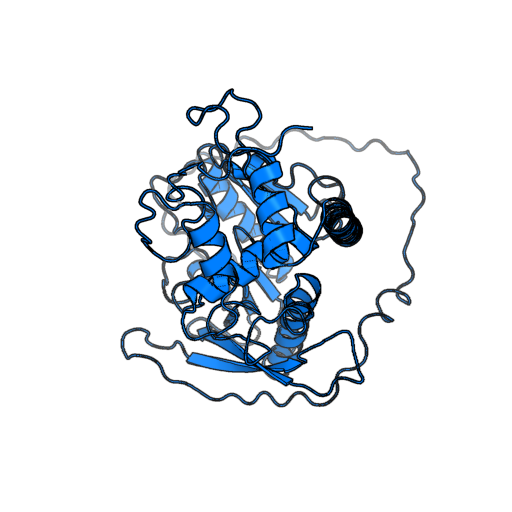.00 92.81 349 SER A N 1
ATOM 2797 C CA . SER A 1 349 ? 1.413 -8.008 -4.335 1.00 92.81 349 SER A CA 1
ATOM 2798 C C . SER A 1 349 ? 0.735 -9.181 -3.615 1.00 92.81 349 SER A C 1
ATOM 2800 O O . SER A 1 349 ? 0.211 -9.027 -2.514 1.00 92.81 349 SER A O 1
ATOM 2802 N N . GLU A 1 350 ? 0.805 -10.382 -4.198 1.00 93.25 350 GLU A N 1
ATOM 2803 C CA . GLU A 1 350 ? 0.180 -11.596 -3.666 1.00 93.25 350 GLU A CA 1
ATOM 2804 C C . GLU A 1 350 ? 0.826 -12.033 -2.337 1.00 93.25 350 GLU A C 1
ATOM 2806 O O . GLU A 1 350 ? 0.121 -12.353 -1.380 1.00 93.25 350 GLU A O 1
ATOM 2811 N N . GLN A 1 351 ? 2.164 -11.989 -2.253 1.00 94.88 351 GLN A N 1
ATOM 2812 C CA . GLN A 1 351 ? 2.897 -12.279 -1.013 1.00 94.88 351 GLN A CA 1
ATOM 2813 C C . GLN A 1 351 ? 2.617 -11.223 0.059 1.00 94.88 351 GLN A C 1
ATOM 2815 O O . GLN A 1 351 ? 2.359 -11.579 1.203 1.00 94.88 351 GLN A O 1
ATOM 2820 N N . ALA A 1 352 ? 2.595 -9.940 -0.311 1.00 94.31 352 ALA A N 1
ATOM 2821 C CA . ALA A 1 352 ? 2.337 -8.854 0.632 1.00 94.31 352 ALA A CA 1
ATOM 2822 C C . ALA A 1 352 ? 0.923 -8.904 1.236 1.00 94.31 352 ALA A C 1
ATOM 2824 O O . ALA A 1 352 ? 0.737 -8.699 2.436 1.00 94.31 352 ALA A O 1
ATOM 2825 N N . LEU A 1 353 ? -0.090 -9.237 0.431 1.00 93.56 353 LEU A N 1
ATOM 2826 C CA . LEU A 1 353 ? -1.447 -9.466 0.932 1.00 93.56 353 LEU A CA 1
ATOM 2827 C C . LEU A 1 353 ? -1.515 -10.683 1.867 1.00 93.56 353 LEU A C 1
ATOM 2829 O O . LEU A 1 353 ? -2.269 -10.668 2.845 1.00 93.56 353 LEU A O 1
ATOM 2833 N N . ALA A 1 354 ? -0.725 -11.725 1.595 1.00 95.00 354 ALA A N 1
ATOM 2834 C CA . ALA A 1 354 ? -0.622 -12.887 2.468 1.00 95.00 354 ALA A CA 1
ATOM 2835 C C . ALA A 1 354 ? 0.102 -12.571 3.791 1.00 95.00 354 ALA A C 1
ATOM 2837 O O . ALA A 1 354 ? -0.351 -13.045 4.835 1.00 95.00 354 ALA A O 1
ATOM 2838 N N . ASP A 1 355 ? 1.126 -11.709 3.779 1.00 96.12 355 ASP A N 1
ATOM 2839 C CA . ASP A 1 355 ? 1.771 -11.195 4.996 1.00 96.12 355 ASP A CA 1
ATOM 2840 C C . ASP A 1 355 ? 0.760 -10.470 5.890 1.00 96.12 355 ASP A C 1
ATOM 2842 O O . ASP A 1 355 ? 0.700 -10.731 7.091 1.00 96.12 355 ASP A O 1
ATOM 2846 N N . ILE A 1 356 ? -0.065 -9.588 5.305 1.00 95.88 356 ILE A N 1
ATOM 2847 C CA . ILE A 1 356 ? -1.112 -8.842 6.025 1.00 95.88 356 ILE A CA 1
ATOM 2848 C C . ILE A 1 356 ? -2.128 -9.810 6.640 1.00 95.88 356 ILE A C 1
ATOM 2850 O O . ILE A 1 356 ? -2.504 -9.658 7.804 1.00 95.88 356 ILE A O 1
ATOM 2854 N N . ALA A 1 357 ? -2.564 -10.821 5.885 1.00 95.31 357 ALA A N 1
ATOM 2855 C CA . ALA A 1 357 ? -3.485 -11.834 6.391 1.00 95.31 357 ALA A CA 1
ATOM 2856 C C . ALA A 1 357 ? -2.875 -12.618 7.566 1.00 95.31 357 ALA A C 1
ATOM 2858 O O . ALA A 1 357 ? -3.542 -12.791 8.589 1.00 95.31 357 ALA A O 1
ATOM 2859 N N . ASN A 1 358 ? -1.609 -13.035 7.453 1.00 94.50 358 ASN A N 1
ATOM 2860 C CA . ASN A 1 358 ? -0.897 -13.733 8.524 1.00 94.50 358 ASN A CA 1
ATOM 2861 C C . ASN A 1 358 ? -0.676 -12.832 9.753 1.00 94.50 358 ASN A C 1
ATOM 2863 O O . ASN A 1 358 ? -0.865 -13.271 10.886 1.00 94.50 358 ASN A O 1
ATOM 2867 N N . PHE A 1 359 ? -0.371 -11.550 9.541 1.00 95.88 359 PHE A N 1
ATOM 2868 C CA . PHE A 1 359 ? -0.236 -10.557 10.604 1.00 95.88 359 PHE A CA 1
ATOM 2869 C C . PHE A 1 359 ? -1.538 -10.381 11.391 1.00 95.88 359 PHE A C 1
ATOM 2871 O O . PHE A 1 359 ? -1.537 -10.484 12.618 1.00 95.88 359 PHE A O 1
ATOM 2878 N N . ILE A 1 360 ? -2.667 -10.189 10.699 1.00 95.12 360 ILE A N 1
ATOM 2879 C CA . ILE A 1 360 ? -4.000 -10.114 11.321 1.00 95.12 360 ILE A CA 1
ATOM 2880 C C . ILE A 1 360 ? -4.269 -11.370 12.153 1.00 95.12 360 ILE A C 1
ATOM 2882 O O . ILE A 1 360 ? -4.725 -11.303 13.294 1.00 95.12 360 ILE A O 1
ATOM 2886 N N . GLU A 1 361 ? -3.974 -12.529 11.577 1.00 93.19 361 GLU A N 1
ATOM 2887 C CA . GLU A 1 361 ? -4.146 -13.823 12.213 1.00 93.19 361 GLU A CA 1
ATOM 2888 C C . GLU A 1 361 ? -3.287 -14.027 13.468 1.00 93.19 361 GLU A C 1
ATOM 2890 O O . GLU A 1 361 ? -3.742 -14.717 14.381 1.00 93.19 361 GLU A O 1
ATOM 2895 N N . ALA A 1 362 ? -2.079 -13.467 13.517 1.00 90.44 362 ALA A N 1
ATOM 2896 C CA . ALA A 1 362 ? -1.207 -13.505 14.686 1.00 90.44 362 ALA A CA 1
ATOM 2897 C C . ALA A 1 362 ? -1.674 -12.518 15.766 1.00 90.44 362 ALA A C 1
ATOM 2899 O O . ALA A 1 362 ? -1.826 -12.885 16.929 1.00 90.44 362 ALA A O 1
ATOM 2900 N N . ILE A 1 363 ? -2.002 -11.278 15.394 1.00 92.12 363 ILE A N 1
ATOM 2901 C CA . ILE A 1 363 ? -2.510 -10.286 16.352 1.00 92.12 363 ILE A CA 1
ATOM 2902 C C . ILE A 1 363 ? -3.845 -10.733 16.968 1.00 92.12 363 ILE A C 1
ATOM 2904 O O . ILE A 1 363 ? -4.084 -10.482 18.148 1.00 92.12 363 ILE A O 1
ATOM 2908 N N . ASN A 1 364 ? -4.686 -11.469 16.238 1.00 92.06 364 ASN A N 1
ATOM 2909 C CA . ASN A 1 364 ? -5.928 -12.028 16.782 1.00 92.06 364 ASN A CA 1
ATOM 2910 C C . ASN A 1 364 ? -5.717 -13.051 17.917 1.00 92.06 364 ASN A C 1
ATOM 2912 O O . ASN A 1 364 ? -6.657 -13.300 18.670 1.00 92.06 364 ASN A O 1
ATOM 2916 N N . GLU A 1 365 ? -4.520 -13.626 18.085 1.00 89.69 365 GLU A N 1
ATOM 2917 C CA . GLU A 1 365 ? -4.219 -14.505 19.228 1.00 89.69 365 GLU A CA 1
ATOM 2918 C C . GLU A 1 365 ? -4.136 -13.726 20.545 1.00 89.69 365 GLU A C 1
ATOM 2920 O O . GLU A 1 365 ? -4.525 -14.226 21.598 1.00 89.69 365 GLU A O 1
ATOM 2925 N N . ILE A 1 366 ? -3.679 -12.473 20.474 1.00 87.44 366 ILE A N 1
ATOM 2926 C CA . ILE A 1 366 ? -3.554 -11.561 21.619 1.00 87.44 366 ILE A CA 1
ATOM 2927 C C . ILE A 1 366 ? -4.686 -10.524 21.684 1.00 87.44 366 ILE A C 1
ATOM 2929 O O . ILE A 1 366 ? -4.857 -9.871 22.711 1.00 87.44 366 ILE A O 1
ATOM 2933 N N . ARG A 1 367 ? -5.443 -10.343 20.596 1.00 87.44 367 ARG A N 1
ATOM 2934 C CA . ARG A 1 367 ? -6.638 -9.490 20.480 1.00 87.44 367 ARG A CA 1
ATOM 2935 C C . ARG A 1 367 ? -7.811 -10.310 19.917 1.00 87.44 367 ARG A C 1
ATOM 2937 O O . ARG A 1 367 ? -8.216 -10.117 18.767 1.00 87.44 367 ARG A O 1
ATOM 2944 N N . PRO A 1 368 ? -8.344 -11.281 20.679 1.00 86.25 368 PRO A N 1
ATOM 2945 C CA . PRO A 1 368 ? -9.411 -12.136 20.179 1.00 86.25 368 PRO A CA 1
ATOM 2946 C C . PRO A 1 368 ? -10.673 -11.320 19.874 1.00 86.25 368 PRO A C 1
ATOM 2948 O O . PRO A 1 368 ? -11.023 -10.395 20.599 1.00 86.25 368 PRO A O 1
ATOM 2951 N N . ASN A 1 369 ? -11.394 -11.703 18.818 1.00 83.88 369 ASN A N 1
ATOM 2952 C CA . ASN A 1 369 ? -12.661 -11.092 18.383 1.00 83.88 369 ASN A CA 1
ATOM 2953 C C . ASN A 1 369 ? -12.592 -9.627 17.908 1.00 83.88 369 ASN A C 1
ATOM 2955 O O . ASN A 1 369 ? -13.644 -9.040 17.629 1.00 83.88 369 ASN A O 1
ATOM 2959 N N . SER A 1 370 ? -11.401 -9.045 17.749 1.00 89.31 370 SER A N 1
ATOM 2960 C CA . SER A 1 370 ? -11.262 -7.673 17.263 1.00 89.31 370 SER A CA 1
ATOM 2961 C C . SER A 1 370 ? -11.814 -7.485 15.847 1.00 89.31 370 SER A C 1
ATOM 2963 O O . SER A 1 370 ? -11.637 -8.309 14.946 1.00 89.31 370 SER A O 1
ATOM 2965 N N . LYS A 1 371 ? -12.491 -6.352 15.636 1.00 94.06 371 LYS A N 1
ATOM 2966 C CA . LYS A 1 371 ? -12.871 -5.869 14.302 1.00 94.06 371 LYS A CA 1
ATOM 2967 C C . LYS A 1 371 ? -11.711 -5.089 13.708 1.00 94.06 371 LYS A C 1
ATOM 2969 O O . LYS A 1 371 ? -11.158 -4.235 14.388 1.00 94.06 371 LYS A O 1
ATOM 2974 N N . TRP A 1 372 ? -11.382 -5.353 12.452 1.00 95.50 372 TRP A N 1
ATOM 2975 C CA . TRP A 1 372 ? -10.252 -4.725 11.777 1.00 95.50 372 TRP A CA 1
ATOM 2976 C C . TRP A 1 372 ? -10.717 -3.635 10.818 1.00 95.50 372 TRP A C 1
ATOM 2978 O O . TRP A 1 372 ? -11.667 -3.842 10.064 1.00 95.50 372 TRP A O 1
ATOM 2988 N N . ILE A 1 373 ? -10.028 -2.496 10.841 1.00 96.19 373 ILE A N 1
ATOM 2989 C CA . ILE A 1 373 ? -10.142 -1.440 9.833 1.00 96.19 373 ILE A CA 1
ATOM 2990 C C . ILE A 1 373 ? -8.745 -1.194 9.273 1.00 96.19 373 ILE A C 1
ATOM 2992 O O . ILE A 1 373 ? -7.818 -0.881 10.019 1.00 96.19 373 ILE A O 1
ATOM 2996 N N . THR A 1 374 ? -8.594 -1.354 7.965 1.00 94.75 374 THR A N 1
ATOM 2997 C CA . THR A 1 374 ? -7.326 -1.144 7.264 1.00 94.75 374 THR A CA 1
ATOM 2998 C C . THR A 1 374 ? -7.321 0.209 6.569 1.00 94.75 374 THR A C 1
ATOM 3000 O O . THR A 1 374 ? -8.336 0.624 6.010 1.00 94.75 374 THR A O 1
ATOM 3003 N N . PHE A 1 375 ? -6.171 0.874 6.573 1.00 92.62 375 PHE A N 1
ATOM 3004 C CA . PHE A 1 375 ? -5.953 2.177 5.958 1.00 92.62 375 PHE A CA 1
ATOM 3005 C C . PHE A 1 375 ? -4.730 2.129 5.043 1.00 92.62 375 PHE A C 1
ATOM 3007 O O . PHE A 1 375 ? -3.762 1.414 5.314 1.00 92.62 375 PHE A O 1
ATOM 3014 N N . GLY A 1 376 ? -4.770 2.931 3.982 1.00 87.69 376 GLY A N 1
ATOM 3015 C CA . GLY A 1 376 ? -3.654 3.129 3.072 1.00 87.69 376 GLY A CA 1
ATOM 3016 C C . GLY A 1 376 ? -3.968 4.164 1.988 1.00 87.69 376 GLY A C 1
ATOM 3017 O O . GLY A 1 376 ? -5.130 4.424 1.703 1.00 87.69 376 GLY A O 1
ATOM 3018 N N . GLY A 1 377 ? -2.922 4.745 1.405 1.00 76.00 377 GLY A N 1
ATOM 3019 C CA . GLY A 1 377 ? -2.934 5.562 0.194 1.00 76.00 377 GLY A CA 1
ATOM 3020 C C . GLY A 1 377 ? -1.781 5.197 -0.755 1.00 76.00 377 GLY A C 1
ATOM 3021 O O . GLY A 1 377 ? -0.931 4.365 -0.424 1.00 76.00 377 GLY A O 1
ATOM 3022 N N . SER A 1 378 ? -1.751 5.822 -1.934 1.00 67.75 378 SER A N 1
ATOM 3023 C CA . SER A 1 378 ? -0.817 5.506 -3.029 1.00 67.75 378 SER A CA 1
ATOM 3024 C C . SER A 1 378 ? -0.876 4.016 -3.419 1.00 67.75 378 SER A C 1
ATOM 3026 O O . SER A 1 378 ? -1.963 3.498 -3.676 1.00 67.75 378 SER A O 1
ATOM 3028 N N . TYR A 1 379 ? 0.258 3.312 -3.414 1.00 53.69 379 TYR A N 1
ATOM 3029 C CA . TYR A 1 379 ? 0.398 1.873 -3.644 1.00 53.69 379 TYR A CA 1
ATOM 3030 C C . TYR A 1 379 ? -0.670 0.998 -3.009 1.00 53.69 379 TYR A C 1
ATOM 3032 O O . TYR A 1 379 ? -1.142 0.041 -3.607 1.00 53.69 379 TYR A O 1
ATOM 3040 N N . LYS A 1 380 ? -1.059 1.349 -1.781 1.00 50.28 380 LYS A N 1
ATOM 3041 C CA . LYS A 1 380 ? -1.924 0.554 -0.903 1.00 50.28 380 LYS A CA 1
ATOM 3042 C C . LYS A 1 380 ? -3.357 0.444 -1.437 1.00 50.28 380 LYS A C 1
ATOM 3044 O O . LYS A 1 380 ? -4.169 -0.270 -0.855 1.00 50.28 380 LYS A O 1
ATOM 3049 N N . TYR A 1 381 ? -3.668 1.196 -2.492 1.00 38.19 381 TYR A N 1
ATOM 3050 C CA . TYR A 1 381 ? -4.988 1.338 -3.088 1.00 38.19 381 TYR A CA 1
ATOM 3051 C C . TYR A 1 381 ? -5.056 0.889 -4.565 1.00 38.19 381 TYR A C 1
ATOM 3053 O O . TYR A 1 381 ? -6.163 0.711 -5.077 1.00 38.19 381 TYR A O 1
ATOM 3061 N N . ASN A 1 382 ? -3.913 0.705 -5.241 1.00 30.84 382 ASN A N 1
ATOM 3062 C CA . ASN A 1 382 ? -3.845 0.435 -6.687 1.00 30.84 382 ASN A CA 1
ATOM 3063 C C . ASN A 1 382 ? -3.910 -1.050 -7.053 1.00 30.84 382 ASN A C 1
ATOM 3065 O O . ASN A 1 382 ? -3.249 -1.865 -6.372 1.00 30.84 382 ASN A O 1
#

Foldseek 3Di:
DDDPDQPQFDQCQPPDPDDDPDRSDRDGLVVVLVLLLFWFCPDQLSLLVNLVLLQCQQAAVPADAQCVLPDPVGHRGHSVSSQVSCCSRQVRHPVNSVVRNVVNCVVQVFQHGGDDFQAEWEDEPPEPCSVRTRDDDPYPNYHYAYQYRDYFVNLQAFDDPPGDPSSVVVLVVVLVSVCVQQVPDPPPPDDPPPPPDPDPPDDDDDDDDDDDDDDDDDPDDDPVVVVVQQDDDPDFDQPFPWDDDDPVQPQKTKGWGKDQLDNRDPVRPQIDTWIKMWHQVLADQQFAEEEEEDDSAADDCVSVRDCSGSRNVSCNVRNYIYMYTYFESGHPNDSDSTRDSVSSVSSYPVNRVVVVVVVVVSVCVVNPPHRYDYDYGDVVRD

Radius of gyration: 23.06 Å; chains: 1; bounding box: 64×54×64 Å

Organism: NCBI:txid227884